Protein AF-0000000066036776 (afdb_homodimer)

Sequence (466 aa):
MNGVYDVGGTDGLGPINRPADEPVFRAEWEKVAFAMFPATFRAGFMGLDEFRFGIEQMNPAEYLESPYYWHWIRTYIHHGVRTGKIDLEELERRTQYYRENPDAPLPEHEQKPELIEFVNQAVYGGLPASREVDRPPKFKEGDVVRFSTASPKGHARRARYVRGKTGTVVKHHGAYIYPDTAGNGLGECPEHLYTVRFTAQELWGPEGDPNSSVYYDCWEPYIELVDTKAAAAMNGVYDVGGTDGLGPINRPADEPVFRAEWEKVAFAMFPATFRAGFMGLDEFRFGIEQMNPAEYLESPYYWHWIRTYIHHGVRTGKIDLEELERRTQYYRENPDAPLPEHEQKPELIEFVNQAVYGGLPASREVDRPPKFKEGDVVRFSTASPKGHARRARYVRGKTGTVVKHHGAYIYPDTAGNGLGECPEHLYTVRFTAQELWGPEGDPNSSVYYDCWEPYIELVDTKAAAA

InterPro domains:
  IPR003168 Nitrile hydratase, beta subunit [PIRSF001427] (1-225)
  IPR003168 Nitrile hydratase, beta subunit [TIGR03888] (1-225)
  IPR008990 Electron transport accessory-like domain superfamily [SSF50090] (1-227)
  IPR024690 Nitrile hydratase beta subunit domain [PF02211] (128-224)
  IPR042262 Nitrile hydratase beta subunit, N-terminal [G3DSA:1.10.472.20] (1-126)
  IPR049054 Nitrile hydratase beta subunit-like, N-terminal domain [PF21006] (1-111)

Radius of gyration: 26.82 Å; Cα contacts (8 Å, |Δi|>4): 727; chains: 2; bounding box: 71×76×48 Å

Organism: Pseudonocardia thermophila (NCBI:txid1848)

pLDDT: mean 92.7, std 9.64, range [26.56, 98.88]

Foldseek 3Di:
DPALVLCVVPDDLDDDDDDPDDDPDPDPVLVVLVLVVLVCVVVPLADPLLQVLQLRPDDNVCNSPPDDSVSSVRSSQVSCVVVVVDDVVVVVVVVVVCVVVVPDDDDDDDDDVVSVVSSVCCVVVNDDFADDDDDDAPDDFFFKKFFAQDDDPTTAPRRNLRHRFIWTWHDKDHKGFHSVCRNVVNDRPIFTKTWTKDAQCRRPNPPGDRPDIDTDIDGRVGIDTDPVVVVVD/DPALVLCVVPDDLDDDDDDPDDDPDPDPVLVVLVLVVLVVVVVPLADPLLQVLQLRPDDNVCNSPDDDSVSSVRSSQVSCVVVVNDDPVVVVVVVVVCVVVVPDDDDDDDDDVVSVVSSVCCVVVNDDFADDDDDDAPDDFFFKKAFAQDDDPTTAPRRNLRHRFIWTWHDKDHKGFHSVCRNVVNDRPIFTKTWTKDAQCRRPNPPGDRPDIDTDIDGRVGIDTDPVVVVVD

Structure (mmCIF, N/CA/C/O backbone):
data_AF-0000000066036776-model_v1
#
loop_
_entity.id
_entity.type
_entity.pdbx_description
1 polymer 'Cobalt-containing nitrile hydratase subunit beta'
#
loop_
_atom_site.group_PDB
_atom_site.id
_atom_site.type_symbol
_atom_site.label_atom_id
_atom_site.label_alt_id
_atom_site.label_comp_id
_atom_site.label_asym_id
_atom_site.label_entity_id
_atom_site.label_seq_id
_atom_site.pdbx_PDB_ins_code
_atom_site.Cartn_x
_atom_site.Cartn_y
_atom_site.Cartn_z
_atom_site.occupancy
_atom_site.B_iso_or_equiv
_atom_site.auth_seq_id
_atom_site.auth_comp_id
_atom_site.auth_asym_id
_atom_site.auth_atom_id
_atom_site.pdbx_PDB_model_num
ATOM 1 N N . MET A 1 1 ? 4.66 7.555 7.258 1 64.88 1 MET A N 1
ATOM 2 C CA . MET A 1 1 ? 4.016 7.453 5.953 1 64.88 1 MET A CA 1
ATOM 3 C C . MET A 1 1 ? 4.246 6.074 5.336 1 64.88 1 MET A C 1
ATOM 5 O O . MET A 1 1 ? 4.738 5.969 4.215 1 64.88 1 MET A O 1
ATOM 9 N N . ASN A 1 2 ? 4.184 5.105 6.082 1 82.56 2 ASN A N 1
ATOM 10 C CA . ASN A 1 2 ? 4.457 3.777 5.547 1 82.56 2 ASN A CA 1
ATOM 11 C C . ASN A 1 2 ? 3.195 2.922 5.496 1 82.56 2 ASN A C 1
ATOM 13 O O . ASN A 1 2 ? 3.275 1.694 5.418 1 82.56 2 ASN A O 1
ATOM 17 N N . GLY A 1 3 ? 2.111 3.637 5.52 1 87.12 3 GLY A N 1
ATOM 18 C CA . GLY A 1 3 ? 0.867 2.885 5.543 1 87.12 3 GLY A CA 1
ATOM 19 C C . GLY A 1 3 ? 0.215 2.768 4.176 1 87.12 3 GLY A C 1
ATOM 20 O O . GLY A 1 3 ? 0.821 3.113 3.16 1 87.12 3 GLY A O 1
ATOM 21 N N . VAL A 1 4 ? -0.991 2.271 4.16 1 87.56 4 VAL A N 1
ATOM 22 C CA . VAL A 1 4 ? -1.738 1.973 2.943 1 87.56 4 VAL A CA 1
ATOM 23 C C . VAL A 1 4 ? -2.119 3.271 2.238 1 87.56 4 VAL A C 1
ATOM 25 O O . VAL A 1 4 ? -2.465 3.266 1.055 1 87.56 4 VAL A O 1
ATOM 28 N N . TYR A 1 5 ? -2.045 4.371 2.918 1 87.25 5 TYR A N 1
ATOM 29 C CA . TYR A 1 5 ? -2.379 5.668 2.346 1 87.25 5 TYR A CA 1
ATOM 30 C C . TYR A 1 5 ? -1.324 6.109 1.336 1 87.25 5 TYR A C 1
ATOM 32 O O . TYR A 1 5 ? -1.563 7.012 0.533 1 87.25 5 TYR A O 1
ATOM 40 N N . ASP A 1 6 ? -0.149 5.582 1.483 1 89.44 6 ASP A N 1
ATOM 41 C CA . ASP A 1 6 ? 0.917 5.867 0.528 1 89.44 6 ASP A CA 1
ATOM 42 C C . ASP A 1 6 ? 0.727 5.074 -0.762 1 89.44 6 ASP A C 1
ATOM 44 O O . ASP A 1 6 ? 1.318 4.004 -0.932 1 89.44 6 ASP A O 1
ATOM 48 N N . VAL A 1 7 ? 0.017 5.648 -1.722 1 86.81 7 VAL A N 1
ATOM 49 C CA . VAL A 1 7 ? -0.454 4.855 -2.854 1 86.81 7 VAL A CA 1
ATOM 50 C C . VAL A 1 7 ? 0.29 5.273 -4.121 1 86.81 7 VAL A C 1
ATOM 52 O O . VAL A 1 7 ? -0.045 4.824 -5.219 1 86.81 7 VAL A O 1
ATOM 55 N N . GLY A 1 8 ? 1.239 6.086 -3.922 1 85.56 8 GLY A N 1
ATOM 56 C CA . GLY A 1 8 ? 2 6.449 -5.105 1 85.56 8 GLY A CA 1
ATOM 57 C C . GLY A 1 8 ? 2.592 5.25 -5.824 1 85.56 8 GLY A C 1
ATOM 58 O O . GLY A 1 8 ? 3.295 4.441 -5.219 1 85.56 8 GLY A O 1
ATOM 59 N N . GLY A 1 9 ? 2.227 5.109 -7.055 1 83.44 9 GLY A N 1
ATOM 60 C CA . GLY A 1 9 ? 2.756 4.008 -7.844 1 83.44 9 GLY A CA 1
ATOM 61 C C . GLY A 1 9 ? 1.989 2.713 -7.652 1 83.44 9 GLY A C 1
ATOM 62 O O . GLY A 1 9 ? 2.379 1.67 -8.18 1 83.44 9 GLY A O 1
ATOM 63 N N . THR A 1 10 ? 0.948 2.762 -6.863 1 87.06 10 THR A N 1
ATOM 64 C CA . THR A 1 10 ? 0.153 1.564 -6.609 1 87.06 10 THR A CA 1
ATOM 65 C C . THR A 1 10 ? -0.875 1.351 -7.715 1 87.06 10 THR A C 1
ATOM 67 O O . THR A 1 10 ? -1.546 2.295 -8.141 1 87.06 10 THR A O 1
ATOM 70 N N . ASP A 1 11 ? -0.978 0.109 -8.164 1 86.56 11 ASP A N 1
ATOM 71 C CA . ASP A 1 11 ? -1.955 -0.271 -9.18 1 86.56 11 ASP A CA 1
ATOM 72 C C . ASP A 1 11 ? -3.227 -0.823 -8.539 1 86.56 11 ASP A C 1
ATOM 74 O O . ASP A 1 11 ? -3.271 -1.045 -7.328 1 86.56 11 ASP A O 1
ATOM 78 N N . GLY A 1 12 ? -4.223 -0.977 -9.391 1 84.88 12 GLY A N 1
ATOM 79 C CA . GLY A 1 12 ? -5.387 -1.737 -8.969 1 84.88 12 GLY A CA 1
ATOM 80 C C . GLY A 1 12 ? -6.445 -0.884 -8.297 1 84.88 12 GLY A C 1
ATOM 81 O O . GLY A 1 12 ? -7.406 -1.409 -7.734 1 84.88 12 GLY A O 1
ATOM 82 N N . LEU A 1 13 ? -6.242 0.402 -8.344 1 85.5 13 LEU A N 1
ATOM 83 C CA . LEU A 1 13 ? -7.207 1.28 -7.684 1 85.5 13 LEU A CA 1
ATOM 84 C C . LEU A 1 13 ? -8.227 1.811 -8.68 1 85.5 13 LEU A C 1
ATOM 86 O O . LEU A 1 13 ? -9.172 2.506 -8.297 1 85.5 13 LEU A O 1
ATOM 90 N N . GLY A 1 14 ? -8.062 1.377 -9.953 1 80.5 14 GLY A N 1
ATOM 91 C CA . GLY A 1 14 ? -9 1.798 -10.984 1 80.5 14 GLY A CA 1
ATOM 92 C C . GLY A 1 14 ? -8.727 3.199 -11.5 1 80.5 14 GLY A C 1
ATOM 93 O O . GLY A 1 14 ? -7.832 3.887 -11 1 80.5 14 GLY A O 1
ATOM 94 N N . PRO A 1 15 ? -9.391 3.604 -12.508 1 83.31 15 PRO A N 1
ATOM 95 C CA . PRO A 1 15 ? -9.195 4.934 -13.086 1 83.31 15 PRO A CA 1
ATOM 96 C C . PRO A 1 15 ? -9.82 6.043 -12.242 1 83.31 15 PRO A C 1
ATOM 98 O O . PRO A 1 15 ? -10.719 5.781 -11.438 1 83.31 15 PRO A O 1
ATOM 101 N N . ILE A 1 16 ? -9.273 7.234 -12.391 1 79.44 16 ILE A N 1
ATOM 102 C CA . ILE A 1 16 ? -9.883 8.43 -11.812 1 79.44 16 ILE A CA 1
ATOM 103 C C . ILE A 1 16 ? -11.023 8.906 -12.711 1 79.44 16 ILE A C 1
ATOM 105 O O . ILE A 1 16 ? -10.789 9.312 -13.859 1 79.44 16 ILE A O 1
ATOM 109 N N . ASN A 1 17 ? -12.242 8.672 -12.32 1 82.5 17 ASN A N 1
ATOM 110 C CA . ASN A 1 17 ? -13.422 9.094 -13.07 1 82.5 17 ASN A CA 1
ATOM 111 C C . ASN A 1 17 ? -13.969 10.422 -12.555 1 82.5 17 ASN A C 1
ATOM 113 O O . ASN A 1 17 ? -14.906 10.445 -11.758 1 82.5 17 ASN A O 1
ATOM 117 N N . ARG A 1 18 ? -13.469 11.469 -13.039 1 82.31 18 ARG A N 1
ATOM 118 C CA . ARG A 1 18 ? -13.898 12.789 -12.594 1 82.31 18 ARG A CA 1
ATOM 119 C C . ARG A 1 18 ? -15.258 13.156 -13.188 1 82.31 18 ARG A C 1
ATOM 121 O O . ARG A 1 18 ? -15.43 13.125 -14.414 1 82.31 18 ARG A O 1
ATOM 128 N N . PRO A 1 19 ? -16.203 13.492 -12.312 1 83.25 19 PRO A N 1
ATOM 129 C CA . PRO A 1 19 ? -17.469 13.984 -12.875 1 83.25 19 PRO A CA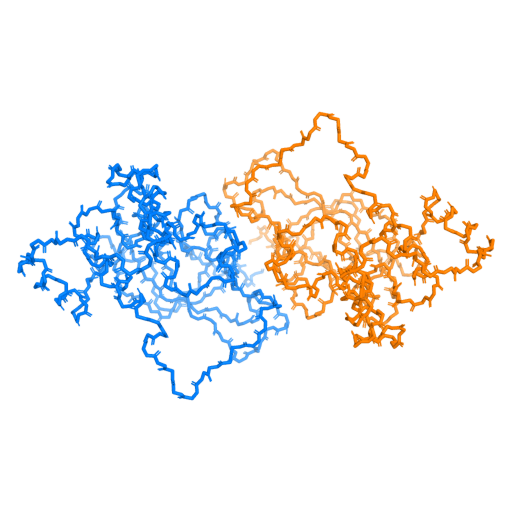 1
ATOM 130 C C . PRO A 1 19 ? -17.312 15.328 -13.578 1 83.25 19 PRO A C 1
ATOM 132 O O . PRO A 1 19 ? -16.422 16.109 -13.227 1 83.25 19 PRO A O 1
ATOM 135 N N . ALA A 1 20 ? -18.094 15.578 -14.648 1 87.19 20 ALA A N 1
ATOM 136 C CA . ALA A 1 20 ? -18.062 16.828 -15.406 1 87.19 20 ALA A CA 1
ATOM 137 C C . ALA A 1 20 ? -18.312 18.031 -14.5 1 87.19 20 ALA A C 1
ATOM 139 O O . ALA A 1 20 ? -17.641 19.047 -14.609 1 87.19 20 ALA A O 1
ATOM 140 N N . ASP A 1 21 ? -19.297 17.953 -13.648 1 90.06 21 ASP A N 1
ATOM 141 C CA . ASP A 1 21 ? -19.625 19 -12.68 1 90.06 21 ASP A CA 1
ATOM 142 C C . ASP A 1 21 ? -19.484 18.484 -11.25 1 90.06 21 ASP A C 1
ATOM 144 O O . ASP A 1 21 ? -20.469 18.078 -10.633 1 90.06 21 ASP A O 1
ATOM 148 N N . GLU A 1 22 ? -18.312 18.578 -10.797 1 86.75 22 GLU A N 1
ATOM 149 C CA . GLU A 1 22 ? -18.047 18.047 -9.453 1 86.75 22 GLU A CA 1
ATOM 150 C C . GLU A 1 22 ? -18.578 19 -8.383 1 86.75 22 GLU A C 1
ATOM 152 O O . GLU A 1 22 ? -18.188 20.156 -8.328 1 86.75 22 GLU A O 1
ATOM 157 N N . PRO A 1 23 ? -19.562 18.484 -7.633 1 89.19 23 PRO A N 1
ATOM 158 C CA . PRO A 1 23 ? -20.016 19.344 -6.535 1 89.19 23 PRO A CA 1
ATOM 159 C C . PRO A 1 23 ? -18.922 19.609 -5.5 1 89.19 23 PRO A C 1
ATOM 161 O O . PRO A 1 23 ? -18.031 18.781 -5.309 1 89.19 23 PRO A O 1
ATOM 164 N N . VAL A 1 24 ? -19.094 20.812 -4.898 1 88.56 24 VAL A N 1
ATOM 165 C CA . VAL A 1 24 ? -18.141 21.141 -3.834 1 88.56 24 VAL A CA 1
ATOM 166 C C . VAL A 1 24 ? -18.297 20.141 -2.688 1 88.56 24 VAL A C 1
ATOM 168 O O . VAL A 1 24 ? -17.312 19.625 -2.162 1 88.56 24 VAL A O 1
ATOM 171 N N . PHE A 1 25 ? -19.516 19.938 -2.232 1 94.75 25 PHE A N 1
ATOM 172 C CA . PHE A 1 25 ? -19.875 18.938 -1.23 1 94.75 25 PHE A CA 1
ATOM 173 C C . PHE A 1 25 ? -20.891 17.953 -1.785 1 94.75 25 PHE A C 1
ATOM 175 O O . PHE A 1 25 ? -21.812 18.344 -2.504 1 94.75 25 PHE A O 1
ATOM 182 N N . ARG A 1 26 ? -20.719 16.703 -1.491 1 92.5 26 ARG A N 1
ATOM 183 C CA . ARG A 1 26 ? -21.609 15.656 -1.999 1 92.5 26 ARG A CA 1
ATOM 184 C C . ARG A 1 26 ? -22.781 15.422 -1.05 1 92.5 26 ARG A C 1
ATOM 186 O O . ARG A 1 26 ? -23.828 14.93 -1.463 1 92.5 26 ARG A O 1
ATOM 193 N N . ALA A 1 27 ? -22.594 15.633 0.204 1 95 27 ALA A N 1
ATOM 194 C CA . ALA A 1 27 ? -23.578 15.484 1.258 1 95 27 ALA A CA 1
ATOM 195 C C . ALA A 1 27 ? -23.516 16.625 2.26 1 95 27 ALA A C 1
ATOM 197 O O . ALA A 1 27 ? -22.453 17.25 2.418 1 95 27 ALA A O 1
ATOM 198 N N . GLU A 1 28 ? -24.562 16.922 2.939 1 93.56 28 GLU A N 1
ATOM 199 C CA . GLU A 1 28 ? -24.641 18.047 3.861 1 93.56 28 GLU A CA 1
ATOM 200 C C . GLU A 1 28 ? -23.641 17.906 5.004 1 93.56 28 GLU A C 1
ATOM 202 O O . GLU A 1 28 ? -23.062 18.891 5.461 1 93.56 28 GLU A O 1
ATOM 207 N N . TRP A 1 29 ? -23.422 16.703 5.438 1 94.62 29 TRP A N 1
ATOM 208 C CA . TRP A 1 29 ? -22.531 16.5 6.57 1 94.62 29 TRP A CA 1
ATOM 209 C C . TRP A 1 29 ? -21.094 16.859 6.207 1 94.62 29 TRP A C 1
ATOM 211 O O . TRP A 1 29 ? -20.281 17.156 7.082 1 94.62 29 TRP A O 1
ATOM 221 N N . GLU A 1 30 ? -20.766 16.875 4.98 1 97.12 30 GLU A N 1
ATOM 222 C CA . GLU A 1 30 ? -19.406 17.203 4.539 1 97.12 30 GLU A CA 1
ATOM 223 C C . GLU A 1 30 ? -19.109 18.688 4.797 1 97.12 30 GLU A C 1
ATOM 225 O O . GLU A 1 30 ? -17.953 19.047 5.082 1 97.12 30 GLU A O 1
ATOM 230 N N . LYS A 1 31 ? -20.125 19.516 4.695 1 94.19 31 LYS A N 1
ATOM 231 C CA . LYS A 1 31 ? -19.953 20.938 5.008 1 94.19 31 LYS A CA 1
ATOM 232 C C . LYS A 1 31 ? -19.547 21.125 6.465 1 94.19 31 LYS A C 1
ATOM 234 O O . LYS A 1 31 ? -18.656 21.938 6.758 1 94.19 31 LYS A O 1
ATOM 239 N N . VAL A 1 32 ? -20.219 20.406 7.27 1 92.62 32 VAL A N 1
ATOM 240 C CA . VAL A 1 32 ? -19.938 20.484 8.703 1 92.62 32 VAL A CA 1
ATOM 241 C C . VAL A 1 32 ? -18.516 19.984 8.984 1 92.62 32 VAL A C 1
ATOM 243 O O . VAL A 1 32 ? -17.766 20.625 9.719 1 92.62 32 VAL A O 1
ATOM 246 N N . ALA A 1 33 ? -18.234 18.875 8.359 1 96.44 33 ALA A N 1
ATOM 247 C CA . ALA A 1 33 ? -16.891 18.312 8.531 1 96.44 33 ALA A CA 1
ATOM 248 C C . ALA A 1 33 ? -15.82 19.312 8.125 1 96.44 33 ALA A C 1
ATOM 250 O O . ALA A 1 33 ? -14.828 19.484 8.844 1 96.44 33 ALA A O 1
ATOM 251 N N . PHE A 1 34 ? -16.031 20 7.055 1 95.06 34 PHE A N 1
ATOM 252 C CA . PHE A 1 34 ? -15.094 21 6.566 1 95.06 34 PHE A CA 1
ATOM 253 C C . PHE A 1 34 ? -14.953 22.141 7.566 1 95.06 34 PHE A C 1
ATOM 255 O O . PHE A 1 34 ? -13.836 22.547 7.898 1 95.06 34 PHE A O 1
ATOM 262 N N . ALA A 1 35 ? -16.016 22.609 8.086 1 91.44 35 ALA A N 1
ATOM 263 C CA . ALA A 1 35 ? -16.031 23.766 8.984 1 91.44 35 ALA A CA 1
ATOM 264 C C . ALA A 1 35 ? -15.383 23.422 10.32 1 91.44 35 ALA A C 1
ATOM 266 O O . ALA A 1 35 ? -14.859 24.297 11.008 1 91.44 35 ALA A O 1
ATOM 267 N N . MET A 1 36 ? -15.414 22.172 10.68 1 93.5 36 MET A N 1
ATOM 268 C CA . MET A 1 36 ? -14.836 21.719 11.945 1 93.5 36 MET A CA 1
ATOM 269 C C . MET A 1 36 ? -13.312 21.828 11.922 1 93.5 36 MET A C 1
ATOM 271 O O . MET A 1 36 ? -12.68 21.938 12.969 1 93.5 36 MET A O 1
ATOM 275 N N . PHE A 1 37 ? -12.727 21.844 10.773 1 94.69 37 PHE A N 1
ATOM 276 C CA . PHE A 1 37 ? -11.273 21.828 10.68 1 94.69 37 PHE A CA 1
ATOM 277 C C . PHE A 1 37 ? -10.672 23.062 11.336 1 94.69 37 PHE A C 1
ATOM 279 O O . PHE A 1 37 ? -9.953 22.953 12.336 1 94.69 37 PHE A O 1
ATOM 286 N N . PRO A 1 38 ? -10.969 24.25 10.828 1 9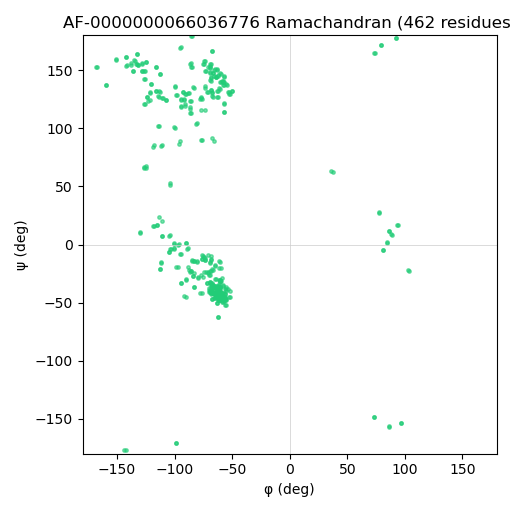2.06 38 PRO A N 1
ATOM 287 C CA . PRO A 1 38 ? -10.398 25.422 11.492 1 92.06 38 PRO A CA 1
ATOM 288 C C . PRO A 1 38 ? -10.836 25.547 12.953 1 92.06 38 PRO A C 1
ATOM 290 O O . PRO A 1 38 ? -10.078 26.047 13.789 1 92.06 38 PRO A O 1
ATOM 293 N N . ALA A 1 39 ? -12.039 25.125 13.297 1 90.69 39 ALA A N 1
ATOM 294 C CA . ALA A 1 39 ? -12.539 25.219 14.664 1 90.69 39 ALA A CA 1
ATOM 295 C C . ALA A 1 39 ? -11.734 24.344 15.617 1 90.69 39 ALA A C 1
ATOM 297 O O . ALA A 1 39 ? -11.336 24.781 16.703 1 90.69 39 ALA A O 1
ATOM 298 N N . THR A 1 40 ? -11.492 23.125 15.188 1 93.12 40 THR A N 1
ATOM 299 C CA . THR A 1 40 ? -10.734 22.203 16.031 1 93.12 40 THR A CA 1
ATOM 300 C C . THR A 1 40 ? -9.266 22.609 16.078 1 93.12 40 THR A C 1
ATOM 302 O O . THR A 1 40 ? -8.594 22.422 17.094 1 93.12 40 THR A O 1
ATOM 305 N N . PHE A 1 41 ? -8.82 23.141 14.992 1 91.25 41 PHE A N 1
ATOM 306 C CA . PHE A 1 41 ? -7.469 23.688 14.961 1 91.25 41 PHE A CA 1
ATOM 307 C C . PHE A 1 41 ? -7.297 24.781 16.016 1 91.25 41 PHE A C 1
ATOM 309 O O . PHE A 1 41 ? -6.375 24.719 16.828 1 91.25 41 PHE A O 1
ATOM 316 N N . ARG A 1 42 ? -8.148 25.672 16.078 1 90.06 42 ARG A N 1
ATOM 317 C CA . ARG A 1 42 ? -8.125 26.766 17.031 1 90.06 42 ARG A CA 1
ATOM 318 C C . ARG A 1 42 ? -8.281 26.266 18.469 1 90.06 42 ARG A C 1
ATOM 320 O O . ARG A 1 42 ? -7.703 26.828 19.391 1 90.06 42 ARG A O 1
ATOM 327 N N . ALA A 1 43 ? -9.078 25.234 18.594 1 90.94 43 ALA A N 1
ATOM 328 C CA . ALA A 1 43 ? -9.359 24.688 19.922 1 90.94 43 ALA A CA 1
ATOM 329 C C . ALA A 1 43 ? -8.172 23.875 20.438 1 90.94 43 ALA A C 1
ATOM 331 O O . ALA A 1 43 ? -8.188 23.406 21.578 1 90.94 43 ALA A O 1
ATOM 332 N N . GLY A 1 44 ? -7.18 23.641 19.531 1 90.06 44 GLY A N 1
ATOM 333 C CA . GLY A 1 44 ? -5.957 23 20 1 90.06 44 GLY A CA 1
ATOM 334 C C . GLY A 1 44 ? -5.977 21.484 19.844 1 90.06 44 GLY A C 1
ATOM 335 O O . GLY A 1 44 ? -5.223 20.781 20.516 1 90.06 44 GLY A O 1
ATOM 336 N N . PHE A 1 45 ? -6.906 20.906 19 1 93.25 45 PHE A N 1
ATOM 337 C CA . PHE A 1 45 ? -6.91 19.453 18.75 1 93.25 45 PHE A CA 1
ATOM 338 C C . PHE A 1 45 ? -5.602 19.016 18.109 1 93.25 45 PHE A C 1
ATOM 340 O O . PHE A 1 45 ? -5.008 18.016 18.516 1 93.25 45 PHE A O 1
ATOM 347 N N . MET A 1 46 ? -5.223 19.75 17.109 1 94.25 46 MET A N 1
ATOM 348 C CA . MET A 1 46 ? -4.129 19.281 16.25 1 94.25 46 MET A CA 1
ATOM 349 C C . MET A 1 46 ? -3.641 20.391 15.328 1 94.25 46 MET A C 1
ATOM 351 O O . MET A 1 46 ? -4.383 21.328 15.039 1 94.25 46 MET A O 1
ATOM 355 N N . GLY A 1 47 ? -2.404 20.312 14.945 1 93.88 47 GLY A N 1
ATOM 356 C CA . GLY A 1 47 ? -1.935 21.078 13.797 1 93.88 47 GLY A CA 1
ATOM 357 C C . GLY A 1 47 ? -2.17 20.375 12.477 1 93.88 47 GLY A C 1
ATOM 358 O O . GLY A 1 47 ? -2.77 19.297 12.445 1 93.88 47 GLY A O 1
ATOM 359 N N . LEU A 1 48 ? -1.782 21.016 11.406 1 93.94 48 LEU A N 1
ATOM 360 C CA . LEU A 1 48 ? -2.047 20.469 10.078 1 93.94 48 LEU A CA 1
ATOM 361 C C . LEU A 1 48 ? -1.375 19.109 9.898 1 93.94 48 LEU A C 1
ATOM 363 O O . LEU A 1 48 ? -2 18.172 9.414 1 93.94 48 LEU A O 1
ATOM 367 N N . ASP A 1 49 ? -0.114 19.016 10.266 1 96.75 49 ASP A N 1
ATOM 368 C CA . ASP A 1 49 ? 0.601 17.766 10.102 1 96.75 49 ASP A CA 1
ATOM 369 C C . ASP A 1 49 ? 0.049 16.688 11.031 1 96.75 49 ASP A C 1
ATOM 371 O O . ASP A 1 49 ? 0.007 15.508 10.68 1 96.75 49 ASP A O 1
ATOM 375 N N . GLU A 1 50 ? -0.334 17.109 12.195 1 97.25 50 GLU A N 1
ATOM 376 C CA . GLU A 1 50 ? -1.008 16.172 13.094 1 97.25 50 GLU A CA 1
ATOM 377 C C . GLU A 1 50 ? -2.336 15.703 12.508 1 97.25 50 GLU A C 1
ATOM 379 O O . GLU A 1 50 ? -2.719 14.539 12.664 1 97.25 50 GLU A O 1
ATOM 384 N N . PHE A 1 51 ? -3.068 16.672 11.891 1 97.56 51 PHE A N 1
ATOM 385 C CA . PHE A 1 51 ? -4.301 16.328 11.188 1 97.56 51 PHE A CA 1
ATOM 386 C C . PHE A 1 51 ? -4.066 15.195 10.195 1 97.56 51 PHE A C 1
ATOM 388 O O . PHE A 1 51 ? -4.801 14.203 10.188 1 97.56 51 PHE A O 1
ATOM 395 N N . ARG A 1 52 ? -3.027 15.258 9.438 1 96.88 52 ARG A N 1
ATOM 396 C CA . ARG A 1 52 ? -2.676 14.234 8.469 1 96.88 52 ARG A CA 1
ATOM 397 C C . ARG A 1 52 ? -2.303 12.93 9.156 1 96.88 52 ARG A C 1
ATOM 399 O O . ARG A 1 52 ? -2.688 11.844 8.711 1 96.88 52 ARG A O 1
ATOM 406 N N . PHE A 1 53 ? -1.555 13.078 10.242 1 96.88 53 PHE A N 1
ATOM 407 C CA . PHE A 1 53 ? -1.147 11.891 10.984 1 96.88 53 PHE A CA 1
ATOM 408 C C . PHE A 1 53 ? -2.363 11.125 11.492 1 96.88 53 PHE A C 1
ATOM 410 O O . PHE A 1 53 ? -2.379 9.891 11.477 1 96.88 53 PHE A O 1
ATOM 417 N N . GLY A 1 54 ? -3.34 11.844 11.945 1 97.12 54 GLY A N 1
ATOM 418 C CA . GLY A 1 54 ? -4.559 11.188 12.391 1 97.12 54 GLY A CA 1
ATOM 419 C C . GLY A 1 54 ? -5.223 10.359 11.305 1 97.12 54 GLY A C 1
ATOM 420 O O . GLY A 1 54 ? -5.742 9.273 11.57 1 97.12 54 GLY A O 1
ATOM 421 N N . ILE A 1 55 ? -5.266 10.883 10.109 1 97.06 55 ILE A N 1
ATOM 422 C CA . ILE A 1 55 ? -5.844 10.164 8.977 1 97.06 55 ILE A CA 1
ATOM 423 C C . ILE A 1 55 ? -5.043 8.891 8.711 1 97.06 55 ILE A C 1
ATOM 425 O O . ILE A 1 55 ? -5.613 7.844 8.398 1 97.06 55 ILE A O 1
ATOM 429 N N . GLU A 1 56 ? -3.764 8.953 8.906 1 95.38 56 GLU A N 1
ATOM 430 C CA . GLU A 1 56 ? -2.877 7.816 8.664 1 95.38 56 GLU A CA 1
ATOM 431 C C . GLU A 1 56 ? -3.123 6.699 9.68 1 95.38 56 GLU A C 1
ATOM 433 O O . GLU A 1 56 ? -2.631 5.582 9.508 1 95.38 56 GLU A O 1
ATOM 438 N N . GLN A 1 57 ? -3.869 7.039 10.727 1 94.81 57 GLN A N 1
ATOM 439 C CA . GLN A 1 57 ? -4.141 6.051 11.758 1 94.81 57 GLN A CA 1
ATOM 440 C C . GLN A 1 57 ? -5.398 5.246 11.438 1 94.81 57 GLN A C 1
ATOM 442 O O . GLN A 1 57 ? -5.742 4.309 12.164 1 94.81 57 GLN A O 1
ATOM 447 N N . MET A 1 58 ? -6.043 5.594 10.398 1 95.5 58 MET A N 1
ATOM 448 C CA . MET A 1 58 ? -7.289 4.922 10.047 1 95.5 58 MET A CA 1
ATOM 449 C C . MET A 1 58 ? -7.035 3.457 9.703 1 95.5 58 MET A C 1
ATOM 451 O O . MET A 1 58 ? -5.953 3.104 9.227 1 95.5 58 MET A O 1
ATOM 455 N N . ASN A 1 59 ? -8.133 2.641 9.992 1 93.75 59 ASN A N 1
ATOM 456 C CA . ASN A 1 59 ? -8.125 1.304 9.406 1 93.75 59 ASN A CA 1
ATOM 457 C C . ASN A 1 59 ? -7.918 1.355 7.891 1 93.75 59 ASN A C 1
ATOM 459 O O . ASN A 1 59 ? -8.602 2.109 7.195 1 93.75 59 ASN A O 1
ATOM 463 N N . PRO A 1 60 ? -7.004 0.555 7.418 1 92.94 60 PRO A N 1
ATOM 464 C CA . PRO A 1 60 ? -6.66 0.637 5.996 1 92.94 60 PRO A CA 1
ATOM 465 C C . PRO A 1 60 ? -7.867 0.443 5.082 1 92.94 60 PRO A C 1
ATOM 467 O O . PRO A 1 60 ? -8.023 1.175 4.102 1 92.94 60 PRO A O 1
ATOM 470 N N . ALA A 1 61 ? -8.672 -0.541 5.332 1 93.94 61 ALA A N 1
ATOM 471 C CA . ALA A 1 61 ? -9.844 -0.781 4.488 1 93.94 61 ALA A CA 1
ATOM 472 C C . ALA A 1 61 ? -10.82 0.387 4.562 1 93.94 61 ALA A C 1
ATOM 474 O O . ALA A 1 61 ? -11.398 0.789 3.547 1 93.94 61 ALA A O 1
ATOM 475 N N . GLU A 1 62 ? -11.039 0.891 5.758 1 95.56 62 GLU A N 1
ATOM 476 C CA . GLU A 1 62 ? -11.883 2.068 5.922 1 95.56 62 GLU A CA 1
ATOM 477 C C . GLU A 1 62 ? -11.344 3.254 5.133 1 95.56 62 GLU A C 1
ATOM 479 O O . GLU A 1 62 ? -12.102 3.957 4.457 1 95.56 62 GLU A O 1
ATOM 484 N N . TYR A 1 63 ? -10.086 3.451 5.215 1 95.5 63 TYR A N 1
ATOM 485 C CA . TYR A 1 63 ? -9.445 4.535 4.48 1 95.5 63 TYR A CA 1
ATOM 486 C C . TYR A 1 63 ? -9.734 4.434 2.986 1 95.5 63 TYR A C 1
ATOM 488 O O . TYR A 1 63 ? -10.078 5.43 2.346 1 95.5 63 TYR A O 1
ATOM 496 N N . LEU A 1 64 ? -9.656 3.201 2.459 1 92.38 64 LEU A N 1
ATOM 497 C CA . LEU A 1 64 ? -9.758 2.982 1.021 1 92.38 64 LEU A CA 1
ATOM 498 C C . LEU A 1 64 ? -11.203 3.135 0.552 1 92.38 64 LEU A C 1
ATOM 500 O O . LEU A 1 64 ? -11.453 3.504 -0.599 1 92.38 64 LEU A O 1
ATOM 504 N N . GLU A 1 65 ? -12.156 2.957 1.401 1 94.06 65 GLU A N 1
ATOM 505 C CA . GLU A 1 65 ? -13.531 2.846 0.929 1 94.06 65 GLU A CA 1
ATOM 506 C C . GLU A 1 65 ? -14.359 4.055 1.353 1 94.06 65 GLU A C 1
ATOM 508 O O . GLU A 1 65 ? -15.438 4.297 0.805 1 94.06 65 GLU A O 1
ATOM 513 N N . SER A 1 66 ? -13.828 4.797 2.303 1 95.62 66 SER A N 1
ATOM 514 C CA . SER A 1 66 ? -14.641 5.883 2.846 1 95.62 66 SER A CA 1
ATOM 515 C C . SER A 1 66 ? -14.5 7.148 2.012 1 95.62 66 SER A C 1
ATOM 517 O O . SER A 1 66 ? -13.5 7.332 1.3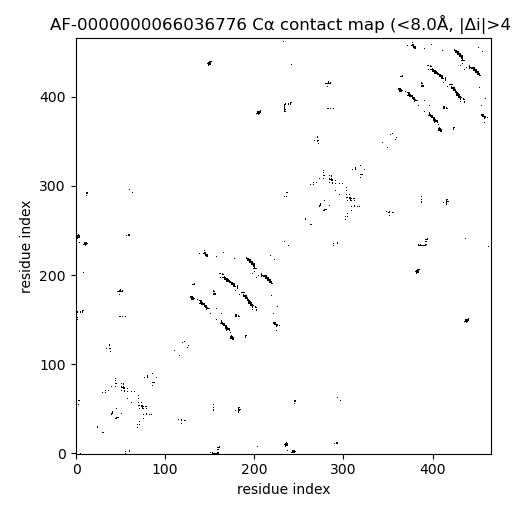14 1 95.62 66 SER A O 1
ATOM 519 N N . PRO A 1 67 ? -15.531 8.008 2.096 1 93.94 67 PRO A N 1
ATOM 520 C CA . PRO A 1 67 ? -15.438 9.289 1.386 1 93.94 67 PRO A CA 1
ATOM 521 C C . PRO A 1 67 ? -14.367 10.211 1.975 1 93.94 67 PRO A C 1
ATOM 523 O O . PRO A 1 67 ? -13.977 10.039 3.131 1 93.94 67 PRO A O 1
ATOM 526 N N . TYR A 1 68 ? -14.078 11.188 1.228 1 94.25 68 TYR A N 1
ATOM 527 C CA . TYR A 1 68 ? -12.984 12.102 1.535 1 94.25 68 TYR A CA 1
ATOM 528 C C . TYR A 1 68 ? -13.172 12.734 2.91 1 94.25 68 TYR A C 1
ATOM 530 O O . TYR A 1 68 ? -12.266 12.68 3.752 1 94.25 68 TYR A O 1
ATOM 538 N N . TYR A 1 69 ? -14.328 13.242 3.238 1 97.69 69 TYR A N 1
ATOM 539 C CA . TYR A 1 69 ? -14.508 14.016 4.465 1 97.69 69 TYR A CA 1
ATOM 540 C C . TYR A 1 69 ? -14.672 13.094 5.668 1 97.69 69 TYR A C 1
ATOM 542 O O . TYR A 1 69 ? -14.586 13.539 6.812 1 97.69 69 TYR A O 1
ATOM 550 N N . TRP A 1 70 ? -14.922 11.812 5.43 1 97.94 70 TRP A N 1
ATOM 551 C CA . TRP A 1 70 ? -14.914 10.875 6.547 1 97.94 70 TRP A CA 1
ATOM 552 C C . TRP A 1 70 ? -13.516 10.766 7.152 1 97.94 70 TRP A C 1
ATOM 554 O O . TRP A 1 70 ? -13.375 10.594 8.367 1 97.94 70 TRP A O 1
ATOM 564 N N . HIS A 1 71 ? -12.5 10.961 6.375 1 98.19 71 HIS A N 1
ATOM 565 C CA . HIS A 1 71 ? -11.125 10.984 6.875 1 98.19 71 HIS A CA 1
ATOM 566 C C . HIS A 1 71 ? -10.93 12.117 7.875 1 98.19 71 HIS A C 1
ATOM 568 O O . HIS A 1 71 ? -10.227 11.953 8.875 1 98.19 71 HIS A O 1
ATOM 574 N N . TRP A 1 72 ? -11.586 13.203 7.52 1 98.5 72 TRP A N 1
ATOM 575 C CA . TRP A 1 72 ? -11.477 14.359 8.414 1 98.5 72 TRP A CA 1
ATOM 576 C C . TRP A 1 72 ? -12.148 14.07 9.75 1 98.5 72 TRP A C 1
ATOM 578 O O . TRP A 1 72 ? -11.602 14.398 10.812 1 98.5 72 TRP A O 1
ATOM 588 N N . ILE A 1 73 ? -13.336 13.414 9.703 1 97.88 73 ILE A N 1
ATOM 589 C CA . ILE A 1 73 ? -14.039 13.055 10.93 1 97.88 73 ILE A CA 1
ATOM 590 C C . ILE A 1 73 ? -13.164 12.133 11.773 1 97.88 73 ILE A C 1
ATOM 592 O O . ILE A 1 73 ? -13.039 12.32 12.984 1 97.88 73 ILE A O 1
ATOM 596 N N . ARG A 1 74 ? -12.516 11.234 11.141 1 98.06 74 ARG A N 1
ATOM 597 C CA . ARG A 1 74 ? -11.695 10.258 11.852 1 98.06 74 ARG A CA 1
ATOM 598 C C . ARG A 1 74 ? -10.523 10.938 12.547 1 98.06 74 ARG A C 1
ATOM 600 O O . ARG A 1 74 ? -10.172 10.578 13.672 1 98.06 74 ARG A O 1
ATOM 607 N N . THR A 1 75 ? -9.875 11.883 11.875 1 98.38 75 THR A N 1
ATOM 608 C CA . THR A 1 75 ? -8.75 12.562 12.5 1 98.38 75 THR A CA 1
ATOM 609 C C . THR A 1 75 ? -9.219 13.461 13.641 1 98.38 75 THR A C 1
ATOM 611 O O . THR A 1 75 ? -8.531 13.609 14.648 1 98.38 75 THR A O 1
ATOM 614 N N . TYR A 1 76 ? -10.453 14.07 13.555 1 98.06 76 TYR A N 1
ATOM 615 C CA . TYR A 1 76 ? -11 14.812 14.68 1 98.06 76 TYR A CA 1
ATOM 616 C C . TYR A 1 76 ? -11.156 13.922 15.906 1 98.06 76 TYR A C 1
ATOM 618 O O . TYR A 1 76 ? -10.781 14.305 17.016 1 98.06 76 TYR A O 1
ATOM 626 N N . ILE A 1 77 ? -11.703 12.773 15.641 1 97.88 77 ILE A N 1
ATOM 627 C CA . ILE A 1 77 ? -11.93 11.828 16.734 1 97.88 77 ILE A CA 1
ATOM 628 C C . ILE A 1 77 ? -10.594 11.391 17.312 1 97.88 77 ILE A C 1
ATOM 630 O O . ILE A 1 77 ? -10.414 11.383 18.547 1 97.88 77 ILE A O 1
ATOM 634 N N . HIS A 1 78 ? -9.641 11.062 16.5 1 97.81 78 HIS A N 1
ATOM 635 C CA . HIS A 1 78 ? -8.32 10.617 16.938 1 97.81 78 HIS A CA 1
ATOM 636 C C . HIS A 1 78 ? -7.672 11.641 17.859 1 97.81 78 HIS A C 1
ATOM 638 O O . HIS A 1 78 ? -7.258 11.312 18.984 1 97.81 78 HIS A O 1
ATOM 644 N N . HIS A 1 79 ? -7.617 12.852 17.438 1 98 79 HIS A N 1
ATOM 645 C CA . HIS A 1 79 ? -6.914 13.867 18.219 1 98 79 HIS A CA 1
ATOM 646 C C . HIS A 1 79 ? -7.773 14.367 19.375 1 98 79 HIS A C 1
ATOM 648 O O . HIS A 1 79 ? -7.246 14.805 20.391 1 98 79 HIS A O 1
ATOM 654 N N . GLY A 1 80 ? -9.117 14.328 19.188 1 97.56 80 GLY A N 1
ATOM 655 C CA . GLY A 1 80 ? -9.984 14.617 20.312 1 97.56 80 GLY A CA 1
ATOM 656 C C . GLY A 1 80 ? -9.773 13.672 21.484 1 97.56 80 GLY A C 1
ATOM 657 O O . GLY A 1 80 ? -9.727 14.109 22.641 1 97.56 80 GLY A O 1
ATOM 658 N N . VAL A 1 81 ? -9.648 12.445 21.172 1 97.56 81 VAL A N 1
ATOM 659 C CA . VAL A 1 81 ? -9.398 11.445 22.203 1 97.56 81 VAL A CA 1
ATOM 660 C C . VAL A 1 81 ? -8.008 11.648 22.797 1 97.56 81 VAL A C 1
ATOM 662 O O . VAL A 1 81 ? -7.836 11.68 24.016 1 97.56 81 VAL A O 1
ATOM 665 N N . ARG A 1 82 ? -7.055 11.82 21.953 1 96.31 82 ARG A N 1
ATOM 666 C CA . ARG A 1 82 ? -5.668 12.016 22.359 1 96.31 82 ARG A CA 1
ATOM 667 C C . ARG A 1 82 ? -5.539 13.188 23.328 1 96.31 82 ARG A C 1
ATOM 669 O O . ARG A 1 82 ? -4.777 13.117 24.297 1 96.31 82 ARG A O 1
ATOM 676 N N . THR A 1 83 ? -6.297 14.258 23.125 1 95.94 83 THR A N 1
ATOM 677 C CA . THR A 1 83 ? -6.184 15.492 23.906 1 95.94 83 THR A CA 1
ATOM 678 C C . THR A 1 83 ? -7.184 15.492 25.062 1 95.94 83 THR A C 1
ATOM 680 O O . THR A 1 83 ? -7.242 16.453 25.828 1 95.94 83 THR A O 1
ATOM 683 N N . GLY A 1 84 ? -8.047 14.523 25.062 1 96.06 84 GLY A N 1
ATOM 684 C CA . GLY A 1 84 ? -9.023 14.414 26.141 1 96.06 84 GLY A CA 1
ATOM 685 C C . GLY A 1 84 ? -10.273 15.234 25.891 1 96.06 84 GLY A C 1
ATOM 686 O O . GLY A 1 84 ? -11.125 15.367 26.781 1 96.06 84 GLY A O 1
ATOM 687 N N . LYS A 1 85 ? -10.445 15.719 24.75 1 95.62 85 LYS A N 1
ATOM 688 C CA . LYS A 1 85 ? -11.578 16.594 24.438 1 95.62 85 LYS A CA 1
ATOM 689 C C . LYS A 1 85 ? -12.789 15.766 24 1 95.62 85 LYS A C 1
ATOM 691 O O . LYS A 1 85 ? -13.914 16.266 24 1 95.62 85 LYS A O 1
ATOM 696 N N . ILE A 1 86 ? -12.539 14.547 23.594 1 96.38 86 ILE A N 1
ATOM 697 C CA . ILE A 1 86 ? -13.609 13.633 23.203 1 96.38 86 ILE A CA 1
ATOM 698 C C . ILE A 1 86 ? -13.531 12.367 24.047 1 96.38 86 ILE A C 1
ATOM 700 O O . ILE A 1 86 ? -12.461 11.781 24.203 1 96.38 86 ILE A O 1
ATOM 704 N N . ASP A 1 87 ? -14.555 12.109 24.656 1 97.75 87 ASP A N 1
ATOM 705 C CA . ASP A 1 87 ? -14.742 10.82 25.312 1 97.75 87 ASP A CA 1
ATOM 706 C C . ASP A 1 87 ? -15.406 9.82 24.375 1 97.75 87 ASP A C 1
ATOM 708 O O . ASP A 1 87 ? -16.531 10.039 23.906 1 97.75 87 ASP A O 1
ATOM 712 N N . LEU A 1 88 ? -14.758 8.734 24.125 1 96.75 88 LEU A N 1
ATOM 713 C CA . LEU A 1 88 ? -15.211 7.785 23.109 1 96.75 88 LEU A CA 1
ATOM 714 C C . LEU A 1 88 ? -16.531 7.156 23.516 1 96.75 88 LEU A C 1
ATOM 716 O O . LEU A 1 88 ? -17.375 6.859 22.656 1 96.75 88 LEU A O 1
ATOM 720 N N . GLU A 1 89 ? -16.703 6.855 24.766 1 97.69 89 GLU A N 1
ATOM 721 C CA . GLU A 1 89 ? -17.953 6.289 25.234 1 97.69 89 GLU A CA 1
ATOM 722 C C . GLU A 1 89 ? -19.109 7.27 25.031 1 97.69 89 GLU A C 1
ATOM 724 O O . GLU A 1 89 ? -20.203 6.875 24.609 1 97.69 89 GLU A O 1
ATOM 729 N N . GLU A 1 90 ? -18.797 8.492 25.422 1 97.25 90 GLU A N 1
ATOM 730 C CA . GLU A 1 90 ? -19.797 9.523 25.188 1 97.25 90 GLU A CA 1
ATOM 731 C C . GLU A 1 90 ? -20.125 9.656 23.703 1 97.25 90 GLU A C 1
ATOM 733 O O . GLU A 1 90 ? -21.281 9.766 23.312 1 97.25 90 GLU A O 1
ATOM 738 N N . LEU A 1 91 ? -19.125 9.68 22.875 1 97.31 91 LEU A N 1
ATOM 739 C CA . LEU A 1 91 ? -19.328 9.781 21.438 1 97.31 91 LEU A CA 1
ATOM 740 C C . LEU A 1 91 ? -20.188 8.633 20.922 1 97.31 91 LEU A C 1
ATOM 742 O O . LEU A 1 91 ? -21.109 8.852 20.141 1 97.31 91 LEU A O 1
ATOM 746 N N . GLU A 1 92 ? -19.875 7.438 21.359 1 97.19 92 GLU A N 1
ATOM 747 C CA . GLU A 1 92 ? -20.625 6.262 20.938 1 97.19 92 GLU A CA 1
ATOM 748 C C . GLU A 1 92 ? -22.094 6.359 21.375 1 97.19 92 GLU A C 1
ATOM 750 O O . GLU A 1 92 ? -23 6.059 20.594 1 97.19 92 GLU A O 1
ATOM 755 N N . ARG A 1 93 ? -22.266 6.738 22.641 1 97.19 93 ARG A N 1
ATOM 756 C CA . ARG A 1 93 ? -23.609 6.883 23.172 1 97.19 93 ARG A CA 1
ATOM 757 C C . ARG A 1 93 ? -24.406 7.906 22.359 1 97.19 93 ARG A C 1
ATOM 759 O O . ARG A 1 93 ? -25.562 7.652 22 1 97.19 93 ARG A O 1
ATOM 766 N N . ARG A 1 94 ? -23.844 9.016 22.062 1 95.81 94 ARG A N 1
ATOM 767 C CA . ARG A 1 94 ? -24.516 10.062 21.297 1 95.81 94 ARG A CA 1
ATOM 768 C C . ARG A 1 94 ? -24.75 9.633 19.859 1 95.81 94 ARG A C 1
ATOM 770 O O . ARG A 1 94 ? -25.812 9.93 19.281 1 95.81 94 ARG A O 1
ATOM 777 N N . THR A 1 95 ? -23.797 8.945 19.25 1 95.81 95 THR A N 1
ATOM 778 C CA . THR A 1 95 ? -23.953 8.445 17.891 1 95.81 95 THR A CA 1
ATOM 779 C C . THR A 1 95 ? -25.141 7.484 17.797 1 95.81 95 THR A C 1
ATOM 781 O O . THR A 1 95 ? -25.969 7.598 16.891 1 95.81 95 THR A O 1
ATOM 784 N N . GLN A 1 96 ? -25.156 6.609 18.781 1 97.19 96 GLN A N 1
ATOM 785 C CA . GLN A 1 96 ? -26.266 5.656 18.812 1 97.19 96 GLN A CA 1
ATOM 786 C C . GLN A 1 96 ? -27.594 6.363 19.016 1 97.19 96 GLN A C 1
ATOM 788 O O . GLN A 1 96 ? -28.594 6 18.391 1 97.19 96 GLN A O 1
ATOM 793 N N . TYR A 1 97 ? -27.656 7.324 19.891 1 97.25 97 TYR A N 1
ATOM 794 C CA . TYR A 1 97 ? -28.859 8.102 20.141 1 97.25 97 TYR A CA 1
ATOM 795 C C . TYR A 1 97 ? -29.375 8.719 18.844 1 97.25 97 TYR A C 1
ATOM 797 O O . TYR A 1 97 ? -30.562 8.57 18.5 1 97.25 97 TYR A O 1
ATOM 805 N N . TYR A 1 98 ? -28.484 9.336 18.062 1 95.75 98 TYR A N 1
ATOM 806 C CA . TYR A 1 98 ? -28.922 10.031 16.859 1 95.75 98 TYR A CA 1
ATOM 807 C C . TYR A 1 98 ? -29.219 9.039 15.742 1 95.75 98 TYR A C 1
ATOM 809 O O . TYR A 1 98 ? -30.031 9.328 14.852 1 95.75 98 TYR A O 1
ATOM 817 N N . ARG A 1 99 ? -28.578 7.863 15.758 1 95.62 99 ARG A N 1
ATOM 818 C CA . ARG A 1 99 ? -28.938 6.805 14.82 1 95.62 99 ARG A CA 1
ATOM 819 C C . ARG A 1 99 ? -30.359 6.316 15.055 1 95.62 99 ARG A C 1
ATOM 821 O O . ARG A 1 99 ? -31.094 6.035 14.102 1 95.62 99 ARG A O 1
ATOM 828 N N . GLU A 1 100 ? -30.719 6.285 16.266 1 97.25 100 GLU A N 1
ATOM 829 C CA . GLU A 1 100 ? -32.031 5.797 16.656 1 97.25 100 GLU A CA 1
ATOM 830 C C . GLU A 1 100 ? -33.094 6.906 16.547 1 97.25 100 GLU A C 1
ATOM 832 O O . GLU A 1 100 ? -34.281 6.629 16.422 1 97.25 100 GLU A O 1
ATOM 837 N N . ASN A 1 101 ? -32.625 8.102 16.688 1 97.19 101 ASN A N 1
ATOM 838 C CA . ASN A 1 101 ? -33.469 9.273 16.625 1 97.19 101 ASN A CA 1
ATOM 839 C C . ASN A 1 101 ? -33 10.281 15.594 1 97.19 101 ASN A C 1
ATOM 841 O O . ASN A 1 101 ? -32.594 11.398 15.938 1 97.19 101 ASN A O 1
ATOM 845 N N . PRO A 1 102 ? -33.062 9.898 14.359 1 93.56 102 PRO A N 1
ATOM 846 C CA . PRO A 1 102 ? -32.438 10.711 13.312 1 93.56 102 PRO A CA 1
ATOM 847 C C . PRO A 1 102 ? -33 12.117 13.234 1 93.56 102 PRO A C 1
ATOM 849 O O . PRO A 1 102 ? -32.344 13.031 12.719 1 93.56 102 PRO A O 1
ATOM 852 N N . ASP A 1 103 ? -34.25 12.328 13.789 1 94.75 103 ASP A N 1
ATOM 853 C CA . ASP A 1 103 ? -34.875 13.633 13.688 1 94.75 103 ASP A CA 1
ATOM 854 C C . ASP A 1 103 ? -34.719 14.422 14.984 1 94.75 103 ASP A C 1
ATOM 856 O O . ASP A 1 103 ? -35.281 15.523 15.117 1 94.75 103 ASP A O 1
ATOM 860 N N . ALA A 1 104 ? -34.062 13.844 15.945 1 95.62 104 ALA A N 1
ATOM 861 C CA . ALA A 1 104 ? -33.844 14.562 17.188 1 95.62 104 ALA A CA 1
ATOM 862 C C . ALA A 1 104 ? -33.094 15.875 16.938 1 95.62 104 ALA A C 1
ATOM 864 O O . ALA A 1 104 ? -32.188 15.938 16.109 1 95.62 104 ALA A O 1
ATOM 865 N N . PRO A 1 105 ? -33.469 16.875 17.625 1 93.25 105 PRO A N 1
ATOM 866 C CA . PRO A 1 105 ? -32.75 18.141 17.453 1 93.25 105 PRO A CA 1
ATOM 867 C C . PRO A 1 105 ? -31.297 18.047 17.891 1 93.25 105 PRO A C 1
ATOM 869 O O . PRO A 1 105 ? -30.984 17.359 18.844 1 93.25 105 PRO A O 1
ATOM 872 N N . LEU A 1 106 ? -30.422 18.703 17.219 1 88.06 106 LEU A N 1
ATOM 873 C CA . LEU A 1 106 ? -29 18.781 17.594 1 88.06 106 LEU A CA 1
ATOM 874 C C . LEU A 1 106 ? -28.812 19.688 18.812 1 88.06 106 LEU A C 1
ATOM 876 O O . LEU A 1 106 ? -29.609 20.594 19.047 1 88.06 106 LEU A O 1
ATOM 880 N N . PRO A 1 107 ? -27.812 19.375 19.578 1 86.19 107 PRO A N 1
ATOM 881 C CA . PRO A 1 107 ? -27.531 20.266 20.703 1 86.19 107 PRO A CA 1
ATOM 882 C C . PRO A 1 107 ? -27.312 21.719 20.266 1 86.19 107 PRO A C 1
ATOM 884 O O . PRO A 1 107 ? -26.703 21.969 19.219 1 86.19 107 PRO A O 1
ATOM 887 N N . GLU A 1 108 ? -27.859 22.594 21.016 1 85.38 108 GLU A N 1
ATOM 888 C CA . GLU A 1 108 ? -27.703 24.031 20.734 1 85.38 108 GLU A CA 1
ATOM 889 C C . GLU A 1 108 ? -26.453 24.594 21.406 1 85.38 108 GLU A C 1
ATOM 891 O O . GLU A 1 108 ? -26.109 24.188 22.516 1 85.38 108 GLU A O 1
ATOM 896 N N . HIS A 1 109 ? -25.719 25.266 20.625 1 79.81 109 HIS A N 1
ATOM 897 C CA . HIS A 1 109 ? -24.562 25.969 21.172 1 79.81 109 HIS A CA 1
ATOM 898 C C . HIS A 1 109 ? -24.609 27.453 20.797 1 79.81 109 HIS A C 1
ATOM 900 O O . HIS A 1 109 ? -25.141 27.812 19.75 1 79.81 109 HIS A O 1
ATOM 906 N N . GLU A 1 110 ? -24.172 28.234 21.781 1 83.62 110 GLU A N 1
ATOM 907 C CA . GLU A 1 110 ? -24.031 29.656 21.484 1 83.62 110 GLU A CA 1
ATOM 908 C C . GLU A 1 110 ? -22.984 29.891 20.406 1 83.62 110 GLU A C 1
ATOM 910 O O . GLU A 1 110 ? -21.938 29.25 20.406 1 83.62 110 GLU A O 1
ATOM 915 N N . GLN A 1 111 ? -23.422 30.688 19.5 1 81.69 111 GLN A N 1
ATOM 916 C CA . GLN A 1 111 ? -22.453 31.062 18.469 1 81.69 111 GLN A CA 1
ATOM 917 C C . GLN A 1 111 ? -21.391 32 19.047 1 81.69 111 GLN A C 1
ATOM 919 O O . GLN A 1 111 ? -21.688 32.906 19.828 1 81.69 111 GLN A O 1
ATOM 924 N N . LYS A 1 112 ? -20.203 31.656 18.766 1 88.25 112 LYS A N 1
ATOM 925 C CA . LYS A 1 112 ? -19.078 32.5 19.141 1 88.25 112 LYS A CA 1
ATOM 926 C C . LYS A 1 112 ? -18.594 33.312 17.953 1 88.25 112 LYS A C 1
ATOM 928 O O . LYS A 1 112 ? -17.844 32.812 17.094 1 88.25 112 LYS A O 1
ATOM 933 N N . PRO A 1 113 ? -18.984 34.531 17.938 1 90.38 113 PRO A N 1
ATOM 934 C CA . PRO A 1 113 ? -18.625 35.375 16.781 1 90.38 113 PRO A CA 1
ATOM 935 C C . PRO A 1 113 ? -17.141 35.375 16.5 1 90.38 113 PRO A C 1
ATOM 937 O O . PRO A 1 113 ? -16.734 35.375 15.328 1 90.38 113 PRO A O 1
ATOM 940 N N . GLU A 1 114 ? -16.406 35.375 17.531 1 90.06 114 GLU A N 1
ATOM 941 C CA . GLU A 1 114 ? -14.961 35.375 17.359 1 90.06 114 GLU A CA 1
ATOM 942 C C . GLU A 1 114 ? -14.492 34.125 16.625 1 90.06 114 GLU A C 1
ATOM 944 O O . GLU A 1 114 ? -13.562 34.188 15.812 1 90.06 114 GLU A O 1
ATOM 949 N N . LEU A 1 115 ? -15.117 33.062 16.891 1 88.25 115 LEU A N 1
ATOM 950 C CA . LEU A 1 115 ? -14.773 31.812 16.219 1 88.25 115 LEU A CA 1
ATOM 951 C C . LEU A 1 115 ? -15.18 31.859 14.75 1 88.25 115 LEU A C 1
ATOM 953 O O . LEU A 1 115 ? -14.43 31.406 13.883 1 88.25 115 LEU A O 1
ATOM 957 N N . ILE A 1 116 ? -16.266 32.375 14.484 1 88.75 116 ILE A N 1
ATOM 958 C CA . ILE A 1 116 ? -16.766 32.5 13.109 1 88.75 116 ILE A CA 1
ATOM 959 C C . ILE A 1 116 ? -15.812 33.375 12.297 1 88.75 116 ILE A C 1
ATOM 961 O O . ILE A 1 116 ? -15.484 33.031 11.156 1 88.75 116 ILE A O 1
ATOM 965 N N . GLU A 1 117 ? -15.43 34.438 12.922 1 91 117 GLU A N 1
ATOM 966 C CA . GLU A 1 117 ? -14.492 35.312 12.25 1 91 117 GLU A CA 1
ATOM 967 C C . GLU A 1 117 ? -13.172 34.625 11.945 1 91 117 GLU A C 1
ATOM 969 O O . GLU A 1 117 ? -12.625 34.75 10.844 1 91 117 GLU A O 1
ATOM 974 N N . PHE A 1 118 ? -12.766 33.969 12.891 1 89.06 118 PHE A N 1
ATOM 975 C CA . PHE A 1 118 ? -11.523 33.25 12.711 1 89.06 118 PHE A CA 1
ATOM 976 C C . PHE A 1 118 ? -11.656 32.219 11.578 1 89.06 118 PHE A C 1
ATOM 978 O O . PHE A 1 118 ? -10.781 32.125 10.711 1 89.06 118 PHE A O 1
ATOM 985 N N . VAL A 1 119 ? -12.734 31.453 11.516 1 89 119 VAL A N 1
ATOM 986 C CA . VAL A 1 119 ? -12.969 30.422 10.516 1 89 119 VAL A CA 1
ATOM 987 C C . VAL A 1 119 ? -13.031 31.062 9.125 1 89 119 VAL A C 1
ATOM 989 O O . VAL A 1 119 ? -12.422 30.547 8.18 1 89 119 VAL A O 1
ATOM 992 N N . ASN A 1 120 ? -13.664 32.125 9.047 1 90 120 ASN A N 1
ATOM 993 C CA . ASN A 1 120 ? -13.766 32.844 7.77 1 90 120 ASN A CA 1
ATOM 994 C C . ASN A 1 120 ? -12.391 33.281 7.266 1 90 120 ASN A C 1
ATOM 996 O O . ASN A 1 120 ? -12.078 33.125 6.086 1 90 120 ASN A O 1
ATOM 1000 N N . GLN A 1 121 ? -11.625 33.781 8.172 1 87.69 121 GLN A N 1
ATOM 1001 C CA . GLN A 1 121 ? -10.289 34.219 7.805 1 87.69 121 GLN A CA 1
ATOM 1002 C C . GLN A 1 121 ? -9.414 33.031 7.383 1 87.69 121 GLN A C 1
ATOM 1004 O O . GLN A 1 121 ? -8.68 33.125 6.398 1 87.69 121 GLN A O 1
ATOM 1009 N N . ALA A 1 122 ? -9.547 31.984 8.133 1 87.38 122 ALA A N 1
ATOM 1010 C CA . ALA A 1 122 ? -8.727 30.812 7.867 1 87.38 122 ALA A CA 1
ATOM 1011 C C . ALA A 1 122 ? -9.117 30.156 6.543 1 87.38 122 ALA A C 1
ATOM 1013 O O . ALA A 1 122 ? -8.25 29.734 5.777 1 87.38 122 ALA A O 1
ATOM 1014 N N . VAL A 1 123 ? -10.375 30.016 6.234 1 87.81 123 VAL A N 1
ATOM 1015 C CA . VAL A 1 123 ? -10.875 29.344 5.043 1 87.81 123 VAL A CA 1
ATOM 1016 C C . VAL A 1 123 ? -10.531 30.156 3.801 1 87.81 123 VAL A C 1
ATOM 1018 O O . VAL A 1 123 ? -10.094 29.609 2.789 1 87.81 123 VAL A O 1
ATOM 1021 N N . TYR A 1 124 ? -10.578 31.453 3.863 1 87.81 124 TYR A N 1
ATOM 1022 C CA . TYR A 1 124 ? -10.375 32.281 2.684 1 87.81 124 TYR A CA 1
ATOM 1023 C C . TYR A 1 124 ? -8.922 32.719 2.566 1 87.81 124 TYR A C 1
ATOM 1025 O O . TYR A 1 124 ? -8.398 32.875 1.458 1 87.81 124 TYR A O 1
ATOM 1033 N N . GLY A 1 125 ? -8.305 32.906 3.662 1 85.31 125 GLY A N 1
ATOM 1034 C CA . GLY A 1 125 ? -6.949 33.469 3.652 1 85.31 125 GLY A CA 1
ATOM 1035 C C . GLY A 1 125 ? -5.883 32.375 3.777 1 85.31 125 GLY A C 1
ATOM 1036 O O . GLY A 1 125 ? -4.719 32.625 3.445 1 85.31 125 GLY A O 1
ATOM 1037 N N . GLY A 1 126 ? -6.273 31.234 4.254 1 82.75 126 GLY A N 1
ATOM 1038 C CA . GLY A 1 126 ? -5.301 30.203 4.551 1 82.75 126 GLY A CA 1
ATOM 1039 C C . GLY A 1 126 ? -4.48 30.5 5.793 1 82.75 126 GLY A C 1
ATOM 1040 O O . GLY A 1 126 ? -4.617 31.562 6.398 1 82.75 126 GLY A O 1
ATOM 1041 N N . LEU A 1 127 ? -3.789 29.516 6.34 1 83.25 127 LEU A N 1
ATOM 1042 C CA . LEU A 1 127 ? -2.811 29.641 7.414 1 83.25 127 LEU A CA 1
ATOM 1043 C C . LEU A 1 127 ? -1.412 29.281 6.918 1 83.25 127 LEU A C 1
ATOM 1045 O O . LEU A 1 127 ? -1.097 28.109 6.715 1 83.25 127 LEU A O 1
ATOM 1049 N N . PRO A 1 128 ? -0.598 30.344 6.656 1 87.62 128 PRO A N 1
ATOM 1050 C CA . PRO A 1 128 ? 0.718 30.094 6.059 1 87.62 128 PRO A CA 1
ATOM 1051 C C . PRO A 1 128 ? 1.583 29.156 6.898 1 87.62 128 PRO A C 1
ATOM 1053 O O . PRO A 1 128 ? 1.607 29.266 8.125 1 87.62 128 PRO A O 1
ATOM 1056 N N . ALA A 1 129 ? 2.25 28.25 6.285 1 93 129 ALA A N 1
ATOM 1057 C CA . ALA A 1 129 ? 3.15 27.312 6.949 1 93 129 ALA A CA 1
ATOM 1058 C C . ALA A 1 129 ? 4.605 27.75 6.805 1 93 129 ALA A C 1
ATOM 1060 O O . ALA A 1 129 ? 5.508 27.109 7.348 1 93 129 ALA A O 1
ATOM 1061 N N . SER A 1 130 ? 4.902 28.812 6.109 1 96.44 130 SER A N 1
ATOM 1062 C CA . SER A 1 130 ? 6.258 29.328 5.922 1 96.44 130 SER A CA 1
ATOM 1063 C C . SER A 1 130 ? 6.824 29.875 7.227 1 96.44 130 SER A C 1
ATOM 1065 O O . SER A 1 130 ? 6.078 30.406 8.062 1 96.44 130 SER A O 1
ATOM 1067 N N . ARG A 1 131 ? 8.062 29.688 7.398 1 97.75 131 ARG A N 1
ATOM 1068 C CA . ARG A 1 131 ? 8.812 30.203 8.547 1 97.75 131 ARG A CA 1
ATOM 1069 C C . ARG A 1 131 ? 10.133 30.828 8.102 1 97.75 131 ARG A C 1
ATOM 1071 O O . ARG A 1 131 ? 10.633 30.516 7.02 1 97.75 131 ARG A O 1
ATOM 1078 N N . GLU A 1 132 ? 10.633 31.688 8.977 1 96.06 132 GLU A N 1
ATOM 1079 C CA . GLU A 1 132 ? 11.984 32.219 8.773 1 96.06 132 GLU A CA 1
ATOM 1080 C C . GLU A 1 132 ? 13.016 31.359 9.508 1 96.06 132 GLU A C 1
ATOM 1082 O O . GLU A 1 132 ? 12.789 30.938 10.641 1 96.06 132 GLU A O 1
ATOM 1087 N N . VAL A 1 133 ? 14.016 31.062 8.719 1 96.94 133 VAL A N 1
ATOM 1088 C CA . VAL A 1 133 ? 15.133 30.359 9.336 1 96.94 133 VAL A CA 1
ATOM 1089 C C . VAL A 1 133 ? 16.438 31.078 9.016 1 96.94 133 VAL A C 1
ATOM 1091 O O . VAL A 1 133 ? 16.578 31.672 7.945 1 96.94 133 VAL A O 1
ATOM 1094 N N . ASP A 1 134 ? 17.422 31.016 9.93 1 95.81 134 ASP A N 1
ATOM 1095 C CA . ASP A 1 134 ? 18.703 31.719 9.766 1 95.81 134 ASP A CA 1
ATOM 1096 C C . ASP A 1 134 ? 19.688 30.859 8.977 1 95.81 134 ASP A C 1
ATOM 1098 O O . ASP A 1 134 ? 20.562 31.391 8.289 1 95.81 134 ASP A O 1
ATOM 1102 N N . ARG A 1 135 ? 19.547 29.688 8.953 1 96.56 135 ARG A N 1
ATOM 1103 C CA . ARG A 1 135 ? 20.484 28.797 8.258 1 96.56 135 ARG A CA 1
ATOM 1104 C C . ARG A 1 135 ? 20.312 28.906 6.742 1 96.56 135 ARG A C 1
ATOM 1106 O O . ARG A 1 135 ? 19.188 28.938 6.242 1 96.56 135 ARG A O 1
ATOM 1113 N N . PRO A 1 136 ? 21.375 29 6.066 1 97.81 136 PRO A N 1
ATOM 1114 C CA . PRO A 1 136 ? 21.266 29.031 4.605 1 97.81 136 PRO A CA 1
ATOM 1115 C C . PRO A 1 136 ? 20.828 27.703 4.016 1 97.81 136 PRO A C 1
ATOM 1117 O O . PRO A 1 136 ? 21.094 26.641 4.594 1 97.81 136 PRO A O 1
ATOM 1120 N N . PRO A 1 137 ? 20.156 27.719 2.857 1 98.5 137 PRO A N 1
ATOM 1121 C CA . PRO A 1 137 ? 19.812 26.469 2.182 1 98.5 137 PRO A CA 1
ATOM 1122 C C . PRO A 1 137 ? 21.047 25.688 1.721 1 98.5 137 PRO A C 1
ATOM 1124 O O . PRO A 1 137 ? 22.031 26.281 1.288 1 98.5 137 PRO A O 1
ATOM 1127 N N . LYS A 1 138 ? 20.984 24.391 1.793 1 98.31 138 LYS A N 1
ATOM 1128 C CA . LYS A 1 138 ? 22.094 23.531 1.425 1 98.31 138 LYS A CA 1
ATOM 1129 C C . LYS A 1 138 ? 22.125 23.281 -0.078 1 98.31 138 LYS A C 1
ATOM 1131 O O . LYS A 1 138 ? 23.156 22.922 -0.636 1 98.31 138 LYS A O 1
ATOM 1136 N N . PHE A 1 139 ? 20.969 23.406 -0.723 1 98.56 139 PHE A N 1
ATOM 1137 C CA . PHE A 1 139 ? 20.875 23.016 -2.127 1 98.56 139 PHE A CA 1
ATOM 1138 C C . PHE A 1 139 ? 20.344 24.172 -2.967 1 98.56 139 PHE A C 1
ATOM 1140 O O . PHE A 1 139 ? 19.734 25.109 -2.438 1 98.56 139 PHE A O 1
ATOM 1147 N N . LYS A 1 140 ? 20.625 24.141 -4.211 1 98.06 140 LYS A N 1
ATOM 1148 C CA . LYS A 1 140 ? 20.141 25.125 -5.168 1 98.06 140 LYS A CA 1
ATOM 1149 C C . LYS A 1 140 ? 19.578 24.453 -6.414 1 98.06 140 LYS A C 1
ATOM 1151 O O . LYS A 1 140 ? 19.781 23.266 -6.637 1 98.06 140 LYS A O 1
ATOM 1156 N N . GLU A 1 141 ? 18.812 25.266 -7.184 1 98.31 141 GLU A N 1
ATOM 1157 C CA . GLU A 1 141 ? 18.234 24.781 -8.438 1 98.31 141 GLU A CA 1
ATOM 1158 C C . GLU A 1 141 ? 19.312 24.156 -9.328 1 98.31 141 GLU A C 1
ATOM 1160 O O . GLU A 1 141 ? 20.406 24.719 -9.469 1 98.31 141 GLU A O 1
ATOM 1165 N N . GLY A 1 142 ? 19.062 22.938 -9.828 1 98.25 142 GLY A N 1
ATOM 1166 C CA . GLY A 1 142 ? 20 22.25 -10.688 1 98.25 142 GLY A CA 1
ATOM 1167 C C . GLY A 1 142 ? 20.781 21.156 -9.969 1 98.25 142 GLY A C 1
ATOM 1168 O O . GLY A 1 142 ? 21.359 20.281 -10.602 1 98.25 142 GLY A O 1
ATOM 1169 N N . ASP A 1 143 ? 20.875 21.234 -8.656 1 98.38 143 ASP A N 1
ATOM 1170 C CA . ASP A 1 143 ? 21.594 20.219 -7.891 1 98.38 143 ASP A CA 1
ATOM 1171 C C . ASP A 1 143 ? 20.953 18.844 -8.078 1 98.38 143 ASP A C 1
ATOM 1173 O O . ASP A 1 143 ? 19.734 18.719 -8.078 1 98.38 143 ASP A O 1
ATOM 1177 N N . VAL A 1 144 ? 21.781 17.828 -8.312 1 98.62 144 VAL A N 1
ATOM 1178 C CA . VAL A 1 144 ? 21.328 16.438 -8.312 1 98.62 144 VAL A CA 1
ATOM 1179 C C . VAL A 1 144 ? 21.375 15.891 -6.887 1 98.62 144 VAL A C 1
ATOM 1181 O O . VAL A 1 144 ? 22.406 15.945 -6.223 1 98.62 144 VAL A O 1
ATOM 1184 N N . VAL A 1 145 ? 20.25 15.422 -6.441 1 98.75 145 VAL A N 1
ATOM 1185 C CA . VAL A 1 145 ? 20.125 14.969 -5.059 1 98.75 145 VAL A CA 1
ATOM 1186 C C . VAL A 1 145 ? 19.547 13.562 -5.023 1 98.75 145 VAL A C 1
ATOM 1188 O O . VAL A 1 145 ? 18.906 13.117 -5.98 1 98.75 145 VAL A O 1
ATOM 1191 N N . ARG A 1 146 ? 19.812 12.852 -3.982 1 98.19 146 ARG A N 1
ATOM 1192 C CA . ARG A 1 146 ? 19.219 11.555 -3.674 1 98.19 146 ARG A CA 1
ATOM 1193 C C . ARG A 1 146 ? 18.281 11.656 -2.473 1 98.19 146 ARG A C 1
ATOM 1195 O O . ARG A 1 146 ? 18.625 12.25 -1.451 1 98.19 146 ARG A O 1
ATOM 1202 N N . PHE A 1 147 ? 17.078 11.211 -2.656 1 98.06 147 PHE A N 1
ATOM 1203 C CA . PHE A 1 147 ? 16.125 11.172 -1.554 1 98.06 147 PHE A CA 1
ATOM 1204 C C . PHE A 1 147 ? 16.547 10.117 -0.525 1 98.06 147 PHE A C 1
ATOM 1206 O O . PHE A 1 147 ? 16.969 9.023 -0.887 1 98.06 147 PHE A O 1
ATOM 1213 N N . SER A 1 148 ? 16.391 10.383 0.699 1 96.56 148 SER A N 1
ATOM 1214 C CA . SER A 1 148 ? 16.766 9.508 1.806 1 96.56 148 SER A CA 1
ATOM 1215 C C . SER A 1 148 ? 16.016 8.18 1.737 1 96.56 148 SER A C 1
ATOM 1217 O O . SER A 1 148 ? 14.852 8.141 1.334 1 96.56 148 SER A O 1
ATOM 1219 N N . THR A 1 149 ? 16.641 7.09 2.188 1 94.25 149 THR A N 1
ATOM 1220 C CA . THR A 1 149 ? 16 5.777 2.264 1 94.25 149 THR A CA 1
ATOM 1221 C C . THR A 1 149 ? 15.328 5.578 3.619 1 94.25 149 THR A C 1
ATOM 1223 O O . THR A 1 149 ? 14.758 4.52 3.885 1 94.25 149 THR A O 1
ATOM 1226 N N . ALA A 1 150 ? 15.414 6.613 4.457 1 93.81 150 ALA A N 1
ATOM 1227 C CA . ALA A 1 150 ? 14.875 6.504 5.812 1 93.81 150 ALA A CA 1
ATOM 1228 C C . ALA A 1 150 ? 13.391 6.145 5.785 1 93.81 150 ALA A C 1
ATOM 1230 O O . ALA A 1 150 ? 12.641 6.645 4.945 1 93.81 150 ALA A O 1
ATOM 1231 N N . SER A 1 151 ? 12.984 5.273 6.695 1 92.75 151 SER A N 1
ATOM 1232 C CA . SER A 1 151 ? 11.602 4.852 6.883 1 92.75 151 SER A CA 1
ATOM 1233 C C . SER A 1 151 ? 11.156 5.027 8.328 1 92.75 151 SER A C 1
ATOM 1235 O O . SER A 1 151 ? 10.859 4.051 9.016 1 92.75 151 SER A O 1
ATOM 1237 N N . PRO A 1 152 ? 11.078 6.191 8.773 1 92.12 152 PRO A N 1
ATOM 1238 C CA . PRO A 1 152 ? 10.773 6.43 10.18 1 92.12 152 PRO A CA 1
ATOM 1239 C C . PRO A 1 152 ? 9.336 6.039 10.547 1 92.12 152 PRO A C 1
ATOM 1241 O O . PRO A 1 152 ? 8.477 5.961 9.672 1 92.12 152 PRO A O 1
ATOM 1244 N N . LYS A 1 153 ? 9.133 5.734 11.828 1 90.62 153 LYS A N 1
ATOM 1245 C CA . LYS A 1 153 ? 7.781 5.586 12.367 1 90.62 153 LYS A CA 1
ATOM 1246 C C . LYS A 1 153 ? 7.102 6.941 12.531 1 90.62 153 LYS A C 1
ATOM 1248 O O . LYS A 1 153 ? 7.773 7.973 12.602 1 90.62 153 LYS A O 1
ATOM 1253 N N . GLY A 1 154 ? 5.789 6.895 12.57 1 92.69 154 GLY A N 1
ATOM 1254 C CA . GLY A 1 154 ? 5.051 8.133 12.75 1 92.69 154 GLY A CA 1
ATOM 1255 C C . GLY A 1 154 ? 4.785 8.859 11.438 1 92.69 154 GLY A C 1
ATOM 1256 O O . GLY A 1 154 ? 4.734 8.234 10.375 1 92.69 154 GLY A O 1
ATOM 1257 N N . HIS A 1 155 ? 4.574 10.188 11.586 1 95.62 155 HIS A N 1
ATOM 1258 C CA . HIS A 1 155 ? 4.215 10.977 10.414 1 95.62 155 HIS A CA 1
ATOM 1259 C C . HIS A 1 155 ? 5.453 11.531 9.727 1 95.62 155 HIS A C 1
ATOM 1261 O O . HIS A 1 155 ? 6.336 12.094 10.383 1 95.62 155 HIS A O 1
ATOM 1267 N N . ALA A 1 156 ? 5.578 11.367 8.523 1 95.31 156 ALA A N 1
ATOM 1268 C CA . ALA A 1 156 ? 6.562 12 7.648 1 95.31 156 ALA A CA 1
ATOM 1269 C C . ALA A 1 156 ? 6.016 12.148 6.23 1 95.31 156 ALA A C 1
ATOM 1271 O O . ALA A 1 156 ? 5.035 11.492 5.863 1 95.31 156 ALA A O 1
ATOM 1272 N N . ARG A 1 157 ? 6.605 13.047 5.5 1 95.62 157 ARG A N 1
ATOM 1273 C CA . ARG A 1 157 ? 6.238 13.195 4.098 1 95.62 157 ARG A CA 1
ATOM 1274 C C . ARG A 1 157 ? 7.293 12.578 3.184 1 95.62 157 ARG A C 1
ATOM 1276 O O . ARG A 1 157 ? 7.816 13.242 2.289 1 95.62 157 ARG A O 1
ATOM 1283 N N . ARG A 1 158 ? 7.555 11.375 3.545 1 95.12 158 ARG A N 1
ATOM 1284 C CA . ARG A 1 158 ? 8.523 10.578 2.797 1 95.12 158 ARG A CA 1
ATOM 1285 C C . ARG A 1 158 ? 7.844 9.445 2.041 1 95.12 158 ARG A C 1
ATOM 1287 O O . ARG A 1 158 ? 7.832 8.305 2.502 1 95.12 158 ARG A O 1
ATOM 1294 N N . ALA A 1 159 ? 7.395 9.828 0.866 1 94.06 159 ALA A N 1
ATOM 1295 C CA . ALA A 1 159 ? 6.727 8.789 0.086 1 94.06 159 ALA A CA 1
ATOM 1296 C C . ALA A 1 159 ? 7.688 7.645 -0.24 1 94.06 159 ALA A C 1
ATOM 1298 O O . ALA A 1 159 ? 8.867 7.879 -0.531 1 94.06 159 ALA A O 1
ATOM 1299 N N . ARG A 1 160 ? 7.195 6.457 -0.283 1 92.31 160 ARG A N 1
ATOM 1300 C CA . ARG A 1 160 ? 8.031 5.277 -0.482 1 92.31 160 ARG A CA 1
ATOM 1301 C C . ARG A 1 160 ? 8.617 5.254 -1.89 1 92.31 160 ARG A C 1
ATOM 1303 O O . ARG A 1 160 ? 9.758 4.832 -2.086 1 92.31 160 ARG A O 1
ATOM 1310 N N . TYR A 1 161 ? 7.883 5.738 -2.85 1 92.25 161 TYR A N 1
ATOM 1311 C CA . TYR A 1 161 ? 8.281 5.555 -4.238 1 92.25 161 TYR A CA 1
ATOM 1312 C C . TYR A 1 161 ? 9.461 6.461 -4.594 1 92.25 161 TYR A C 1
ATOM 1314 O O . TYR A 1 161 ? 10.117 6.262 -5.613 1 92.25 161 TYR A O 1
ATOM 1322 N N . VAL A 1 162 ? 9.766 7.418 -3.754 1 95.69 162 VAL A N 1
ATOM 1323 C CA . VAL A 1 162 ? 10.875 8.297 -4.094 1 95.69 162 VAL A CA 1
ATOM 1324 C C . VAL A 1 162 ? 12.094 7.945 -3.24 1 95.69 162 VAL A C 1
ATOM 1326 O O . VAL A 1 162 ? 13.188 8.484 -3.451 1 95.69 162 VAL A O 1
ATOM 1329 N N . ARG A 1 163 ? 12.016 7.078 -2.285 1 94.88 163 ARG A N 1
ATOM 1330 C CA . ARG A 1 163 ? 13.125 6.742 -1.393 1 94.88 163 ARG A CA 1
ATOM 1331 C C . ARG A 1 163 ? 14.289 6.133 -2.166 1 94.88 163 ARG A C 1
ATOM 1333 O O . ARG A 1 163 ? 14.102 5.191 -2.941 1 94.88 163 ARG A O 1
ATOM 1340 N N . GLY A 1 164 ? 15.414 6.746 -1.926 1 95.12 164 GLY A N 1
ATOM 1341 C CA . GLY A 1 164 ? 16.625 6.266 -2.555 1 95.12 164 GLY A CA 1
ATOM 1342 C C . GLY A 1 164 ? 16.797 6.734 -3.986 1 95.12 164 GLY A C 1
ATOM 1343 O O . GLY A 1 164 ? 17.812 6.477 -4.621 1 95.12 164 GLY A O 1
ATOM 1344 N N . LYS A 1 165 ? 15.797 7.438 -4.539 1 96.81 165 LYS A N 1
ATOM 1345 C CA . LYS A 1 165 ? 15.828 7.852 -5.941 1 96.81 165 LYS A CA 1
ATOM 1346 C C . LYS A 1 165 ? 16.594 9.164 -6.113 1 96.81 165 LYS A C 1
ATOM 1348 O O . LYS A 1 165 ? 16.672 9.961 -5.18 1 96.81 165 LYS A O 1
ATOM 1353 N N . THR A 1 166 ? 17.109 9.281 -7.238 1 97.94 166 THR A N 1
ATOM 1354 C CA . THR A 1 166 ? 17.844 10.492 -7.582 1 97.94 166 THR A CA 1
ATOM 1355 C C . THR A 1 166 ? 16.969 11.438 -8.406 1 97.94 166 THR A C 1
ATOM 1357 O O . THR A 1 166 ? 16.234 11 -9.297 1 97.94 166 THR A O 1
ATOM 1360 N N . GLY A 1 167 ? 17 12.719 -8.062 1 98.5 167 GLY A N 1
ATOM 1361 C CA . GLY A 1 167 ? 16.281 13.758 -8.773 1 98.5 167 GLY A CA 1
ATOM 1362 C C . GLY A 1 167 ? 17.047 15.062 -8.867 1 98.5 167 GLY A C 1
ATOM 1363 O O . GLY A 1 167 ? 18.219 15.133 -8.477 1 98.5 167 GLY A O 1
ATOM 1364 N N . THR A 1 168 ? 16.422 16.047 -9.43 1 98.81 168 THR A N 1
ATOM 1365 C CA . THR A 1 168 ? 17.031 17.359 -9.602 1 98.81 168 THR A CA 1
ATOM 1366 C C . THR A 1 168 ? 16.203 18.438 -8.914 1 98.81 168 THR A C 1
ATOM 1368 O O . THR A 1 168 ? 14.992 18.516 -9.102 1 98.81 168 THR A O 1
ATOM 1371 N N . VAL A 1 169 ? 16.906 19.25 -8.156 1 98.88 169 VAL A N 1
ATOM 1372 C CA . VAL A 1 169 ? 16.234 20.375 -7.52 1 98.88 169 VAL A CA 1
ATOM 1373 C C . VAL A 1 169 ? 15.781 21.375 -8.586 1 98.88 169 VAL A C 1
ATOM 1375 O O . VAL A 1 169 ? 16.594 21.828 -9.398 1 98.88 169 VAL A O 1
ATOM 1378 N N . VAL A 1 170 ? 14.516 21.719 -8.539 1 98.81 170 VAL A N 1
ATOM 1379 C CA . VAL A 1 170 ? 14.039 22.656 -9.562 1 98.81 170 VAL A CA 1
ATOM 1380 C C . VAL A 1 170 ? 13.664 23.984 -8.914 1 98.81 170 VAL A C 1
ATOM 1382 O O . VAL A 1 170 ? 13.586 25.016 -9.594 1 98.81 170 VAL A O 1
ATOM 1385 N N . LYS A 1 171 ? 13.406 23.969 -7.602 1 98.75 171 LYS A N 1
ATOM 1386 C CA . LYS A 1 171 ? 13.016 25.219 -6.941 1 98.75 171 LYS A CA 1
ATOM 1387 C C . LYS A 1 171 ? 13.258 25.141 -5.434 1 98.75 171 LYS A C 1
ATOM 1389 O O . LYS A 1 171 ? 13.016 24.094 -4.812 1 98.75 171 LYS A O 1
ATOM 1394 N N . HIS A 1 172 ? 13.789 26.188 -4.867 1 98.75 172 HIS A N 1
ATOM 1395 C CA . HIS A 1 172 ? 13.828 26.422 -3.428 1 98.75 172 HIS A CA 1
ATOM 1396 C C . HIS A 1 172 ? 12.695 27.344 -2.986 1 98.75 172 HIS A C 1
ATOM 1398 O O . HIS A 1 172 ? 12.531 28.438 -3.533 1 98.75 172 HIS A O 1
ATOM 1404 N N . HIS A 1 173 ? 11.93 26.953 -1.991 1 98.19 173 HIS A N 1
ATOM 1405 C CA . HIS A 1 173 ? 10.727 27.688 -1.628 1 98.19 173 HIS A CA 1
ATOM 1406 C C . HIS A 1 173 ? 10.945 28.531 -0.368 1 98.19 173 HIS A C 1
ATOM 1408 O O . HIS A 1 173 ? 10.102 29.344 -0.005 1 98.19 173 HIS A O 1
ATOM 1414 N N . GLY A 1 174 ? 12.094 28.422 0.238 1 98.19 174 GLY A N 1
ATOM 1415 C CA . GLY A 1 174 ? 12.289 28.922 1.587 1 98.19 174 GLY A CA 1
ATOM 1416 C C . GLY A 1 174 ? 12.141 27.844 2.652 1 98.19 174 GLY A C 1
ATOM 1417 O O . GLY A 1 174 ? 12.438 26.672 2.412 1 98.19 174 GLY A O 1
ATOM 1418 N N . ALA A 1 175 ? 11.773 28.266 3.828 1 98.5 175 ALA A N 1
ATOM 1419 C CA . ALA A 1 175 ? 11.625 27.312 4.926 1 98.5 175 ALA A CA 1
ATOM 1420 C C . ALA A 1 175 ? 10.164 27.188 5.34 1 98.5 175 ALA A C 1
ATOM 1422 O O . ALA A 1 175 ? 9.398 28.141 5.27 1 98.5 175 ALA A O 1
ATOM 1423 N N . TYR A 1 176 ? 9.82 26 5.758 1 98.44 176 TYR A N 1
ATOM 1424 C CA . TYR A 1 176 ? 8.461 25.672 6.152 1 98.44 176 TYR A CA 1
ATOM 1425 C C . TYR A 1 176 ? 8.461 24.734 7.363 1 98.44 176 TYR A C 1
ATOM 1427 O O . TYR A 1 176 ? 9.469 24.109 7.668 1 98.44 176 TYR A O 1
ATOM 1435 N N . ILE A 1 177 ? 7.309 24.688 8.023 1 98.12 177 ILE A N 1
ATOM 1436 C CA . ILE A 1 177 ? 7.105 23.75 9.109 1 98.12 177 ILE A CA 1
ATOM 1437 C C . ILE A 1 177 ? 7.512 22.344 8.664 1 98.12 177 ILE A C 1
ATOM 1439 O O . ILE A 1 177 ? 7.176 21.922 7.555 1 98.12 177 ILE A O 1
ATOM 1443 N N . TYR A 1 178 ? 8.312 21.688 9.531 1 98.44 178 TYR A N 1
ATOM 1444 C CA . TYR A 1 178 ? 8.812 20.359 9.234 1 98.44 178 TYR A CA 1
ATOM 1445 C C . TYR A 1 178 ? 7.812 19.297 9.672 1 98.44 178 TYR A C 1
ATOM 1447 O O . TYR A 1 178 ? 7.574 19.109 10.867 1 98.44 178 TYR A O 1
ATOM 1455 N N . PRO A 1 179 ? 7.191 18.531 8.695 1 97.75 179 PRO A N 1
ATOM 1456 C CA . PRO A 1 179 ? 6.121 17.578 9.031 1 97.75 179 PRO A CA 1
ATOM 1457 C C . PRO A 1 179 ? 6.578 16.484 9.984 1 97.75 179 PRO A C 1
ATOM 1459 O O . PRO A 1 179 ? 5.789 16.016 10.812 1 97.75 179 PRO A O 1
ATOM 1462 N N . ASP A 1 180 ? 7.816 16.078 9.969 1 97.38 180 ASP A N 1
ATOM 1463 C CA . ASP A 1 180 ? 8.32 14.961 10.758 1 97.38 180 ASP A CA 1
ATOM 1464 C C . ASP A 1 180 ? 8.297 15.289 12.25 1 97.38 180 ASP A C 1
ATOM 1466 O O . ASP A 1 180 ? 8.141 14.391 13.086 1 97.38 180 ASP A O 1
ATOM 1470 N N . THR A 1 181 ? 8.539 16.562 12.578 1 98.12 181 THR A N 1
ATOM 1471 C CA . THR A 1 181 ? 8.461 16.953 13.984 1 98.12 181 THR A CA 1
ATOM 1472 C C . THR A 1 181 ? 7.051 17.438 14.328 1 98.12 181 THR A C 1
ATOM 1474 O O . THR A 1 181 ? 6.457 16.984 15.305 1 98.12 181 THR A O 1
ATOM 1477 N N . ALA A 1 182 ? 6.445 18.266 13.484 1 97.69 182 ALA A N 1
ATOM 1478 C CA . ALA A 1 182 ? 5.148 18.875 13.758 1 97.69 182 ALA A CA 1
ATOM 1479 C C . ALA A 1 182 ? 4.047 17.828 13.836 1 97.69 182 ALA A C 1
ATOM 1481 O O . ALA A 1 182 ? 3.109 17.969 14.625 1 97.69 182 ALA A O 1
ATOM 1482 N N . GLY A 1 183 ? 4.129 16.797 13 1 97.25 183 GLY A N 1
ATOM 1483 C CA . GLY A 1 183 ? 3.107 15.758 12.969 1 97.25 183 GLY A CA 1
ATOM 1484 C C . GLY A 1 183 ? 3.201 14.789 14.133 1 97.25 183 GLY A C 1
ATOM 1485 O O . GLY A 1 183 ? 2.268 14.031 14.398 1 97.25 183 GLY A O 1
ATOM 1486 N N . ASN A 1 184 ? 4.305 14.875 14.812 1 96.94 184 ASN A N 1
ATOM 1487 C CA . ASN A 1 184 ? 4.551 13.914 15.883 1 96.94 184 ASN A CA 1
ATOM 1488 C C . ASN A 1 184 ? 4.676 14.602 17.234 1 96.94 184 ASN A C 1
ATOM 1490 O O . ASN A 1 184 ? 5.25 14.039 18.172 1 96.94 184 ASN A O 1
ATOM 1494 N N . GLY A 1 185 ? 4.246 15.828 17.312 1 94.75 185 GLY A N 1
ATOM 1495 C CA . GLY A 1 185 ? 4.172 16.531 18.578 1 94.75 185 GLY A CA 1
ATOM 1496 C C . GLY A 1 185 ? 5.52 17.031 19.062 1 94.75 185 GLY A C 1
ATOM 1497 O O . GLY A 1 185 ? 5.742 17.188 20.266 1 94.75 185 GLY A O 1
ATOM 1498 N N . LEU A 1 186 ? 6.477 17.328 18.156 1 97 186 LEU A N 1
ATOM 1499 C CA . LEU A 1 186 ? 7.832 17.703 18.547 1 97 186 LEU A CA 1
ATOM 1500 C C . LEU A 1 186 ? 8.141 19.141 18.141 1 97 186 LEU A C 1
ATOM 1502 O O . LEU A 1 186 ? 9.305 19.516 18.031 1 97 186 LEU A O 1
ATOM 1506 N N . GLY A 1 187 ? 7.062 19.922 17.828 1 96.75 187 GLY A N 1
ATOM 1507 C CA . GLY A 1 187 ? 7.238 21.312 17.469 1 96.75 187 GLY A CA 1
ATOM 1508 C C . GLY A 1 187 ? 7.383 21.531 15.969 1 96.75 187 GLY A C 1
ATOM 1509 O O . GLY A 1 187 ? 7.41 20.562 15.203 1 96.75 187 GLY A O 1
ATOM 1510 N N . GLU A 1 188 ? 7.508 22.766 15.508 1 97.19 188 GLU A N 1
ATOM 1511 C CA . GLU A 1 188 ? 7.492 23.094 14.086 1 97.19 188 GLU A CA 1
ATOM 1512 C C . GLU A 1 188 ? 8.828 22.766 13.43 1 97.19 188 GLU A C 1
ATOM 1514 O O . GLU A 1 188 ? 8.859 22.219 12.32 1 97.19 188 GLU A O 1
ATOM 1519 N N . CYS A 1 189 ? 9.992 23.062 14.086 1 97.81 189 CYS A N 1
ATOM 1520 C CA . CYS A 1 189 ? 11.359 22.812 13.633 1 97.81 189 CYS A CA 1
ATOM 1521 C C . CYS A 1 189 ? 11.477 23.047 12.125 1 97.81 189 CYS A C 1
ATOM 1523 O O . CYS A 1 189 ? 11.828 22.125 11.383 1 97.81 189 CYS A O 1
ATOM 1525 N N . PRO A 1 190 ? 11.234 24.266 11.695 1 98.44 190 PRO A N 1
ATOM 1526 C CA . PRO A 1 190 ? 11.18 24.547 10.258 1 98.44 190 PRO A CA 1
ATOM 1527 C C . PRO A 1 190 ? 12.469 24.156 9.531 1 98.44 190 PRO A C 1
ATOM 1529 O O . PRO A 1 190 ? 13.555 24.281 10.102 1 98.44 190 PRO A O 1
ATOM 1532 N N . GLU A 1 191 ? 12.336 23.656 8.258 1 98.69 191 GLU A N 1
ATOM 1533 C CA . GLU A 1 191 ? 13.422 23.266 7.375 1 98.69 191 GLU A CA 1
ATOM 1534 C C . GLU A 1 191 ? 13.234 23.859 5.977 1 98.69 191 GLU A C 1
ATOM 1536 O O . GLU A 1 191 ? 12.109 24.125 5.559 1 98.69 191 GLU A O 1
ATOM 1541 N N . HIS A 1 192 ? 14.312 24.016 5.316 1 98.88 192 HIS A N 1
ATOM 1542 C CA . HIS A 1 192 ? 14.242 24.453 3.924 1 98.88 192 HIS A CA 1
ATOM 1543 C C . HIS A 1 192 ? 13.453 23.453 3.078 1 98.88 192 HIS A C 1
ATOM 1545 O O . HIS A 1 192 ? 13.586 22.25 3.262 1 98.88 192 HIS A O 1
ATOM 1551 N N . LEU A 1 193 ? 12.633 23.969 2.18 1 98.75 193 LEU A N 1
ATOM 1552 C CA . LEU A 1 193 ? 11.773 23.172 1.312 1 98.75 193 LEU A CA 1
ATOM 1553 C C . LEU A 1 193 ? 12.164 23.344 -0.152 1 98.75 193 LEU A C 1
ATOM 1555 O O . LEU A 1 193 ? 12.367 24.484 -0.613 1 98.75 193 LEU A O 1
ATOM 1559 N N . TYR A 1 194 ? 12.289 22.25 -0.853 1 98.88 194 TYR A N 1
ATOM 1560 C CA . TYR A 1 194 ? 12.641 22.234 -2.268 1 98.88 194 TYR A CA 1
ATOM 1561 C C . TYR A 1 194 ? 11.617 21.438 -3.074 1 98.88 194 TYR A C 1
ATOM 1563 O O . TYR A 1 194 ? 10.977 20.516 -2.547 1 98.88 194 TYR A O 1
ATOM 1571 N N . THR A 1 195 ? 11.422 21.812 -4.297 1 98.88 195 THR A N 1
ATOM 1572 C CA . THR A 1 195 ? 10.797 20.906 -5.254 1 98.88 195 THR A CA 1
ATOM 1573 C C . THR A 1 195 ? 11.859 20.141 -6.043 1 98.88 195 THR A C 1
ATOM 1575 O O . THR A 1 195 ? 12.789 20.75 -6.594 1 98.88 195 THR A O 1
ATOM 1578 N N . VAL A 1 196 ? 11.75 18.859 -5.992 1 98.88 196 VAL A N 1
ATOM 1579 C CA . VAL A 1 196 ? 12.672 17.984 -6.711 1 98.88 196 VAL A CA 1
ATOM 1580 C C . VAL A 1 196 ? 11.938 17.25 -7.824 1 98.88 196 VAL A C 1
ATOM 1582 O O . VAL A 1 196 ? 10.828 16.75 -7.617 1 98.88 196 VAL A O 1
ATOM 1585 N N . ARG A 1 197 ? 12.516 17.281 -8.977 1 98.88 197 ARG A N 1
ATOM 1586 C CA . ARG A 1 197 ? 11.977 16.562 -10.125 1 98.88 197 ARG A CA 1
ATOM 1587 C C . ARG A 1 197 ? 12.578 15.164 -10.234 1 98.88 197 ARG A C 1
ATOM 1589 O O . ARG A 1 197 ? 13.805 15.008 -10.289 1 98.88 197 ARG A O 1
ATOM 1596 N N . PHE A 1 198 ? 11.734 14.18 -10.273 1 98.56 198 PHE A N 1
ATOM 1597 C CA . PHE A 1 198 ? 12.117 12.797 -10.539 1 98.56 198 PHE A CA 1
ATOM 1598 C C . PHE A 1 198 ? 11.523 12.328 -11.867 1 98.56 198 PHE A C 1
ATOM 1600 O O . PHE A 1 198 ? 10.32 12.438 -12.086 1 98.56 198 PHE A O 1
ATOM 1607 N N . THR A 1 199 ? 12.398 11.797 -12.734 1 98.25 199 THR A N 1
ATOM 1608 C CA . THR A 1 199 ? 11.859 11.242 -13.977 1 98.25 199 THR A CA 1
ATOM 1609 C C . THR A 1 199 ? 11.062 9.969 -13.695 1 98.25 199 THR A C 1
ATOM 1611 O O . THR A 1 199 ? 11.352 9.25 -12.742 1 98.25 199 THR A O 1
ATOM 1614 N N . ALA A 1 200 ? 10.031 9.742 -14.523 1 97 200 ALA A N 1
ATOM 1615 C CA . ALA A 1 200 ? 9.234 8.523 -14.367 1 97 200 ALA A CA 1
ATOM 1616 C C . ALA A 1 200 ? 10.117 7.281 -14.484 1 97 200 ALA A C 1
ATOM 1618 O O . ALA A 1 200 ? 9.898 6.289 -13.789 1 97 200 ALA A O 1
ATOM 1619 N N . GLN A 1 201 ? 11.086 7.297 -15.305 1 96.75 201 GLN A N 1
ATOM 1620 C CA . GLN A 1 201 ? 11.984 6.156 -15.477 1 96.75 201 GLN A CA 1
ATOM 1621 C C . GLN A 1 201 ? 12.82 5.918 -14.219 1 96.75 201 GLN A C 1
ATOM 1623 O O . GLN A 1 201 ? 13.109 4.773 -13.875 1 96.75 201 GLN A O 1
ATOM 1628 N N . GLU A 1 202 ? 13.234 7.035 -13.562 1 96.5 202 GLU A N 1
ATOM 1629 C CA . GLU A 1 202 ? 13.922 6.895 -12.281 1 96.5 202 GLU A CA 1
ATOM 1630 C C . GLU A 1 202 ? 13.039 6.215 -11.25 1 96.5 202 GLU A C 1
ATOM 1632 O O . GLU A 1 202 ? 13.5 5.367 -10.484 1 96.5 202 GLU A O 1
ATOM 1637 N N . LEU A 1 203 ? 11.781 6.516 -11.273 1 95.88 203 LEU A N 1
ATOM 1638 C CA . LEU A 1 203 ? 10.867 6.062 -10.227 1 95.88 203 LEU A CA 1
ATOM 1639 C C . LEU A 1 203 ? 10.383 4.645 -10.508 1 95.88 203 LEU A C 1
ATOM 1641 O O . LEU A 1 203 ? 10.227 3.842 -9.586 1 95.88 203 LEU A O 1
ATOM 1645 N N . TRP A 1 204 ? 10.156 4.297 -11.82 1 93.44 204 TRP A N 1
ATOM 1646 C CA . TRP A 1 204 ? 9.414 3.072 -12.109 1 93.44 204 TRP A CA 1
ATOM 1647 C C . TRP A 1 204 ? 10.148 2.217 -13.133 1 93.44 204 TRP A C 1
ATOM 1649 O O . TRP A 1 204 ? 9.594 1.247 -13.656 1 93.44 204 TRP A O 1
ATOM 1659 N N . GLY A 1 205 ? 11.414 2.611 -13.414 1 93.88 205 GLY A N 1
ATOM 1660 C CA . GLY A 1 205 ? 12.195 1.817 -14.352 1 93.88 205 GLY A CA 1
ATOM 1661 C C . GLY A 1 205 ? 11.742 1.982 -15.789 1 93.88 205 GLY A C 1
ATOM 1662 O O . GLY A 1 205 ? 11.273 3.053 -16.188 1 93.88 205 GLY A O 1
ATOM 1663 N N . PRO A 1 206 ? 11.914 0.865 -16.562 1 93.38 206 PRO A N 1
ATOM 1664 C CA . PRO A 1 206 ? 11.633 0.95 -18 1 93.38 206 PRO A CA 1
ATOM 1665 C C . PRO A 1 206 ? 10.156 1.227 -18.297 1 93.38 206 PRO A C 1
ATOM 1667 O O . PRO A 1 206 ? 9.82 1.705 -19.391 1 93.38 206 PRO A O 1
ATOM 1670 N N . GLU A 1 207 ? 9.281 1.01 -17.391 1 91.19 207 GLU A N 1
ATOM 1671 C CA . GLU A 1 207 ? 7.844 1.2 -17.609 1 91.19 207 GLU A CA 1
ATOM 1672 C C . GLU A 1 207 ? 7.449 2.662 -17.422 1 91.19 207 GLU A C 1
ATOM 1674 O O . GLU A 1 207 ? 6.344 3.062 -17.781 1 91.19 207 GLU A O 1
ATOM 1679 N N . GLY A 1 208 ? 8.352 3.385 -16.844 1 93.19 208 GLY A N 1
ATOM 1680 C CA . GLY A 1 208 ? 8.062 4.801 -16.688 1 93.19 208 GLY A CA 1
ATOM 1681 C C . GLY A 1 208 ? 8.023 5.559 -18 1 93.19 208 GLY A C 1
ATOM 1682 O O . GLY A 1 208 ? 8.906 5.398 -18.844 1 93.19 208 GLY A O 1
ATOM 1683 N N . ASP A 1 209 ? 6.977 6.418 -18.234 1 94 209 ASP A N 1
ATOM 1684 C CA . ASP A 1 209 ? 6.879 7.285 -19.406 1 94 209 ASP A CA 1
ATOM 1685 C C . ASP A 1 209 ? 8.094 8.195 -19.516 1 94 209 ASP A C 1
ATOM 1687 O O . ASP A 1 209 ? 8.328 9.039 -18.641 1 94 209 ASP A O 1
ATOM 1691 N N . PRO A 1 210 ? 8.867 8 -20.531 1 94.81 210 PRO A N 1
ATOM 1692 C CA . PRO A 1 210 ? 10.125 8.742 -20.625 1 94.81 210 PRO A CA 1
ATOM 1693 C C . PRO A 1 210 ? 9.914 10.258 -20.688 1 94.81 210 PRO A C 1
ATOM 1695 O O . PRO A 1 210 ? 10.859 11.023 -20.484 1 94.81 210 PRO A O 1
ATOM 1698 N N . ASN A 1 211 ? 8.711 10.719 -20.938 1 97.06 211 ASN A N 1
ATOM 1699 C CA . ASN A 1 211 ? 8.43 12.148 -21.062 1 97.06 211 ASN A CA 1
ATOM 1700 C C . ASN A 1 211 ? 7.73 12.695 -19.828 1 97.06 211 ASN A C 1
ATOM 1702 O O . ASN A 1 211 ? 7.254 13.828 -19.828 1 97.06 211 ASN A O 1
ATOM 1706 N N . SER A 1 212 ? 7.656 11.867 -18.844 1 97.12 212 SER A N 1
ATOM 1707 C CA . SER A 1 212 ? 6.914 12.305 -17.656 1 97.12 212 SER A CA 1
ATOM 1708 C C . SER A 1 212 ? 7.828 12.406 -16.453 1 97.12 212 SER A C 1
ATOM 1710 O O . SER A 1 212 ? 8.883 11.766 -16.391 1 97.12 212 SER A O 1
ATOM 1712 N N . SER A 1 213 ? 7.445 13.266 -15.562 1 98.12 213 SER A N 1
ATOM 1713 C CA . SER A 1 213 ? 8.156 13.461 -14.305 1 98.12 213 SER A CA 1
ATOM 1714 C C . SER A 1 213 ? 7.195 13.703 -13.148 1 98.12 213 SER A C 1
ATOM 1716 O O . SER A 1 213 ? 6.043 14.094 -13.367 1 98.12 213 SER A O 1
ATOM 1718 N N . VAL A 1 214 ? 7.672 13.367 -12.031 1 97.75 214 VAL A N 1
ATOM 1719 C CA . VAL A 1 214 ? 6.984 13.719 -10.789 1 97.75 214 VAL A CA 1
ATOM 1720 C C . VAL A 1 214 ? 7.75 14.836 -10.07 1 97.75 214 VAL A C 1
ATOM 1722 O O . VAL A 1 214 ? 8.969 14.742 -9.898 1 97.75 214 VAL A O 1
ATOM 1725 N N . TYR A 1 215 ? 7.066 15.906 -9.797 1 98.62 215 TYR A N 1
ATOM 1726 C CA . TYR A 1 215 ? 7.609 16.984 -8.969 1 98.62 215 TYR A CA 1
ATOM 1727 C C . TYR A 1 215 ? 7.188 16.812 -7.512 1 98.62 215 TYR A C 1
ATOM 1729 O O . TYR A 1 215 ? 5.996 16.781 -7.203 1 98.62 215 TYR A O 1
ATOM 1737 N N . TYR A 1 216 ? 8.172 16.641 -6.645 1 98.19 216 TYR A N 1
ATOM 1738 C CA . TYR A 1 216 ? 7.961 16.266 -5.254 1 98.19 216 TYR A CA 1
ATOM 1739 C C . TYR A 1 216 ? 8.594 17.281 -4.309 1 98.19 216 TYR A C 1
ATOM 1741 O O . TYR A 1 216 ? 9.758 17.641 -4.469 1 98.19 216 TYR A O 1
ATOM 1749 N N . ASP A 1 217 ? 7.816 17.766 -3.395 1 98.12 217 ASP A N 1
ATOM 1750 C CA . ASP A 1 217 ? 8.352 18.688 -2.396 1 98.12 217 ASP A CA 1
ATOM 1751 C C . ASP A 1 217 ? 9.141 17.938 -1.327 1 98.12 217 ASP A C 1
ATOM 1753 O O . ASP A 1 217 ? 8.625 17.016 -0.694 1 98.12 217 ASP A O 1
ATOM 1757 N N . CYS A 1 218 ? 10.367 18.375 -1.126 1 98.44 218 CYS A N 1
ATOM 1758 C CA . CYS A 1 218 ? 11.305 17.703 -0.234 1 98.44 218 CYS A CA 1
ATOM 1759 C C . CYS A 1 218 ? 11.867 18.672 0.795 1 98.44 218 CYS A C 1
ATOM 1761 O O . CYS A 1 218 ? 12.477 19.672 0.435 1 98.44 218 CYS A O 1
ATOM 1763 N N . TRP A 1 219 ? 11.664 18.375 2.002 1 98.69 219 TRP A N 1
ATOM 1764 C CA . TRP A 1 219 ? 12.383 19.109 3.033 1 98.69 219 TRP A CA 1
ATOM 1765 C C . TRP A 1 219 ? 13.867 18.766 3.018 1 98.69 219 TRP A C 1
ATOM 1767 O O . TRP A 1 219 ? 14.25 17.656 2.645 1 98.69 219 TRP A O 1
ATOM 1777 N N . GLU A 1 220 ? 14.688 19.656 3.457 1 98.75 220 GLU A N 1
ATOM 1778 C CA . GLU A 1 220 ? 16.141 19.578 3.342 1 98.75 220 GLU A CA 1
ATOM 1779 C C . GLU A 1 220 ? 16.672 18.297 3.961 1 98.75 220 GLU A C 1
ATOM 1781 O O . GLU A 1 220 ? 17.562 17.641 3.396 1 98.75 220 GLU A O 1
ATOM 1786 N N . PRO A 1 221 ? 16.156 17.75 5.121 1 98.19 221 PRO A N 1
ATOM 1787 C CA . PRO A 1 221 ? 16.703 16.531 5.703 1 98.19 221 PRO A CA 1
ATOM 1788 C C . PRO A 1 221 ? 16.375 15.289 4.863 1 98.19 221 PRO A C 1
ATOM 1790 O O . PRO A 1 221 ? 16.922 14.211 5.113 1 98.19 221 PRO A O 1
ATOM 1793 N N . TYR A 1 222 ? 15.508 15.406 3.834 1 98.31 222 TYR A N 1
ATOM 1794 C CA . TYR A 1 222 ? 15.078 14.25 3.053 1 98.31 222 TYR A CA 1
ATOM 1795 C C . TYR A 1 222 ? 16.078 13.953 1.938 1 98.31 222 TYR A C 1
ATOM 1797 O O . TYR A 1 222 ? 16.016 12.891 1.312 1 98.31 222 TYR A O 1
ATOM 1805 N N . ILE A 1 223 ? 16.953 14.883 1.657 1 98.56 223 ILE A N 1
ATOM 1806 C CA . ILE A 1 223 ? 17.75 14.742 0.443 1 98.56 223 ILE A CA 1
ATOM 1807 C C . ILE A 1 223 ? 19.219 15.008 0.753 1 98.56 223 ILE A C 1
ATOM 1809 O O . ILE A 1 223 ? 19.547 15.672 1.742 1 98.56 223 ILE A O 1
ATOM 1813 N N . GLU A 1 224 ? 20.047 14.492 -0.006 1 97.94 224 GLU A N 1
ATOM 1814 C CA . GLU A 1 224 ? 21.5 14.695 0.048 1 97.94 224 GLU A CA 1
ATOM 1815 C C . GLU A 1 224 ? 22.078 14.914 -1.347 1 97.94 224 GLU A C 1
ATOM 1817 O O . GLU A 1 224 ? 21.547 14.391 -2.332 1 97.94 224 GLU A O 1
ATOM 1822 N N . LEU A 1 225 ? 23.078 15.656 -1.371 1 97.62 225 LEU A N 1
ATOM 1823 C CA . LEU A 1 225 ? 23.719 15.922 -2.648 1 97.62 225 LEU A CA 1
ATOM 1824 C C . LEU A 1 225 ? 24.375 14.656 -3.201 1 97.62 225 LEU A C 1
ATOM 1826 O O . LEU A 1 225 ? 25 13.906 -2.457 1 97.62 225 LEU A O 1
ATOM 1830 N N . VAL A 1 226 ? 24.078 14.398 -4.496 1 94.62 226 VAL A N 1
ATOM 1831 C CA . VAL A 1 226 ? 24.781 13.305 -5.172 1 94.62 226 VAL A CA 1
ATOM 1832 C C . VAL A 1 226 ? 26.094 13.812 -5.766 1 94.62 226 VAL A C 1
ATOM 1834 O O . VAL A 1 226 ? 26.109 14.82 -6.469 1 94.62 226 VAL A O 1
ATOM 1837 N N . ASP A 1 227 ? 27.172 13.273 -5.32 1 81.25 227 ASP A N 1
ATOM 1838 C CA . ASP A 1 227 ? 28.453 13.625 -5.906 1 81.25 227 ASP A CA 1
ATOM 1839 C C . ASP A 1 227 ? 28.562 13.117 -7.34 1 81.25 227 ASP A C 1
ATOM 1841 O O . ASP A 1 227 ? 28.625 11.906 -7.578 1 81.25 227 ASP A O 1
ATOM 1845 N N . THR A 1 228 ? 28.188 13.906 -8.336 1 64.12 228 THR A N 1
ATOM 1846 C CA . THR A 1 228 ? 28.234 13.516 -9.742 1 64.12 228 THR A CA 1
ATOM 1847 C C . THR A 1 228 ? 29.656 13.203 -10.172 1 64.12 228 THR A C 1
ATOM 1849 O O . THR A 1 228 ? 29.891 12.656 -11.258 1 64.12 228 THR A O 1
ATOM 1852 N N . LYS A 1 229 ? 30.75 13.664 -9.781 1 52.62 229 LYS A N 1
ATOM 1853 C C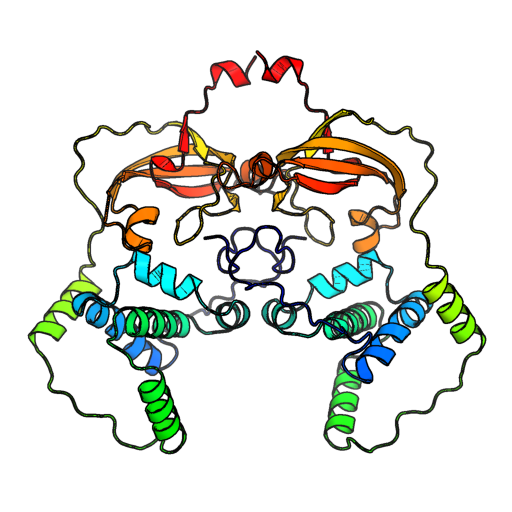A . LYS A 1 229 ? 32.062 13.203 -10.234 1 52.62 229 LYS A CA 1
ATOM 1854 C C . LYS A 1 229 ? 32.219 11.703 -10.008 1 52.62 229 LYS A C 1
ATOM 1856 O O . LYS A 1 229 ? 32.812 11.008 -10.836 1 52.62 229 LYS A O 1
ATOM 1861 N N . ALA A 1 230 ? 31.938 11.211 -8.992 1 41.28 230 ALA A N 1
ATOM 1862 C CA . ALA A 1 230 ? 32.188 9.789 -8.758 1 41.28 230 ALA A CA 1
ATOM 1863 C C . ALA A 1 230 ? 31.281 8.922 -9.625 1 41.28 230 ALA A C 1
ATOM 1865 O O . ALA A 1 230 ? 31.594 7.762 -9.891 1 41.28 230 ALA A O 1
ATOM 1866 N N . ALA A 1 231 ? 30.062 9.133 -9.852 1 41.88 231 ALA A N 1
ATOM 1867 C CA . ALA A 1 231 ? 29.203 8.289 -10.688 1 41.88 231 ALA A CA 1
ATOM 1868 C C . ALA A 1 231 ? 29.734 8.211 -12.117 1 41.88 231 ALA A C 1
ATOM 1870 O O . ALA A 1 231 ? 29.266 7.406 -12.922 1 41.88 231 ALA A O 1
ATOM 1871 N N . ALA A 1 232 ? 30.344 9.062 -12.727 1 34.97 232 ALA A N 1
ATOM 1872 C CA . ALA A 1 232 ? 30.969 8.992 -14.047 1 34.97 232 ALA A CA 1
ATOM 1873 C C . ALA A 1 232 ? 32.281 8.195 -13.992 1 34.97 232 ALA A C 1
ATOM 1875 O O . ALA A 1 232 ? 32.875 7.934 -15.023 1 34.97 232 ALA A O 1
ATOM 1876 N N . ALA A 1 233 ? 32.844 7.824 -12.852 1 26.56 233 ALA A N 1
ATOM 1877 C CA . ALA A 1 233 ? 34.094 7.043 -13 1 26.56 233 ALA A CA 1
ATOM 1878 C C . ALA A 1 233 ? 33.781 5.551 -13.07 1 26.56 233 ALA A C 1
ATOM 1880 O O . ALA A 1 233 ? 32.938 5.043 -12.305 1 26.56 233 ALA A O 1
ATOM 1881 N N . MET B 1 1 ? 2.576 -6.711 -9.766 1 64.06 1 MET B N 1
ATOM 1882 C CA . MET B 1 1 ? 2.545 -6.762 -8.312 1 64.06 1 MET B CA 1
ATOM 1883 C C . MET B 1 1 ? 2.615 -5.355 -7.715 1 64.06 1 MET B C 1
ATOM 1885 O O . MET B 1 1 ? 3.562 -5.031 -6.996 1 64.06 1 MET B O 1
ATOM 1889 N N . ASN B 1 2 ? 1.892 -4.512 -8.195 1 82.56 2 ASN B N 1
ATOM 1890 C CA . ASN B 1 2 ? 2.002 -3.145 -7.699 1 82.56 2 ASN B CA 1
ATOM 1891 C C . ASN B 1 2 ? 0.74 -2.713 -6.957 1 82.56 2 ASN B C 1
ATOM 1893 O O . ASN B 1 2 ? 0.441 -1.521 -6.875 1 82.56 2 ASN B O 1
ATOM 1897 N N . GLY B 1 3 ? 0.061 -3.746 -6.4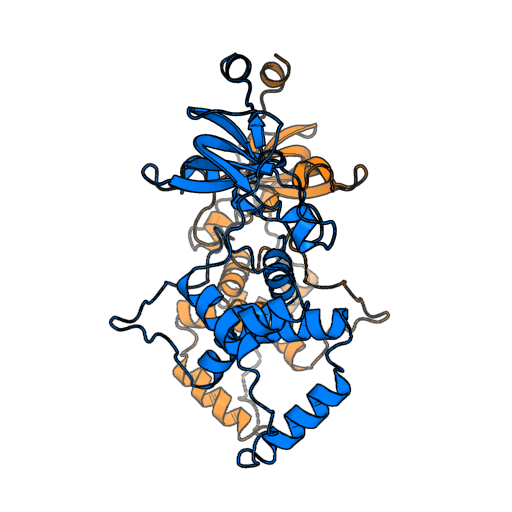8 1 87.12 3 GLY B N 1
ATOM 1898 C CA . GLY B 1 3 ? -1.191 -3.42 -5.816 1 87.12 3 GLY B CA 1
ATOM 1899 C C . GLY B 1 3 ? -1.074 -3.387 -4.305 1 87.12 3 GLY B C 1
ATOM 1900 O O . GLY B 1 3 ? 0.031 -3.436 -3.762 1 87.12 3 GLY B O 1
ATOM 1901 N N . VAL B 1 4 ? -2.188 -3.279 -3.654 1 87.19 4 VAL B N 1
ATOM 1902 C CA . VAL B 1 4 ? -2.277 -3.113 -2.207 1 87.19 4 VAL B CA 1
ATOM 1903 C C . VAL B 1 4 ? -1.85 -4.406 -1.513 1 87.19 4 VAL B C 1
ATOM 1905 O O . VAL B 1 4 ? -1.552 -4.402 -0.316 1 87.19 4 VAL B O 1
ATOM 1908 N N . TYR B 1 5 ? -1.787 -5.48 -2.223 1 87.06 5 TYR B N 1
ATOM 1909 C CA . TYR B 1 5 ? -1.381 -6.766 -1.667 1 87.06 5 TYR B CA 1
ATOM 1910 C C . TYR B 1 5 ? 0.11 -6.777 -1.351 1 87.06 5 TYR B C 1
ATOM 1912 O O . TYR B 1 5 ? 0.588 -7.641 -0.612 1 87.06 5 TYR B O 1
ATOM 1920 N N . ASP B 1 6 ? 0.837 -5.949 -2.02 1 89.44 6 ASP B N 1
ATOM 1921 C CA . ASP B 1 6 ? 2.266 -5.812 -1.748 1 89.44 6 ASP B CA 1
ATOM 1922 C C . ASP B 1 6 ? 2.508 -5.008 -0.475 1 89.44 6 ASP B C 1
ATOM 1924 O O . ASP B 1 6 ? 2.742 -3.797 -0.535 1 89.44 6 ASP B O 1
ATOM 1928 N N . VAL B 1 7 ? 2.58 -5.68 0.663 1 86.69 7 VAL B N 1
ATOM 1929 C CA . VAL B 1 7 ? 2.52 -4.977 1.938 1 86.69 7 VAL B CA 1
ATOM 1930 C C . VAL B 1 7 ? 3.879 -5.043 2.633 1 86.69 7 VAL B C 1
ATOM 1932 O O . VAL B 1 7 ? 4.016 -4.621 3.783 1 86.69 7 VAL B O 1
ATOM 1935 N N . GLY B 1 8 ? 4.812 -5.547 1.915 1 85.44 8 GLY B N 1
ATOM 1936 C CA . GLY B 1 8 ? 6.129 -5.562 2.529 1 85.44 8 GLY B CA 1
ATOM 1937 C C . GLY B 1 8 ? 6.609 -4.188 2.949 1 85.44 8 GLY B C 1
ATOM 1938 O O . GLY B 1 8 ? 6.641 -3.26 2.137 1 85.44 8 GLY B O 1
ATOM 1939 N N . GLY B 1 9 ? 6.879 -4.055 4.207 1 83.19 9 GLY B N 1
ATOM 1940 C CA . GLY B 1 9 ? 7.371 -2.781 4.707 1 83.19 9 GLY B CA 1
ATOM 1941 C C . GLY B 1 9 ? 6.258 -1.801 5.031 1 83.19 9 GLY B C 1
ATOM 1942 O O . GLY B 1 9 ? 6.523 -0.653 5.395 1 83.19 9 GLY B O 1
ATOM 1943 N N . THR B 1 10 ? 5.027 -2.223 4.852 1 86.62 10 THR B N 1
ATOM 1944 C CA . THR B 1 10 ? 3.893 -1.352 5.133 1 86.62 10 THR B CA 1
ATOM 1945 C C . THR B 1 10 ? 3.545 -1.377 6.617 1 86.62 10 THR B C 1
ATOM 1947 O O . THR B 1 10 ? 3.492 -2.445 7.23 1 86.62 10 THR B O 1
ATOM 1950 N N . ASP B 1 11 ? 3.316 -0.201 7.172 1 86.31 11 ASP B N 1
ATOM 1951 C CA . ASP B 1 11 ? 2.914 -0.063 8.57 1 86.31 11 ASP B CA 1
ATOM 1952 C C . ASP B 1 11 ? 1.396 0.019 8.695 1 86.31 11 ASP B C 1
ATOM 1954 O O . ASP B 1 11 ? 0.687 0.116 7.691 1 86.31 11 ASP B O 1
ATOM 1958 N N . GLY B 1 12 ? 0.964 -0.06 9.945 1 84.19 12 GLY B N 1
ATOM 1959 C CA . GLY B 1 12 ? -0.425 0.267 10.227 1 84.19 12 GLY B CA 1
ATOM 1960 C C . GLY B 1 12 ? -1.356 -0.924 10.094 1 84.19 12 GLY B C 1
ATOM 1961 O O . GLY B 1 12 ? -2.578 -0.77 10.133 1 84.19 12 GLY B O 1
ATOM 1962 N N . LEU B 1 13 ? -0.776 -2.08 9.93 1 85.25 13 LEU B N 1
ATOM 1963 C CA . LEU B 1 13 ? -1.613 -3.262 9.766 1 85.25 13 LEU B CA 1
ATOM 1964 C C . LEU B 1 13 ? -1.78 -4 11.086 1 85.25 13 LEU B C 1
ATOM 1966 O O . LEU B 1 13 ? -2.521 -4.98 11.172 1 85.25 13 LEU B O 1
ATOM 1970 N N . GLY B 1 14 ? -1.136 -3.436 12.133 1 80.31 14 GLY B N 1
ATOM 1971 C CA . GLY B 1 14 ? -1.254 -4.039 13.453 1 80.31 14 GLY B CA 1
ATOM 1972 C C . GLY B 1 14 ? -0.353 -5.246 13.641 1 80.31 14 GLY B C 1
ATOM 1973 O O . GLY B 1 14 ? 0.325 -5.672 12.703 1 80.31 14 GLY B O 1
ATOM 1974 N N . PRO B 1 15 ? -0.254 -5.75 14.805 1 83.31 15 PRO B N 1
ATOM 1975 C CA . PRO B 1 15 ? 0.596 -6.906 15.094 1 83.31 15 PRO B CA 1
ATOM 1976 C C . PRO B 1 15 ? 0.004 -8.219 14.57 1 83.31 15 PRO B C 1
ATOM 1978 O O . PRO B 1 15 ? -1.207 -8.305 14.352 1 83.31 15 PRO B O 1
ATOM 1981 N N . ILE B 1 16 ? 0.883 -9.172 14.328 1 79.5 16 ILE B N 1
ATOM 1982 C CA . ILE B 1 16 ? 0.459 -10.531 14.031 1 79.5 16 ILE B CA 1
ATOM 1983 C C . ILE B 1 16 ? 0.136 -11.266 15.328 1 79.5 16 ILE B C 1
ATOM 1985 O O . ILE B 1 16 ? 1.021 -11.492 16.156 1 79.5 16 ILE B O 1
ATOM 1989 N N . ASN B 1 17 ? -1.131 -11.43 15.617 1 82.94 17 ASN B N 1
ATOM 1990 C CA . ASN B 1 17 ? -1.585 -12.133 16.812 1 82.94 17 ASN B CA 1
ATOM 1991 C C . ASN B 1 17 ? -1.892 -13.594 16.516 1 82.94 17 ASN B C 1
ATOM 1993 O O . ASN B 1 17 ? -3.045 -13.961 16.281 1 82.94 17 ASN B O 1
ATOM 1997 N N . ARG B 1 18 ? -0.926 -14.406 16.641 1 82.56 18 ARG B N 1
ATOM 1998 C CA . ARG B 1 18 ? -1.101 -15.828 16.359 1 82.56 18 ARG B CA 1
ATOM 1999 C C . ARG B 1 18 ? -1.797 -16.531 17.516 1 82.56 18 ARG B C 1
ATOM 2001 O O . ARG B 1 18 ? -1.341 -16.453 18.656 1 82.56 18 ARG B O 1
ATOM 2008 N N . PRO B 1 19 ? -2.908 -17.219 17.203 1 83.5 19 PRO B N 1
ATOM 2009 C CA . PRO B 1 19 ? -3.506 -18.016 18.266 1 83.5 19 PRO B CA 1
ATOM 2010 C C . PRO B 1 19 ? -2.621 -19.188 18.688 1 83.5 19 PRO B C 1
ATOM 2012 O O . PRO B 1 19 ? -1.84 -19.703 17.875 1 83.5 19 PRO B O 1
ATOM 2015 N N . ALA B 1 20 ? -2.652 -19.578 19.969 1 87.75 20 ALA B N 1
ATOM 2016 C CA . ALA B 1 20 ? -1.865 -20.688 20.516 1 87.75 20 ALA B CA 1
ATOM 2017 C C . ALA B 1 20 ? -2.158 -21.969 19.766 1 87.75 20 ALA B C 1
ATOM 2019 O O . ALA B 1 20 ? -1.241 -22.734 19.438 1 87.75 20 ALA B O 1
ATOM 2020 N N . ASP B 1 21 ? -3.402 -22.266 19.516 1 90.38 21 ASP B N 1
ATOM 2021 C CA . ASP B 1 21 ? -3.832 -23.438 18.766 1 90.38 21 ASP B CA 1
ATOM 2022 C C . ASP B 1 21 ? -4.59 -23.031 17.5 1 90.38 21 ASP B C 1
ATOM 2024 O O . ASP B 1 21 ? -5.82 -23.031 17.484 1 90.38 21 ASP B O 1
ATOM 2028 N N . GLU B 1 22 ? -3.828 -22.766 16.516 1 86.88 22 GLU B N 1
ATOM 2029 C CA . GLU B 1 22 ? -4.438 -22.312 15.273 1 86.88 22 GLU B CA 1
ATOM 2030 C C . GLU B 1 22 ? -5.121 -23.453 14.539 1 86.88 22 GLU B C 1
ATOM 2032 O O . GLU B 1 22 ? -4.477 -24.453 14.203 1 86.88 22 GLU B O 1
ATOM 2037 N N . PRO B 1 23 ? -6.445 -23.328 14.414 1 89.44 23 PRO B N 1
ATOM 2038 C CA . PRO B 1 23 ? -7.102 -24.375 13.625 1 89.44 23 PRO B CA 1
ATOM 2039 C C . PRO B 1 23 ? -6.648 -24.391 12.164 1 89.44 23 PRO B C 1
ATOM 2041 O O . PRO B 1 23 ? -6.266 -23.359 11.625 1 89.44 23 PRO B O 1
ATOM 2044 N N . VAL B 1 24 ? -6.715 -25.641 11.625 1 88.69 24 VAL B N 1
ATOM 2045 C CA . VAL B 1 24 ? -6.383 -25.75 10.211 1 88.69 24 VAL B CA 1
ATOM 2046 C C . VAL B 1 24 ? -7.383 -24.953 9.375 1 88.69 24 VAL B C 1
ATOM 2048 O O . VAL B 1 24 ? -6.992 -24.219 8.469 1 88.69 24 VAL B O 1
ATOM 2051 N N . PHE B 1 25 ? -8.648 -25.172 9.617 1 94.75 25 PHE B N 1
ATOM 2052 C CA . PHE B 1 25 ? -9.742 -24.422 9.016 1 94.75 25 PHE B CA 1
ATOM 2053 C C . PHE B 1 25 ? -10.594 -23.734 10.086 1 94.75 25 PHE B C 1
ATOM 2055 O O . PHE B 1 25 ? -10.859 -24.328 11.133 1 94.75 25 PHE B O 1
ATOM 2062 N N . ARG B 1 26 ? -10.977 -22.531 9.836 1 92.62 26 ARG B N 1
ATOM 2063 C CA . ARG B 1 26 ? -11.758 -21.766 10.805 1 92.62 26 ARG B CA 1
ATOM 2064 C C . ARG B 1 26 ? -13.25 -21.984 10.594 1 92.62 26 ARG B C 1
ATOM 2066 O O . ARG B 1 26 ? -14.047 -21.797 11.516 1 92.62 26 ARG B O 1
ATOM 2073 N N . ALA B 1 27 ? -13.664 -22.234 9.398 1 95.06 27 ALA B N 1
ATOM 2074 C CA . ALA B 1 27 ? -15.047 -22.5 9.008 1 95.06 27 ALA B CA 1
ATOM 2075 C C . ALA B 1 27 ? -15.133 -23.641 8.008 1 95.06 27 ALA B C 1
ATOM 2077 O O . ALA B 1 27 ? -14.164 -23.922 7.297 1 95.06 27 ALA B O 1
ATOM 2078 N N . GLU B 1 28 ? -16.234 -24.297 7.914 1 93.69 28 GLU B N 1
ATOM 2079 C CA . GLU B 1 28 ? -16.422 -25.469 7.066 1 93.69 28 GLU B CA 1
ATOM 2080 C C . GLU B 1 28 ? -16.219 -25.125 5.594 1 93.69 28 GLU B C 1
ATOM 2082 O O . GLU B 1 28 ? -15.672 -25.938 4.832 1 93.69 28 GLU B O 1
ATOM 2087 N N . TRP B 1 29 ? -16.625 -23.969 5.215 1 94.69 29 TRP B N 1
ATOM 2088 C CA . TRP B 1 29 ? -16.531 -23.594 3.811 1 94.69 29 TRP B CA 1
ATOM 2089 C C . TRP B 1 29 ? -15.07 -23.469 3.379 1 94.69 29 TRP B C 1
ATOM 2091 O O . TRP B 1 29 ? -14.758 -23.578 2.191 1 94.69 29 TRP B O 1
ATOM 2101 N N . GLU B 1 30 ? -14.18 -23.266 4.258 1 97.19 30 GLU B N 1
ATOM 2102 C CA . GLU B 1 30 ? -12.758 -23.141 3.934 1 97.19 30 GLU B CA 1
ATOM 2103 C C . GLU B 1 30 ? -12.188 -24.469 3.436 1 97.19 30 GLU B C 1
ATOM 2105 O O . GLU B 1 30 ? -11.289 -24.484 2.592 1 97.19 30 GLU B O 1
ATOM 2110 N N . LYS B 1 31 ? -12.711 -25.562 3.957 1 94.25 31 LYS B N 1
ATOM 2111 C CA . LYS B 1 31 ? -12.305 -26.891 3.486 1 94.25 31 LYS B CA 1
ATOM 2112 C C . LYS B 1 31 ? -12.625 -27.062 2.006 1 94.25 31 LYS B C 1
ATOM 2114 O O . LYS B 1 31 ? -11.812 -27.594 1.244 1 94.25 31 LYS B O 1
ATOM 2119 N N . VAL B 1 32 ? -13.805 -26.656 1.714 1 92.69 32 VAL B N 1
ATOM 2120 C CA . VAL B 1 32 ? -14.266 -26.766 0.334 1 92.69 32 VAL B CA 1
ATOM 2121 C C . VAL B 1 32 ? -13.414 -25.875 -0.572 1 92.69 32 VAL B C 1
ATOM 2123 O O . VAL B 1 32 ? -12.969 -26.312 -1.639 1 92.69 32 VAL B O 1
ATOM 2126 N N . ALA B 1 33 ? -13.203 -24.672 -0.085 1 96.5 33 ALA B N 1
ATOM 2127 C CA . ALA B 1 33 ? -12.375 -23.75 -0.846 1 96.5 33 ALA B CA 1
ATOM 2128 C C . ALA B 1 33 ? -11 -24.344 -1.124 1 96.5 33 ALA B C 1
ATOM 2130 O O . ALA B 1 33 ? -10.5 -24.266 -2.25 1 96.5 33 ALA B O 1
ATOM 2131 N N . PHE B 1 34 ? -10.422 -24.969 -0.15 1 95.19 34 PHE B N 1
ATOM 2132 C CA . PHE B 1 34 ? -9.109 -25.594 -0.283 1 95.19 34 PHE B CA 1
ATOM 2133 C C . PHE B 1 34 ? -9.141 -26.703 -1.316 1 95.19 34 PHE B C 1
ATOM 2135 O O . PHE B 1 34 ? -8.281 -26.781 -2.193 1 95.19 34 PHE B O 1
ATOM 2142 N N . ALA B 1 35 ? -10.141 -27.516 -1.272 1 91.56 35 ALA B N 1
ATOM 2143 C CA . ALA B 1 35 ? -10.234 -28.688 -2.145 1 91.56 35 ALA B CA 1
ATOM 2144 C C . ALA B 1 35 ? -10.484 -28.266 -3.592 1 91.56 35 ALA B C 1
ATOM 2146 O O . ALA B 1 35 ? -10.133 -29 -4.523 1 91.56 35 ALA B O 1
ATOM 2147 N N . MET B 1 36 ? -11.07 -27.125 -3.777 1 93.62 36 MET B N 1
ATOM 2148 C CA . MET B 1 36 ? -11.367 -26.625 -5.117 1 93.62 36 MET B CA 1
ATOM 2149 C C . MET B 1 36 ? -10.086 -26.281 -5.859 1 93.62 36 MET B C 1
ATOM 2151 O O . MET B 1 36 ? -10.055 -26.266 -7.094 1 93.62 36 MET B O 1
ATOM 2155 N N . PHE B 1 37 ? -9.023 -26.016 -5.164 1 94.94 37 PHE B N 1
ATOM 2156 C CA . PHE B 1 37 ? -7.801 -25.547 -5.809 1 94.94 37 PHE B CA 1
ATOM 2157 C C . PHE B 1 37 ? -7.262 -26.594 -6.777 1 94.94 37 PHE B C 1
ATOM 2159 O O . PHE B 1 37 ? -7.203 -26.359 -7.988 1 94.94 37 PHE B O 1
ATOM 2166 N N . PRO B 1 38 ? -6.895 -27.766 -6.285 1 92.19 38 PRO B N 1
ATOM 2167 C CA . PRO B 1 38 ? -6.402 -28.75 -7.246 1 92.19 38 PRO B CA 1
ATOM 2168 C C . PRO B 1 38 ? -7.445 -29.125 -8.297 1 92.19 38 PRO B C 1
ATOM 2170 O O . PRO B 1 38 ? -7.098 -29.438 -9.438 1 92.19 38 PRO B O 1
ATOM 2173 N N . ALA B 1 39 ? -8.727 -29.109 -7.957 1 90.88 39 ALA B N 1
ATOM 2174 C CA . ALA B 1 39 ? -9.789 -29.484 -8.891 1 90.88 39 ALA B CA 1
ATOM 2175 C C . ALA B 1 39 ? -9.867 -28.484 -10.047 1 90.88 39 ALA B C 1
ATOM 2177 O O . ALA B 1 39 ? -9.945 -28.875 -11.211 1 90.88 39 ALA B O 1
ATOM 2178 N N . THR B 1 40 ? -9.836 -27.219 -9.688 1 93.25 40 THR B N 1
ATOM 2179 C CA . THR B 1 40 ? -9.922 -26.188 -10.727 1 93.25 40 THR B CA 1
ATOM 2180 C C . THR B 1 40 ? -8.625 -26.125 -11.523 1 93.25 40 THR B C 1
ATOM 2182 O O . THR B 1 40 ? -8.641 -25.828 -12.727 1 93.25 40 THR B O 1
ATOM 2185 N N . PHE B 1 41 ? -7.559 -26.391 -10.859 1 91.5 41 PHE B N 1
ATOM 2186 C CA . PHE B 1 41 ? -6.273 -26.5 -11.547 1 91.5 41 PHE B CA 1
ATOM 2187 C C . PHE B 1 41 ? -6.332 -27.578 -12.633 1 91.5 41 PHE B C 1
ATOM 2189 O O . PHE B 1 41 ? -6.004 -27.312 -13.789 1 91.5 41 PHE B O 1
ATOM 2196 N N . ARG B 1 42 ? -6.789 -28.703 -12.336 1 90.31 42 ARG B N 1
ATOM 2197 C CA . ARG B 1 42 ? -6.906 -29.812 -13.266 1 90.31 42 ARG B CA 1
ATOM 2198 C C . ARG B 1 42 ? -7.895 -29.5 -14.383 1 90.31 42 ARG B C 1
ATOM 2200 O O . ARG B 1 42 ? -7.719 -29.938 -15.523 1 90.31 42 ARG B O 1
ATOM 2207 N N . ALA B 1 43 ? -8.922 -28.781 -14.008 1 91 43 ALA B N 1
ATOM 2208 C CA . ALA B 1 43 ? -9.969 -28.438 -14.969 1 91 43 ALA B CA 1
ATOM 2209 C C . ALA B 1 43 ? -9.5 -27.359 -15.938 1 91 43 ALA B C 1
ATOM 2211 O O . ALA B 1 43 ? -10.219 -27.016 -16.875 1 91 43 ALA B O 1
ATOM 2212 N N . GLY B 1 44 ? -8.32 -26.75 -15.633 1 90.31 44 GLY B N 1
ATOM 2213 C CA . GLY B 1 44 ? -7.75 -25.812 -16.594 1 90.31 44 GLY B CA 1
ATOM 2214 C C . GLY B 1 44 ? -8.141 -24.375 -16.312 1 90.31 44 GLY B C 1
ATOM 2215 O O . GLY B 1 44 ? -8.07 -23.531 -17.203 1 90.31 44 GLY B O 1
ATOM 2216 N N . PHE B 1 45 ? -8.648 -24.016 -15.07 1 93.44 45 PHE B N 1
ATOM 2217 C CA . PHE B 1 45 ? -8.969 -22.641 -14.742 1 93.44 45 PHE B CA 1
ATOM 2218 C C . PHE B 1 45 ? -7.719 -21.766 -14.789 1 93.44 45 PHE B C 1
ATOM 2220 O O . PHE B 1 45 ? -7.742 -20.672 -15.359 1 93.44 45 PHE B O 1
ATOM 2227 N N . MET B 1 46 ? -6.699 -22.266 -14.156 1 94.44 46 MET B N 1
ATOM 2228 C CA . MET B 1 46 ? -5.531 -21.406 -13.938 1 94.44 46 MET B CA 1
ATOM 2229 C C . MET B 1 46 ? -4.34 -22.234 -13.461 1 94.44 46 MET B C 1
ATOM 2231 O O . MET B 1 46 ? -4.512 -23.328 -12.914 1 94.44 46 MET B O 1
ATOM 2235 N N . GLY B 1 47 ? -3.164 -21.766 -13.742 1 94 47 GLY B N 1
ATOM 2236 C CA . GLY B 1 47 ? -1.981 -22.25 -13.047 1 94 47 GLY B CA 1
ATOM 2237 C C . GLY B 1 47 ? -1.732 -21.531 -11.727 1 94 47 GLY B C 1
ATOM 2238 O O . GLY B 1 47 ? -2.531 -20.688 -11.312 1 94 47 GLY B O 1
ATOM 2239 N N . LEU B 1 48 ? -0.693 -21.922 -11.039 1 94 48 LEU B N 1
ATOM 2240 C CA . LEU B 1 48 ? -0.41 -21.391 -9.719 1 94 48 LEU B CA 1
ATOM 2241 C C . LEU B 1 48 ? -0.19 -19.875 -9.781 1 94 48 LEU B C 1
ATOM 2243 O O . LEU B 1 48 ? -0.747 -19.125 -8.977 1 94 48 LEU B O 1
ATOM 2247 N N . ASP B 1 49 ? 0.62 -19.438 -10.711 1 96.69 49 ASP B N 1
ATOM 2248 C CA . ASP B 1 49 ? 0.899 -18 -10.812 1 96.69 49 ASP B CA 1
ATOM 2249 C C . ASP B 1 49 ? -0.341 -17.234 -11.266 1 96.69 49 ASP B C 1
ATOM 2251 O O . ASP B 1 49 ? -0.559 -16.094 -10.836 1 96.69 49 ASP B O 1
ATOM 2255 N N . GLU B 1 50 ? -1.108 -17.844 -12.125 1 97.31 50 GLU B N 1
ATOM 2256 C CA . GLU B 1 50 ? -2.387 -17.234 -12.484 1 97.31 50 GLU B CA 1
ATOM 2257 C C . GLU B 1 50 ? -3.318 -17.141 -11.281 1 97.31 50 GLU B C 1
ATOM 2259 O O . GLU B 1 50 ? -4.062 -16.172 -11.133 1 97.31 50 GLU B O 1
ATOM 2264 N N . PHE B 1 51 ? -3.307 -18.234 -10.453 1 97.62 51 PHE B N 1
ATOM 2265 C CA . PHE B 1 51 ? -4.062 -18.234 -9.211 1 97.62 51 PHE B CA 1
ATOM 2266 C C . PHE B 1 51 ? -3.729 -17.016 -8.375 1 97.62 51 PHE B C 1
ATOM 2268 O O . PHE B 1 51 ? -4.625 -16.297 -7.93 1 97.62 51 PHE B O 1
ATOM 2275 N N . ARG B 1 52 ? -2.484 -16.688 -8.25 1 96.88 52 ARG B N 1
ATOM 2276 C CA . ARG B 1 52 ? -2.029 -15.531 -7.5 1 96.88 52 ARG B CA 1
ATOM 2277 C C . ARG B 1 52 ? -2.467 -14.234 -8.172 1 96.88 52 ARG B C 1
ATOM 2279 O O . ARG B 1 52 ? -2.883 -13.289 -7.504 1 96.88 52 ARG B O 1
ATOM 2286 N N . PHE B 1 53 ? -2.363 -14.242 -9.484 1 96.75 53 PHE B N 1
ATOM 2287 C CA . PHE B 1 53 ? -2.758 -13.055 -10.227 1 96.75 53 PHE B CA 1
ATOM 2288 C C . PHE B 1 53 ? -4.23 -12.734 -10 1 96.75 53 PHE B C 1
ATOM 2290 O O . PHE B 1 53 ? -4.609 -11.57 -9.883 1 96.75 53 PHE B O 1
ATOM 2297 N N . GLY B 1 54 ? -5.031 -13.75 -9.969 1 97.12 54 GLY B N 1
ATOM 2298 C CA . GLY B 1 54 ? -6.441 -13.539 -9.688 1 97.12 54 GLY B CA 1
ATOM 2299 C C . GLY B 1 54 ? -6.691 -12.867 -8.352 1 97.12 54 GLY B C 1
ATOM 2300 O O . GLY B 1 54 ? -7.582 -12.023 -8.234 1 97.12 54 GLY B O 1
ATOM 2301 N N . ILE B 1 55 ? -5.965 -13.266 -7.348 1 97.06 55 ILE B N 1
ATOM 2302 C CA . ILE B 1 55 ? -6.094 -12.664 -6.027 1 97.06 55 ILE B CA 1
ATOM 2303 C C . ILE B 1 55 ? -5.699 -11.188 -6.09 1 97.06 55 ILE B C 1
ATOM 2305 O O . ILE B 1 55 ? -6.328 -10.344 -5.449 1 97.06 55 ILE B O 1
ATOM 2309 N N . GLU B 1 56 ? -4.746 -10.867 -6.891 1 95.38 56 GLU B N 1
ATOM 2310 C CA . GLU B 1 56 ? -4.254 -9.5 -7.031 1 95.38 56 GLU B CA 1
ATOM 2311 C C . GLU B 1 56 ? -5.297 -8.609 -7.691 1 95.38 56 GLU B C 1
ATOM 2313 O O . GLU B 1 56 ? -5.156 -7.383 -7.695 1 95.38 56 GLU B O 1
ATOM 2318 N N . GLN B 1 57 ? -6.316 -9.242 -8.266 1 94.88 57 GLN B N 1
ATOM 2319 C CA . GLN B 1 57 ? -7.352 -8.477 -8.945 1 94.88 57 GLN B CA 1
ATOM 2320 C C . GLN B 1 57 ? -8.461 -8.078 -7.977 1 94.88 57 GLN B C 1
ATOM 2322 O O . GLN B 1 57 ? -9.391 -7.352 -8.352 1 94.88 57 GLN B O 1
ATOM 2327 N N . MET B 1 58 ? -8.359 -8.508 -6.789 1 95.5 58 MET B N 1
ATOM 2328 C CA . MET B 1 58 ? -9.406 -8.227 -5.805 1 95.5 58 MET B CA 1
ATOM 2329 C C . MET B 1 58 ? -9.477 -6.73 -5.508 1 95.5 58 MET B C 1
ATOM 2331 O O . MET B 1 58 ? -8.469 -6.023 -5.613 1 95.5 58 MET B O 1
ATOM 2335 N N . ASN B 1 59 ? -10.758 -6.305 -5.156 1 93.81 59 ASN B N 1
ATOM 2336 C CA . ASN B 1 59 ? -10.875 -4.988 -4.539 1 93.81 59 ASN B CA 1
ATOM 2337 C C . ASN B 1 59 ? -9.938 -4.848 -3.342 1 93.81 59 ASN B C 1
ATOM 2339 O O . ASN B 1 59 ? -9.914 -5.711 -2.463 1 93.81 59 ASN B O 1
ATOM 2343 N N . PRO B 1 60 ? -9.203 -3.773 -3.32 1 93 60 PRO B N 1
ATOM 2344 C CA . PRO B 1 60 ? -8.195 -3.625 -2.271 1 93 60 PRO B CA 1
ATOM 2345 C C . PRO B 1 60 ? -8.781 -3.736 -0.866 1 93 60 PRO B C 1
ATOM 2347 O O . PRO B 1 60 ? -8.203 -4.398 -0.002 1 93 60 PRO B O 1
ATOM 2350 N N . ALA B 1 61 ? -9.859 -3.064 -0.576 1 93.94 61 ALA B N 1
ATOM 2351 C CA . ALA B 1 61 ? -10.469 -3.121 0.753 1 93.94 61 ALA B CA 1
ATOM 2352 C C . ALA B 1 61 ? -10.945 -4.535 1.079 1 93.94 61 ALA B C 1
ATOM 2354 O O . ALA B 1 61 ? -10.789 -5.004 2.209 1 93.94 61 ALA B O 1
ATOM 2355 N N . GLU B 1 62 ? -11.562 -5.203 0.099 1 95.38 62 GLU B N 1
ATOM 2356 C CA . GLU B 1 62 ? -11.969 -6.59 0.278 1 95.38 62 GLU B CA 1
ATOM 2357 C C . GLU B 1 62 ? -10.773 -7.484 0.597 1 95.38 62 GLU B C 1
ATOM 2359 O O . GLU B 1 62 ? -10.844 -8.32 1.495 1 95.38 62 GLU B O 1
ATOM 2364 N N . TYR B 1 63 ? -9.734 -7.293 -0.098 1 95.19 63 TYR B N 1
ATOM 2365 C CA . TYR B 1 63 ? -8.516 -8.062 0.127 1 95.19 63 TYR B CA 1
ATOM 2366 C C . TYR B 1 63 ? -8.047 -7.93 1.571 1 95.19 63 TYR B C 1
ATOM 2368 O O . TYR B 1 63 ? -7.703 -8.93 2.213 1 95.19 63 TYR B O 1
ATOM 2376 N N . LEU B 1 64 ? -8.07 -6.684 2.068 1 92.19 64 LEU B N 1
ATOM 2377 C CA . LEU B 1 64 ? -7.508 -6.391 3.383 1 92.19 64 LEU B CA 1
ATOM 2378 C C . LEU B 1 64 ? -8.398 -6.938 4.488 1 92.19 64 LEU B C 1
ATOM 2380 O O . LEU B 1 64 ? -7.918 -7.289 5.566 1 92.19 64 LEU B O 1
ATOM 2384 N N . GLU B 1 65 ? -9.664 -7.137 4.242 1 93.94 65 GLU B N 1
ATOM 2385 C CA . GLU B 1 65 ? -10.586 -7.414 5.344 1 93.94 65 GLU B CA 1
ATOM 2386 C C . GLU B 1 65 ? -11.102 -8.852 5.285 1 93.94 65 GLU B C 1
ATOM 2388 O O . GLU B 1 65 ? -11.641 -9.367 6.266 1 93.94 65 GLU B O 1
ATOM 2393 N N . SER B 1 66 ? -10.898 -9.469 4.145 1 95.62 66 SER B N 1
ATOM 2394 C CA . SER B 1 66 ? -11.492 -10.789 3.98 1 95.62 66 SER B CA 1
ATOM 2395 C C . SER B 1 66 ? -10.578 -11.883 4.523 1 95.62 66 SER B C 1
ATOM 2397 O O . SER B 1 66 ? -9.359 -11.688 4.609 1 95.62 66 SER B O 1
ATOM 2399 N N . PRO B 1 67 ? -11.195 -13.016 4.895 1 93.94 67 PRO B N 1
ATOM 2400 C CA . PRO B 1 67 ? -10.375 -14.141 5.355 1 93.94 67 PRO B CA 1
ATOM 2401 C C . PRO B 1 67 ? -9.523 -14.742 4.238 1 93.94 67 PRO B C 1
ATOM 2403 O O . PRO B 1 67 ? -9.82 -14.555 3.059 1 93.94 67 PRO B O 1
ATOM 2406 N N . TYR B 1 68 ? -8.633 -15.516 4.641 1 94.5 68 TYR B N 1
ATOM 2407 C CA . TYR B 1 68 ? -7.613 -16.078 3.758 1 94.5 68 TYR B CA 1
ATOM 2408 C C . TYR B 1 68 ? -8.25 -16.844 2.607 1 94.5 68 TYR B C 1
ATOM 2410 O O . TYR B 1 68 ? -7.957 -16.594 1.438 1 94.5 68 TYR B O 1
ATOM 2418 N N . TYR B 1 69 ? -9.195 -17.719 2.863 1 97.75 69 TYR B N 1
ATOM 2419 C CA . TYR B 1 69 ? -9.711 -18.609 1.829 1 97.75 69 TYR B CA 1
ATOM 2420 C C . TYR B 1 69 ? -10.727 -17.875 0.951 1 97.75 69 TYR B C 1
ATOM 2422 O O . TYR B 1 69 ? -11.094 -18.375 -0.118 1 97.75 69 TYR B O 1
ATOM 2430 N N . TRP B 1 70 ? -11.211 -16.734 1.396 1 97.94 70 TRP B N 1
ATOM 2431 C CA . TRP B 1 70 ? -12.047 -15.922 0.509 1 97.94 70 TRP B CA 1
ATOM 2432 C C . TRP B 1 70 ? -11.25 -15.445 -0.699 1 97.94 70 TRP B C 1
ATOM 2434 O O . TRP B 1 70 ? -11.789 -15.344 -1.805 1 97.94 70 TRP B O 1
ATOM 2444 N N . HIS B 1 71 ? -9.961 -15.25 -0.555 1 98.19 71 HIS B N 1
ATOM 2445 C CA . HIS B 1 71 ? -9.094 -14.898 -1.669 1 98.19 71 HIS B CA 1
ATOM 2446 C C . HIS B 1 71 ? -9.078 -15.992 -2.727 1 98.19 71 HIS B C 1
ATOM 2448 O O . HIS B 1 71 ? -9.055 -15.711 -3.926 1 98.19 71 HIS B O 1
ATOM 2454 N N . TRP B 1 72 ? -9.102 -17.203 -2.182 1 98.5 72 TRP B N 1
ATOM 2455 C CA . TRP B 1 72 ? -9.109 -18.328 -3.102 1 98.5 72 TRP B CA 1
ATOM 2456 C C . TRP B 1 72 ? -10.406 -18.375 -3.902 1 98.5 72 TRP B C 1
ATOM 2458 O O . TRP B 1 72 ? -10.391 -18.609 -5.113 1 98.5 72 TRP B O 1
ATOM 2468 N N . ILE B 1 73 ? -11.547 -18.125 -3.223 1 97.88 73 ILE B N 1
ATOM 2469 C CA . ILE B 1 73 ? -12.836 -18.094 -3.904 1 97.88 73 ILE B CA 1
ATOM 2470 C C . ILE B 1 73 ? -12.828 -17.031 -4.992 1 97.88 73 ILE B C 1
ATOM 2472 O O . ILE B 1 73 ? -13.266 -17.266 -6.117 1 97.88 73 ILE B O 1
ATOM 2476 N N . ARG B 1 74 ? -12.266 -15.922 -4.676 1 98.06 74 ARG B N 1
ATOM 2477 C CA . ARG B 1 74 ? -12.25 -14.805 -5.617 1 98.06 74 ARG B CA 1
ATOM 2478 C C . ARG B 1 74 ? -11.43 -15.148 -6.859 1 98.06 74 ARG B C 1
ATOM 2480 O O . ARG B 1 74 ? -11.812 -14.789 -7.977 1 98.06 74 ARG B O 1
ATOM 2487 N N . THR B 1 75 ? -10.273 -15.797 -6.684 1 98.38 75 THR B N 1
ATOM 2488 C CA . THR B 1 75 ? -9.461 -16.156 -7.84 1 98.38 75 THR B CA 1
ATOM 2489 C C . THR B 1 75 ? -10.133 -17.234 -8.664 1 98.38 75 THR B C 1
ATOM 2491 O O . THR B 1 75 ? -10.031 -17.25 -9.891 1 98.38 75 THR B O 1
ATOM 2494 N N . TYR B 1 76 ? -10.922 -18.188 -8.031 1 98.12 76 TYR B N 1
ATOM 2495 C CA . TYR B 1 76 ? -11.695 -19.156 -8.797 1 98.12 76 TYR B CA 1
ATOM 2496 C C . TYR B 1 76 ? -12.703 -18.453 -9.703 1 98.12 76 TYR B C 1
ATOM 2498 O O . TYR B 1 76 ? -12.828 -18.797 -10.875 1 98.12 76 TYR B O 1
ATOM 2506 N N . ILE B 1 77 ? -13.375 -17.516 -9.109 1 97.88 77 ILE B N 1
ATOM 2507 C CA . ILE B 1 77 ? -14.391 -16.781 -9.859 1 97.88 77 ILE B CA 1
ATOM 2508 C C . ILE B 1 77 ? -13.727 -16 -10.992 1 97.88 77 ILE B C 1
ATOM 2510 O O . ILE B 1 77 ? -14.188 -16.047 -12.133 1 97.88 77 ILE B O 1
ATOM 2514 N N . HIS B 1 78 ? -12.641 -15.336 -10.734 1 97.81 78 HIS B N 1
ATOM 2515 C CA . HIS B 1 78 ? -11.922 -14.547 -11.727 1 97.81 78 HIS B CA 1
ATOM 2516 C C . HIS B 1 78 ? -11.539 -15.398 -12.93 1 97.81 78 HIS B C 1
ATOM 2518 O O . HIS B 1 78 ? -11.859 -15.047 -14.07 1 97.81 78 HIS B O 1
ATOM 2524 N N . HIS B 1 79 ? -10.922 -16.484 -12.688 1 98 79 HIS B N 1
ATOM 2525 C CA . HIS B 1 79 ? -10.422 -17.297 -13.789 1 98 79 HIS B CA 1
ATOM 2526 C C . HIS B 1 79 ? -11.539 -18.141 -14.406 1 98 79 HIS B C 1
ATOM 2528 O O . HIS B 1 79 ? -11.484 -18.469 -15.586 1 98 79 HIS B O 1
ATOM 2534 N N . GLY B 1 80 ? -12.555 -18.484 -13.578 1 97.56 80 GLY B N 1
ATOM 2535 C CA . GLY B 1 80 ? -13.734 -19.125 -14.148 1 97.56 80 GLY B CA 1
ATOM 2536 C C . GLY B 1 80 ? -14.43 -18.266 -15.188 1 97.56 80 GLY B C 1
ATOM 2537 O O . GLY B 1 80 ? -14.836 -18.75 -16.25 1 97.56 80 GLY B O 1
ATOM 2538 N N . VAL B 1 81 ? -14.547 -17.031 -14.859 1 97.56 81 VAL B N 1
ATOM 2539 C CA . VAL B 1 81 ? -15.156 -16.094 -15.797 1 97.56 81 VAL B CA 1
ATOM 2540 C C . VAL B 1 81 ? -14.25 -15.914 -17.016 1 97.56 81 VAL B C 1
ATOM 2542 O O . VAL B 1 81 ? -14.711 -15.984 -18.156 1 97.56 81 VAL B O 1
ATOM 2545 N N . ARG B 1 82 ? -12.992 -15.711 -16.781 1 96.38 82 ARG B N 1
ATOM 2546 C CA . ARG B 1 82 ? -12.016 -15.508 -17.844 1 96.38 82 ARG B CA 1
ATOM 2547 C C . ARG B 1 82 ? -12.039 -16.656 -18.828 1 96.38 82 ARG B C 1
ATOM 2549 O O . ARG B 1 82 ? -11.914 -16.438 -20.047 1 96.38 82 ARG B O 1
ATOM 2556 N N . THR B 1 83 ? -12.242 -17.906 -18.375 1 96.06 83 THR B N 1
ATOM 2557 C CA . THR B 1 83 ? -12.164 -19.109 -19.203 1 96.06 83 THR B CA 1
ATOM 2558 C C . THR B 1 83 ? -13.547 -19.5 -19.703 1 96.06 83 THR B C 1
ATOM 2560 O O . THR B 1 83 ? -13.688 -20.5 -20.422 1 96.06 83 THR B O 1
ATOM 2563 N N . GLY B 1 84 ? -14.555 -18.844 -19.203 1 96.12 84 GLY B N 1
ATOM 2564 C CA . GLY B 1 84 ? -15.914 -19.125 -19.641 1 96.12 84 GLY B CA 1
ATOM 2565 C C . GLY B 1 84 ? -16.562 -20.266 -18.875 1 96.12 84 GLY B C 1
ATOM 2566 O O . GLY B 1 84 ? -17.641 -20.719 -19.234 1 96.12 84 GLY B O 1
ATOM 2567 N N . LYS B 1 85 ? -15.992 -20.672 -17.844 1 95.69 85 LYS B N 1
ATOM 2568 C CA . LYS B 1 85 ? -16.484 -21.812 -17.078 1 95.69 85 LYS B CA 1
ATOM 2569 C C . LYS B 1 85 ? -17.516 -21.375 -16.031 1 95.69 85 LYS B C 1
ATOM 2571 O O . LYS B 1 85 ? -18.266 -22.203 -15.516 1 95.69 85 LYS B O 1
ATOM 2576 N N . ILE B 1 86 ? -17.453 -20.109 -15.695 1 96.44 86 ILE B N 1
ATOM 2577 C CA . ILE B 1 86 ? -18.406 -19.531 -14.758 1 96.44 86 ILE B CA 1
ATOM 2578 C C . ILE B 1 86 ? -19.156 -18.375 -15.422 1 96.44 86 ILE B C 1
ATOM 2580 O O . ILE B 1 86 ? -18.547 -17.5 -16.031 1 96.44 86 ILE B O 1
ATOM 2584 N N . ASP B 1 87 ? -20.375 -18.484 -15.414 1 97.69 87 ASP B N 1
ATOM 2585 C CA . ASP B 1 87 ? -21.25 -17.375 -15.773 1 97.69 87 ASP B CA 1
ATOM 2586 C C . ASP B 1 87 ? -21.625 -16.547 -14.547 1 97.69 87 ASP B C 1
ATOM 2588 O O . ASP B 1 87 ? -22.234 -17.062 -13.609 1 97.69 87 ASP B O 1
ATOM 2592 N N . LEU B 1 88 ? -21.281 -15.312 -14.555 1 96.75 88 LEU B N 1
ATOM 2593 C CA . LEU B 1 88 ? -21.438 -14.461 -13.383 1 96.75 88 LEU B CA 1
ATOM 2594 C C . LEU B 1 88 ? -22.906 -14.297 -13.016 1 96.75 88 LEU B C 1
ATOM 2596 O O . LEU B 1 88 ? -23.25 -14.203 -11.836 1 96.75 88 LEU B O 1
ATOM 2600 N N . GLU B 1 89 ? -23.75 -14.164 -13.984 1 97.62 89 GLU B N 1
ATOM 2601 C CA . GLU B 1 89 ? -25.188 -14.047 -13.711 1 97.62 89 GLU B CA 1
ATOM 2602 C C . GL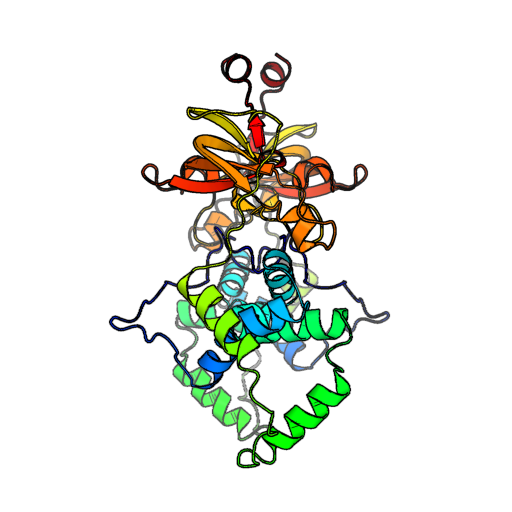U B 1 89 ? -25.734 -15.305 -13.047 1 97.62 89 GLU B C 1
ATOM 2604 O O . GLU B 1 89 ? -26.531 -15.234 -12.117 1 97.62 89 GLU B O 1
ATOM 2609 N N . GLU B 1 90 ? -25.297 -16.406 -13.648 1 97.25 90 GLU B N 1
ATOM 2610 C CA . GLU B 1 90 ? -25.688 -17.672 -13.031 1 97.25 90 GLU B CA 1
ATOM 2611 C C . GLU B 1 90 ? -25.172 -17.766 -11.602 1 97.25 90 GLU B C 1
ATOM 2613 O O . GLU B 1 90 ? -25.891 -18.188 -10.695 1 97.25 90 GLU B O 1
ATOM 2618 N N . LEU B 1 91 ? -23.953 -17.438 -11.383 1 97.31 91 LEU B N 1
ATOM 2619 C CA . LEU B 1 91 ? -23.359 -17.469 -10.055 1 97.31 91 LEU B CA 1
ATOM 2620 C C . LEU B 1 91 ? -24.141 -16.594 -9.078 1 97.31 91 LEU B C 1
ATOM 2622 O O . LEU B 1 91 ? -24.453 -17.031 -7.965 1 97.31 91 LEU B O 1
ATOM 2626 N N . GLU B 1 92 ? -24.469 -15.398 -9.516 1 97.19 92 GLU B N 1
ATOM 2627 C CA . GLU B 1 92 ? -25.234 -14.477 -8.672 1 97.19 92 GLU B CA 1
ATOM 2628 C C . GLU B 1 92 ? -26.609 -15.039 -8.336 1 97.19 92 GLU B C 1
ATOM 2630 O O . GLU B 1 92 ? -27.047 -14.969 -7.184 1 97.19 92 GLU B O 1
ATOM 2635 N N . ARG B 1 93 ? -27.266 -15.562 -9.375 1 97.25 93 ARG B N 1
ATOM 2636 C CA . ARG B 1 93 ? -28.594 -16.156 -9.172 1 97.25 93 ARG B CA 1
ATOM 2637 C C . ARG B 1 93 ? -28.531 -17.297 -8.172 1 97.25 93 ARG B C 1
ATOM 2639 O O . ARG B 1 93 ? -29.359 -17.375 -7.262 1 97.25 93 ARG B O 1
ATOM 2646 N N . ARG B 1 94 ? -27.578 -18.141 -8.289 1 95.88 94 ARG B N 1
ATOM 2647 C CA . ARG B 1 94 ? -27.438 -19.281 -7.391 1 95.88 94 ARG B CA 1
ATOM 2648 C C . ARG B 1 94 ? -27.047 -18.828 -5.988 1 95.88 94 ARG B C 1
ATOM 2650 O O . ARG B 1 94 ? -27.531 -19.375 -4.992 1 95.88 94 ARG B O 1
ATOM 2657 N N . THR B 1 95 ? -26.172 -17.844 -5.863 1 95.81 95 THR B N 1
ATOM 2658 C CA . THR B 1 95 ? -25.766 -17.297 -4.57 1 95.81 95 THR B CA 1
ATOM 2659 C C . THR B 1 95 ? -26.984 -16.75 -3.824 1 95.81 95 THR B C 1
ATOM 2661 O O . THR B 1 95 ? -27.172 -17.031 -2.639 1 95.81 95 THR B O 1
ATOM 2664 N N . GLN B 1 96 ? -27.75 -16 -4.594 1 97.25 96 GLN B N 1
ATOM 2665 C CA . GLN B 1 96 ? -28.953 -15.422 -3.996 1 97.25 96 GLN B CA 1
ATOM 2666 C C . GLN B 1 96 ? -29.922 -16.516 -3.559 1 97.25 96 GLN B C 1
ATOM 2668 O O . GLN B 1 96 ? -30.531 -16.422 -2.49 1 97.25 96 GLN B O 1
ATOM 2673 N N . TYR B 1 97 ? -30.109 -17.516 -4.363 1 97.25 97 TYR B N 1
ATOM 2674 C CA . TYR B 1 97 ? -30.984 -18.641 -4.031 1 97.25 97 TYR B CA 1
ATOM 2675 C C . TYR B 1 97 ? -30.578 -19.266 -2.709 1 97.25 97 TYR B C 1
ATOM 2677 O O . TYR B 1 97 ? -31.406 -19.453 -1.816 1 97.25 97 TYR B O 1
ATOM 2685 N N . TYR B 1 98 ? -29.281 -19.531 -2.537 1 95.75 98 TYR B N 1
ATOM 2686 C CA . TYR B 1 98 ? -28.812 -20.219 -1.336 1 95.75 98 TYR B CA 1
ATOM 2687 C C . TYR B 1 98 ? -28.812 -19.281 -0.136 1 95.75 98 TYR B C 1
ATOM 2689 O O . TYR B 1 98 ? -28.953 -19.719 1.007 1 95.75 98 TYR B O 1
ATOM 2697 N N . ARG B 1 99 ? -28.656 -17.969 -0.373 1 95.81 99 ARG B N 1
ATOM 2698 C CA . ARG B 1 99 ? -28.797 -16.984 0.702 1 95.81 99 ARG B CA 1
ATOM 2699 C C . ARG B 1 99 ? -30.219 -16.969 1.246 1 95.81 99 ARG B C 1
ATOM 2701 O O . ARG B 1 99 ? -30.422 -16.844 2.455 1 95.81 99 ARG B O 1
ATOM 2708 N N . GLU B 1 100 ? -31.125 -17.141 0.375 1 97.31 100 GLU B N 1
ATOM 2709 C CA . GLU B 1 100 ? -32.531 -17.109 0.736 1 97.31 100 GLU B CA 1
ATOM 2710 C C . GLU B 1 100 ? -33 -18.469 1.25 1 97.31 100 GLU B C 1
ATOM 2712 O O . GLU B 1 100 ? -34 -18.547 1.977 1 97.31 100 GLU B O 1
ATOM 2717 N N . ASN B 1 101 ? -32.344 -19.469 0.793 1 97.19 101 ASN B N 1
ATOM 2718 C CA . ASN B 1 101 ? -32.656 -20.844 1.18 1 97.19 101 ASN B CA 1
ATOM 2719 C C . ASN B 1 101 ? -31.438 -21.562 1.752 1 97.19 101 ASN B C 1
ATOM 2721 O O . ASN B 1 101 ? -30.969 -22.531 1.171 1 97.19 101 ASN B O 1
ATOM 2725 N N . PRO B 1 102 ? -31 -21.141 2.877 1 93.69 102 PRO B N 1
ATOM 2726 C CA . PRO B 1 102 ? -29.719 -21.625 3.4 1 93.69 102 PRO B CA 1
ATOM 2727 C C . PRO B 1 102 ? -29.719 -23.141 3.639 1 93.69 102 PRO B C 1
ATOM 2729 O O . PRO B 1 102 ? -28.656 -23.766 3.674 1 93.69 102 PRO B O 1
ATOM 2732 N N . ASP B 1 103 ? -30.938 -23.75 3.766 1 94.81 103 ASP B N 1
ATOM 2733 C CA . ASP B 1 103 ? -31.016 -25.172 4.059 1 94.81 103 ASP B CA 1
ATOM 2734 C C . ASP B 1 103 ? -31.297 -25.984 2.797 1 94.81 103 ASP B C 1
ATOM 2736 O O . ASP B 1 103 ? -31.469 -27.203 2.859 1 94.81 103 ASP B O 1
ATOM 2740 N N . ALA B 1 104 ? -31.391 -25.297 1.685 1 95.75 104 ALA B N 1
ATOM 2741 C CA . ALA B 1 104 ? -31.625 -26.016 0.433 1 95.75 104 ALA B CA 1
ATOM 2742 C C . ALA B 1 104 ? -30.5 -27.031 0.17 1 95.75 104 ALA B C 1
ATOM 2744 O O . ALA B 1 104 ? -29.328 -26.75 0.448 1 95.75 104 ALA B O 1
ATOM 2745 N N . PRO B 1 105 ? -30.859 -28.156 -0.319 1 93.44 105 PRO B N 1
ATOM 2746 C CA . PRO B 1 105 ? -29.812 -29.125 -0.628 1 93.44 105 PRO B CA 1
ATOM 2747 C C . PRO B 1 105 ? -28.859 -28.641 -1.719 1 93.44 105 PRO B C 1
ATOM 2749 O O . PRO B 1 105 ? -29.281 -27.953 -2.648 1 93.44 105 PRO B O 1
ATOM 2752 N N . LEU B 1 106 ? -27.609 -28.938 -1.647 1 88.31 106 LEU B N 1
ATOM 2753 C CA . LEU B 1 106 ? -26.609 -28.625 -2.664 1 88.31 106 LEU B CA 1
ATOM 2754 C C . LEU B 1 106 ? -26.781 -29.516 -3.889 1 88.31 106 LEU B C 1
ATOM 2756 O O . LEU B 1 106 ? -27.266 -30.641 -3.779 1 88.31 106 LEU B O 1
ATOM 2760 N N . PRO B 1 107 ? -26.438 -29 -5.023 1 86.5 107 PRO B N 1
ATOM 2761 C CA . PRO B 1 107 ? -26.484 -29.844 -6.215 1 86.5 107 PRO B CA 1
ATOM 2762 C C . PRO B 1 107 ? -25.672 -31.125 -6.066 1 86.5 107 PRO B C 1
ATOM 2764 O O . PRO B 1 107 ? -24.578 -31.094 -5.473 1 86.5 107 PRO B O 1
ATOM 2767 N N . GLU B 1 108 ? -26.219 -32.156 -6.512 1 85.94 108 GLU B N 1
ATOM 2768 C CA . GLU B 1 108 ? -25.531 -33.469 -6.473 1 85.94 108 GLU B CA 1
ATOM 2769 C C . GLU B 1 108 ? -24.672 -33.656 -7.719 1 85.94 108 GLU B C 1
ATOM 2771 O O . GLU B 1 108 ? -25.078 -33.281 -8.82 1 85.94 108 GLU B O 1
ATOM 2776 N N . HIS B 1 109 ? -23.469 -34.031 -7.469 1 80.75 109 HIS B N 1
ATOM 2777 C CA . HIS B 1 109 ? -22.594 -34.406 -8.57 1 80.75 109 HIS B CA 1
ATOM 2778 C C . HIS B 1 109 ? -21.984 -35.781 -8.359 1 80.75 109 HIS B C 1
ATOM 2780 O O . HIS B 1 109 ? -21.766 -36.219 -7.219 1 80.75 109 HIS B O 1
ATOM 2786 N N . GLU B 1 110 ? -21.891 -36.469 -9.484 1 84.44 110 GLU B N 1
ATOM 2787 C CA . GLU B 1 110 ? -21.188 -37.75 -9.422 1 84.44 110 GLU B CA 1
ATOM 2788 C C . GLU B 1 110 ? -19.734 -37.562 -9.031 1 84.44 110 GLU B C 1
ATOM 2790 O O . GLU B 1 110 ? -19.062 -36.656 -9.5 1 84.44 110 GLU B O 1
ATOM 2795 N N . GLN B 1 111 ? -19.375 -38.375 -8.102 1 82.81 111 GLN B N 1
ATOM 2796 C CA . GLN B 1 111 ? -17.953 -38.344 -7.723 1 82.81 111 GLN B CA 1
ATOM 2797 C C . GLN B 1 111 ? -17.094 -38.969 -8.82 1 82.81 111 GLN B C 1
ATOM 2799 O O . GLN B 1 111 ? -17.438 -39.969 -9.414 1 82.81 111 GLN B O 1
ATOM 2804 N N . LYS B 1 112 ? -16.094 -38.25 -9.148 1 88.56 112 LYS B N 1
ATOM 2805 C CA . LYS B 1 112 ? -15.109 -38.75 -10.102 1 88.56 112 LYS B CA 1
ATOM 2806 C C . LYS B 1 112 ? -13.867 -39.281 -9.383 1 88.56 112 LYS B C 1
ATOM 2808 O O . LYS B 1 112 ? -13.008 -38.5 -8.969 1 88.56 112 LYS B O 1
ATOM 2813 N N . PRO B 1 113 ? -13.828 -40.562 -9.266 1 90.69 113 PRO B N 1
ATOM 2814 C CA . PRO B 1 113 ? -12.711 -41.156 -8.523 1 90.69 113 PRO B CA 1
ATOM 2815 C C . PRO B 1 113 ? -11.352 -40.656 -9.016 1 90.69 113 PRO B C 1
ATOM 2817 O O . PRO B 1 113 ? -10.438 -40.438 -8.211 1 90.69 113 PRO B O 1
ATOM 2820 N N . GLU B 1 114 ? -11.273 -40.531 -10.281 1 90.25 114 GLU B N 1
ATOM 2821 C CA . GLU B 1 114 ? -10.008 -40.062 -10.844 1 90.25 114 GLU B CA 1
ATOM 2822 C C . GLU B 1 114 ? -9.641 -38.688 -10.344 1 90.25 114 GLU B C 1
ATOM 2824 O O . GLU B 1 114 ? -8.469 -38.375 -10.109 1 90.25 114 GLU B O 1
ATOM 2829 N N . LEU B 1 115 ? -10.609 -37.875 -10.18 1 88.56 115 LEU B N 1
ATOM 2830 C CA . LEU B 1 115 ? -10.375 -36.531 -9.664 1 88.56 115 LEU B CA 1
ATOM 2831 C C . LEU B 1 115 ? -9.961 -36.562 -8.203 1 88.56 115 LEU B C 1
ATOM 2833 O O . LEU B 1 115 ? -9.055 -35.844 -7.785 1 88.56 115 LEU B O 1
ATOM 2837 N N . ILE B 1 116 ? -10.57 -37.375 -7.469 1 89.12 116 ILE B N 1
ATOM 2838 C CA . ILE B 1 116 ? -10.258 -37.531 -6.051 1 89.12 116 ILE B CA 1
ATOM 2839 C C . ILE B 1 116 ? -8.82 -38 -5.887 1 89.12 116 ILE B C 1
ATOM 2841 O O . ILE B 1 116 ? -8.078 -37.5 -5.035 1 89.12 116 ILE B O 1
ATOM 2845 N N . GLU B 1 117 ? -8.492 -38.938 -6.695 1 91.19 117 GLU B N 1
ATOM 2846 C CA . GLU B 1 117 ? -7.125 -39.438 -6.652 1 91.19 117 GLU B CA 1
ATOM 2847 C C . GLU B 1 117 ? -6.113 -38.344 -6.988 1 91.19 117 GLU B C 1
ATOM 2849 O O . GLU B 1 117 ? -5.09 -38.219 -6.312 1 91.19 117 GLU B O 1
ATOM 2854 N N . PHE B 1 118 ? -6.438 -37.688 -7.965 1 89.25 118 PHE B N 1
ATOM 2855 C CA . PHE B 1 118 ? -5.559 -36.594 -8.367 1 89.25 118 PHE B CA 1
ATOM 2856 C C . PHE B 1 118 ? -5.406 -35.594 -7.242 1 89.25 118 PHE B C 1
ATOM 2858 O O . PHE B 1 118 ? -4.293 -35.156 -6.922 1 89.25 118 PHE B O 1
ATOM 2865 N N . VAL B 1 119 ? -6.488 -35.188 -6.586 1 89.25 119 VAL B N 1
ATOM 2866 C CA . VAL B 1 119 ? -6.496 -34.188 -5.516 1 89.25 119 VAL B CA 1
ATOM 2867 C C . VAL B 1 119 ? -5.66 -34.688 -4.34 1 89.25 119 VAL B C 1
ATOM 2869 O O . VAL B 1 119 ? -4.844 -33.938 -3.787 1 89.25 119 VAL B O 1
ATOM 2872 N N . ASN B 1 120 ? -5.805 -35.906 -4.047 1 90.19 120 ASN B N 1
ATOM 2873 C CA . ASN B 1 120 ? -5.035 -36.469 -2.953 1 90.19 120 ASN B CA 1
ATOM 2874 C C . ASN B 1 120 ? -3.539 -36.438 -3.238 1 90.19 120 ASN B C 1
ATOM 2876 O O . ASN B 1 120 ? -2.742 -36.094 -2.363 1 90.19 120 ASN B O 1
ATOM 2880 N N . GLN B 1 121 ? -3.217 -36.781 -4.43 1 87.81 121 GLN B N 1
ATOM 2881 C CA . GLN B 1 121 ? -1.812 -36.75 -4.82 1 87.81 121 GLN B CA 1
ATOM 2882 C C . GLN B 1 121 ? -1.25 -35.344 -4.793 1 87.81 121 GLN B C 1
ATOM 2884 O O . GLN B 1 121 ? -0.133 -35.125 -4.32 1 87.81 121 GLN B O 1
ATOM 2889 N N . ALA B 1 122 ? -2.047 -34.438 -5.301 1 87.5 122 ALA B N 1
ATOM 2890 C CA . ALA B 1 122 ? -1.609 -33.062 -5.379 1 87.5 122 ALA B CA 1
ATOM 2891 C C . ALA B 1 122 ? -1.464 -32.438 -3.99 1 87.5 122 ALA B C 1
ATOM 2893 O O . ALA B 1 122 ? -0.507 -31.703 -3.725 1 87.5 122 ALA B O 1
ATOM 2894 N N . VAL B 1 123 ? -2.363 -32.688 -3.086 1 87.75 123 VAL B N 1
ATOM 2895 C CA . VAL B 1 123 ? -2.383 -32.094 -1.75 1 87.75 123 VAL B CA 1
ATOM 2896 C C . VAL B 1 123 ? -1.238 -32.656 -0.917 1 87.75 123 VAL B C 1
ATOM 2898 O O . VAL B 1 123 ? -0.542 -31.922 -0.217 1 87.75 123 VAL B O 1
ATOM 2901 N N . TYR B 1 124 ? -0.923 -33.906 -1.065 1 87.94 124 TYR B N 1
ATOM 2902 C CA . TYR B 1 124 ? 0.079 -34.531 -0.218 1 87.94 124 TYR B CA 1
ATOM 2903 C C . TYR B 1 124 ? 1.454 -34.5 -0.874 1 87.94 124 TYR B C 1
ATOM 2905 O O . TYR B 1 124 ? 2.473 -34.375 -0.187 1 87.94 124 TYR B O 1
ATOM 2913 N N . GLY B 1 125 ? 1.482 -34.594 -2.133 1 85.12 125 GLY B N 1
ATOM 2914 C CA . GLY B 1 125 ? 2.75 -34.656 -2.84 1 85.12 125 GLY B CA 1
ATOM 2915 C C . GLY B 1 125 ? 3.221 -33.344 -3.385 1 85.12 125 GLY B C 1
ATOM 2916 O O . GLY B 1 125 ? 4.402 -33.156 -3.691 1 85.12 125 GLY B O 1
ATOM 2917 N N . GLY B 1 126 ? 2.316 -32.406 -3.525 1 82.75 126 GLY B N 1
ATOM 2918 C CA . GLY B 1 126 ? 2.635 -31.156 -4.18 1 82.75 126 GLY B CA 1
ATOM 2919 C C . GLY B 1 126 ? 2.771 -31.281 -5.684 1 82.75 126 GLY B C 1
ATOM 2920 O O . GLY B 1 126 ? 2.688 -32.375 -6.23 1 82.75 126 GLY B O 1
ATOM 2921 N N . LEU B 1 127 ? 2.758 -30.188 -6.418 1 83.25 127 LEU B N 1
ATOM 2922 C CA . LEU B 1 127 ? 3.057 -30.094 -7.844 1 83.25 127 LEU B CA 1
ATOM 2923 C C . LEU B 1 127 ? 4.336 -29.297 -8.078 1 83.25 127 LEU B C 1
ATOM 2925 O O . LEU B 1 127 ? 4.34 -28.078 -7.953 1 83.25 127 LEU B O 1
ATOM 2929 N N . PRO B 1 128 ? 5.434 -30.031 -8.344 1 87.5 128 PRO B N 1
ATOM 2930 C CA . PRO B 1 128 ? 6.727 -29.344 -8.461 1 87.5 128 PRO B CA 1
ATOM 2931 C C . PRO B 1 128 ? 6.734 -28.266 -9.531 1 87.5 128 PRO B C 1
ATOM 2933 O O . PRO B 1 128 ? 6.18 -28.469 -10.617 1 87.5 128 PRO B O 1
ATOM 2936 N N . ALA B 1 129 ? 7.309 -27.156 -9.25 1 92.94 129 ALA B N 1
ATOM 2937 C CA . ALA B 1 129 ? 7.43 -26.047 -10.188 1 92.94 129 ALA B CA 1
ATOM 2938 C C . ALA B 1 129 ? 8.82 -26 -10.828 1 92.94 129 ALA B C 1
ATOM 2940 O O . ALA B 1 129 ? 9.086 -25.172 -11.695 1 92.94 129 ALA B O 1
ATOM 2941 N N . SER B 1 130 ? 9.734 -26.859 -10.445 1 96.44 130 SER B N 1
ATOM 2942 C CA . SER B 1 130 ? 11.086 -26.922 -10.992 1 96.44 130 SER B CA 1
ATOM 2943 C C . SER B 1 130 ? 11.07 -27.391 -12.445 1 96.44 130 SER B C 1
ATOM 2945 O O . SER B 1 130 ? 10.211 -28.172 -12.844 1 96.44 130 SER B O 1
ATOM 2947 N N . ARG B 1 131 ? 11.93 -26.844 -13.195 1 97.75 131 ARG B N 1
ATOM 2948 C CA . ARG B 1 131 ? 12.133 -27.203 -14.594 1 97.75 131 ARG B CA 1
ATOM 2949 C C . ARG B 1 131 ? 13.617 -27.359 -14.914 1 97.75 131 ARG B C 1
ATOM 2951 O O . ARG B 1 131 ? 14.469 -26.812 -14.203 1 97.75 131 ARG B O 1
ATOM 2958 N N . GLU B 1 132 ? 13.867 -28.094 -15.977 1 96 132 GLU B N 1
ATOM 2959 C CA . GLU B 1 132 ? 15.227 -28.156 -16.516 1 96 132 GLU B CA 1
ATOM 2960 C C . GLU B 1 132 ? 15.445 -27.109 -17.594 1 96 132 GLU B C 1
ATOM 2962 O O . GLU B 1 132 ? 14.57 -26.875 -18.438 1 96 132 GLU B O 1
ATOM 2967 N N . VAL B 1 133 ? 16.562 -26.453 -17.375 1 96.88 133 VAL B N 1
ATOM 2968 C CA . VAL B 1 133 ? 16.938 -25.5 -18.406 1 96.88 133 VAL B CA 1
ATOM 2969 C C . VAL B 1 133 ? 18.391 -25.75 -18.844 1 96.88 133 VAL B C 1
ATOM 2971 O O . VAL B 1 133 ? 19.219 -26.172 -18.031 1 96.88 133 VAL B O 1
ATOM 2974 N N . ASP B 1 134 ? 18.719 -25.469 -20.125 1 95.75 134 ASP B N 1
ATOM 2975 C CA . ASP B 1 134 ? 20.047 -25.719 -20.672 1 95.75 134 ASP B CA 1
ATOM 2976 C C . ASP B 1 134 ? 20.984 -24.547 -20.406 1 95.75 134 ASP B C 1
ATOM 2978 O O . ASP B 1 134 ? 22.203 -24.734 -20.297 1 95.75 134 ASP B O 1
ATOM 2982 N N . ARG B 1 135 ? 20.516 -23.469 -20.203 1 96.56 135 ARG B N 1
ATOM 2983 C CA . ARG B 1 135 ? 21.359 -22.297 -19.984 1 96.56 135 ARG B CA 1
ATOM 2984 C C . ARG B 1 135 ? 22 -22.328 -18.609 1 96.56 135 ARG B C 1
ATOM 2986 O O . ARG B 1 135 ? 21.328 -22.641 -17.609 1 96.56 135 ARG B O 1
ATOM 2993 N N . PRO B 1 136 ? 23.234 -22.016 -18.562 1 97.81 136 PRO B N 1
ATOM 2994 C CA . PRO B 1 136 ? 23.875 -21.969 -17.234 1 97.81 136 PRO B CA 1
ATOM 2995 C C . PRO B 1 136 ? 23.406 -20.781 -16.406 1 97.81 136 PRO B C 1
ATOM 2997 O O . PRO B 1 136 ? 23.016 -19.734 -16.953 1 97.81 136 PRO B O 1
ATOM 3000 N N . PRO B 1 137 ? 23.453 -20.906 -15.086 1 98.5 137 PRO B N 1
ATOM 3001 C CA . PRO B 1 137 ? 23.109 -19.766 -14.227 1 98.5 137 PRO B CA 1
ATOM 3002 C C . PRO B 1 137 ? 24.109 -18.625 -14.375 1 98.5 137 PRO B C 1
ATOM 3004 O O . PRO B 1 137 ? 25.312 -18.844 -14.539 1 98.5 137 PRO B O 1
ATOM 3007 N N . LYS B 1 138 ? 23.625 -17.406 -14.289 1 98.31 138 LYS B N 1
ATOM 3008 C CA . LYS B 1 138 ? 24.469 -16.234 -14.461 1 98.31 138 LYS B CA 1
ATOM 3009 C C . LYS B 1 138 ? 25.141 -15.852 -13.148 1 98.31 138 LYS B C 1
ATOM 3011 O O . LYS B 1 138 ? 26.156 -15.141 -13.148 1 98.31 138 LYS B O 1
ATOM 3016 N N . PHE B 1 139 ? 24.562 -16.266 -12.031 1 98.56 139 PHE B N 1
ATOM 3017 C CA . PHE B 1 139 ? 25.062 -15.812 -10.734 1 98.56 139 PHE B CA 1
ATOM 3018 C C . PHE B 1 139 ? 25.391 -17 -9.844 1 98.56 139 PHE B C 1
ATOM 3020 O O . PHE B 1 139 ? 24.938 -18.109 -10.078 1 98.56 139 PHE B O 1
ATOM 3027 N N . LYS B 1 140 ? 26.234 -16.766 -8.906 1 98.06 140 LYS B N 1
ATOM 3028 C CA . LYS B 1 140 ? 26.609 -17.781 -7.918 1 98.06 140 LYS B CA 1
ATOM 3029 C C . LYS B 1 140 ? 26.562 -17.203 -6.504 1 98.06 140 LYS B C 1
ATOM 3031 O O . LYS B 1 140 ? 26.469 -15.992 -6.32 1 98.06 140 LYS B O 1
ATOM 3036 N N . GLU B 1 141 ? 26.562 -18.141 -5.52 1 98.31 141 GLU B N 1
ATOM 3037 C CA . GLU B 1 141 ? 26.562 -17.75 -4.117 1 98.31 141 GLU B CA 1
ATOM 3038 C C . GLU B 1 141 ? 27.703 -16.766 -3.82 1 98.31 141 GLU B C 1
ATOM 3040 O O . GLU B 1 141 ? 28.828 -16.938 -4.285 1 98.31 141 GLU B O 1
ATOM 3045 N N . GLY B 1 142 ? 27.359 -15.625 -3.168 1 98.25 142 GLY B N 1
ATOM 3046 C CA . GLY B 1 142 ? 28.344 -14.602 -2.828 1 98.25 142 GLY B CA 1
ATOM 3047 C C . GLY B 1 142 ? 28.281 -13.398 -3.75 1 98.25 142 GLY B C 1
ATOM 3048 O O . GLY B 1 142 ? 28.797 -12.328 -3.41 1 98.25 142 GLY B O 1
ATOM 3049 N N . ASP B 1 143 ? 27.75 -13.547 -4.941 1 98.38 143 ASP B N 1
ATOM 3050 C CA . ASP B 1 143 ? 27.641 -12.43 -5.871 1 98.38 143 ASP B CA 1
ATOM 3051 C C . ASP B 1 143 ? 26.781 -11.305 -5.281 1 98.38 143 ASP B C 1
ATOM 3053 O O . ASP B 1 143 ? 25.75 -11.562 -4.664 1 98.38 143 ASP B O 1
ATOM 3057 N N . VAL B 1 144 ? 27.266 -10.086 -5.391 1 98.62 144 VAL B N 1
ATOM 3058 C CA . VAL B 1 144 ? 26.469 -8.906 -5.055 1 98.62 144 VAL B CA 1
ATOM 3059 C C . VAL B 1 144 ? 25.625 -8.492 -6.262 1 98.62 144 VAL B C 1
ATOM 3061 O O . VAL B 1 144 ? 26.172 -8.273 -7.352 1 98.62 144 VAL B O 1
ATOM 3064 N N . VAL B 1 145 ? 24.344 -8.422 -6.062 1 98.75 145 VAL B N 1
ATOM 3065 C CA . VAL B 1 145 ? 23.438 -8.148 -7.164 1 98.75 145 VAL B CA 1
ATOM 3066 C C . VAL B 1 145 ? 22.516 -6.984 -6.789 1 98.75 145 VAL B C 1
ATOM 3068 O O . VAL B 1 145 ? 22.328 -6.688 -5.609 1 98.75 145 VAL B O 1
ATOM 3071 N N . ARG B 1 146 ? 22 -6.32 -7.758 1 98.19 146 ARG B N 1
ATOM 3072 C CA . ARG B 1 146 ? 20.969 -5.301 -7.625 1 98.19 146 ARG B CA 1
ATOM 3073 C C . ARG B 1 146 ? 19.641 -5.781 -8.211 1 98.19 146 ARG B C 1
ATOM 3075 O O . ARG B 1 146 ? 19.609 -6.32 -9.32 1 98.19 146 ARG B O 1
ATOM 3082 N N . PHE B 1 147 ? 18.625 -5.715 -7.434 1 98.06 147 PHE B N 1
ATOM 3083 C CA . PHE B 1 147 ? 17.297 -6.055 -7.914 1 98.06 147 PHE B CA 1
ATOM 3084 C C . PHE B 1 147 ? 16.797 -5.023 -8.922 1 98.06 147 PHE B C 1
ATOM 3086 O O . PHE B 1 147 ? 17 -3.82 -8.727 1 98.06 147 PHE B O 1
ATOM 3093 N N . SER B 1 148 ? 16.156 -5.41 -9.93 1 96.56 148 SER B N 1
ATOM 3094 C CA . SER B 1 148 ? 15.641 -4.559 -10.992 1 96.56 148 SER B CA 1
ATOM 3095 C C . SER B 1 148 ? 14.656 -3.527 -10.453 1 96.56 148 SER B C 1
ATOM 3097 O O . SER B 1 148 ? 13.891 -3.816 -9.531 1 96.56 148 SER B O 1
ATOM 3099 N N . THR B 1 149 ? 14.609 -2.336 -11.047 1 94.31 149 THR B N 1
ATOM 3100 C CA . THR B 1 149 ? 13.656 -1.292 -10.688 1 94.31 149 THR B CA 1
ATOM 3101 C C . THR B 1 149 ? 12.375 -1.422 -11.516 1 94.31 149 THR B C 1
ATOM 3103 O O . THR B 1 149 ? 11.453 -0.615 -11.375 1 94.31 149 THR B O 1
ATOM 3106 N N . ALA B 1 150 ? 12.344 -2.445 -12.367 1 93.94 150 ALA B N 1
ATOM 3107 C CA . ALA B 1 150 ? 11.203 -2.623 -13.266 1 93.94 150 ALA B CA 1
ATOM 3108 C C . ALA B 1 150 ? 9.898 -2.738 -12.477 1 93.94 150 ALA B C 1
ATOM 3110 O O . ALA B 1 150 ? 9.859 -3.371 -11.422 1 93.94 150 ALA B O 1
ATOM 3111 N N . SER B 1 151 ? 8.852 -2.113 -12.992 1 92.94 151 SER B N 1
ATOM 3112 C CA . SER B 1 151 ? 7.504 -2.154 -12.43 1 92.94 151 SER B CA 1
ATOM 3113 C C . SER B 1 151 ? 6.48 -2.58 -13.477 1 92.94 151 SER B C 1
ATOM 3115 O O . SER B 1 151 ? 5.594 -1.803 -13.836 1 92.94 151 SER B O 1
ATOM 3117 N N . PRO B 1 152 ? 6.539 -3.742 -13.914 1 92.31 152 PRO B N 1
ATOM 3118 C CA . PRO B 1 152 ? 5.66 -4.18 -15 1 92.31 152 PRO B CA 1
ATOM 3119 C C . PRO B 1 152 ? 4.195 -4.273 -14.578 1 92.31 152 PRO B C 1
ATOM 3121 O O . PRO B 1 152 ? 3.902 -4.391 -13.383 1 92.31 152 PRO B O 1
ATOM 3124 N N . LYS B 1 153 ? 3.305 -4.148 -15.562 1 90.69 153 LYS B N 1
ATOM 3125 C CA . LYS B 1 153 ? 1.896 -4.465 -15.352 1 90.69 153 LYS B CA 1
ATOM 3126 C C . LYS B 1 153 ? 1.677 -5.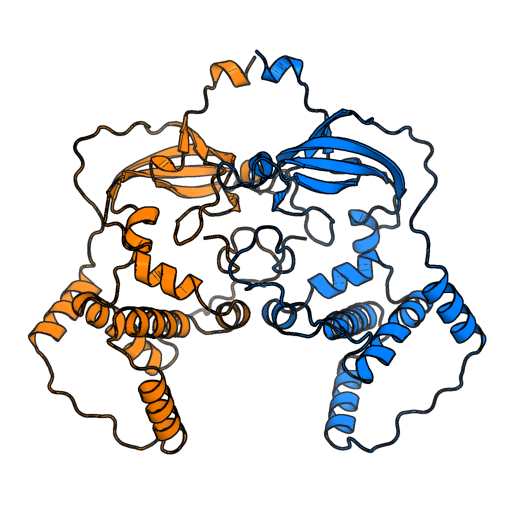977 -15.281 1 90.69 153 LYS B C 1
ATOM 3128 O O . LYS B 1 153 ? 2.506 -6.75 -15.766 1 90.69 153 LYS B O 1
ATOM 3133 N N . GLY B 1 154 ? 0.578 -6.336 -14.664 1 92.81 154 GLY B N 1
ATOM 3134 C CA . GLY B 1 154 ? 0.274 -7.754 -14.555 1 92.81 154 GLY B CA 1
ATOM 3135 C C . GLY B 1 154 ? 0.925 -8.414 -13.352 1 92.81 154 GLY B C 1
ATOM 3136 O O . GLY B 1 154 ? 1.229 -7.746 -12.359 1 92.81 154 GLY B O 1
ATOM 3137 N N . HIS B 1 155 ? 1.082 -9.75 -13.484 1 95.69 155 HIS B N 1
ATOM 3138 C CA . HIS B 1 155 ? 1.611 -10.508 -12.359 1 95.69 155 HIS B CA 1
ATOM 3139 C C . HIS B 1 155 ? 3.131 -10.609 -12.422 1 95.69 155 HIS B C 1
ATOM 3141 O O . HIS B 1 155 ? 3.693 -10.922 -13.477 1 95.69 155 HIS B O 1
ATOM 3147 N N . ALA B 1 156 ? 3.771 -10.312 -11.422 1 95.38 156 ALA B N 1
ATOM 3148 C CA . ALA B 1 156 ? 5.199 -10.539 -11.203 1 95.38 156 ALA B CA 1
ATOM 3149 C C . ALA B 1 156 ? 5.5 -10.719 -9.719 1 95.38 156 ALA B C 1
ATOM 3151 O O . ALA B 1 156 ? 4.684 -10.375 -8.859 1 95.38 156 ALA B O 1
ATOM 3152 N N . ARG B 1 157 ? 6.625 -11.328 -9.453 1 95.69 157 ARG B N 1
ATOM 3153 C CA . ARG B 1 157 ? 7.062 -11.453 -8.062 1 95.69 157 ARG B CA 1
ATOM 3154 C C . ARG B 1 157 ? 8.188 -10.469 -7.754 1 95.69 157 ARG B C 1
ATOM 3156 O O . ARG B 1 157 ? 9.266 -10.875 -7.316 1 95.69 157 ARG B O 1
ATOM 3163 N N . ARG B 1 158 ? 7.848 -9.281 -8.086 1 95.19 158 ARG B N 1
ATOM 3164 C CA . ARG B 1 158 ? 8.773 -8.172 -7.863 1 95.19 158 ARG B CA 1
ATOM 3165 C C . ARG B 1 158 ? 8.25 -7.238 -6.777 1 95.19 158 ARG B C 1
ATOM 3167 O O . ARG B 1 158 ? 7.672 -6.188 -7.074 1 95.19 158 ARG B O 1
ATOM 3174 N N . ALA B 1 159 ? 8.57 -7.633 -5.566 1 94.25 159 ALA B N 1
ATOM 3175 C CA . ALA B 1 159 ? 8.102 -6.785 -4.473 1 94.25 159 ALA B CA 1
ATOM 3176 C C . ALA B 1 159 ? 8.703 -5.387 -4.566 1 94.25 159 ALA B C 1
ATOM 3178 O O . ALA B 1 159 ? 9.875 -5.227 -4.914 1 94.25 159 ALA B O 1
ATOM 3179 N N . ARG B 1 160 ? 7.961 -4.406 -4.188 1 92.44 160 ARG B N 1
ATOM 3180 C CA . ARG B 1 160 ? 8.383 -3.018 -4.324 1 92.44 160 ARG B CA 1
ATOM 3181 C C . ARG B 1 160 ? 9.555 -2.707 -3.402 1 92.44 160 ARG B C 1
ATOM 3183 O O . ARG B 1 160 ? 10.453 -1.946 -3.766 1 92.44 160 ARG B O 1
ATOM 3190 N N . TYR B 1 161 ? 9.578 -3.307 -2.242 1 92.25 161 TYR B N 1
ATOM 3191 C CA . TYR B 1 161 ? 10.539 -2.896 -1.224 1 92.25 161 TYR B CA 1
ATOM 3192 C C . TYR B 1 161 ? 11.945 -3.367 -1.577 1 92.25 161 TYR B C 1
ATOM 3194 O O . TYR B 1 161 ? 12.93 -2.889 -1.007 1 92.25 161 TYR B O 1
ATOM 3202 N N . VAL B 1 162 ? 12.07 -4.254 -2.537 1 95.75 162 VAL B N 1
ATOM 3203 C CA . VAL B 1 162 ? 13.414 -4.723 -2.871 1 95.75 162 VAL B CA 1
ATOM 3204 C C . VAL B 1 162 ? 13.867 -4.086 -4.184 1 95.75 162 VAL B C 1
ATOM 3206 O O . VAL B 1 162 ? 15.023 -4.246 -4.586 1 95.75 162 VAL B O 1
ATOM 3209 N N . ARG B 1 163 ? 13.062 -3.367 -4.898 1 94.94 163 ARG B N 1
ATOM 3210 C CA . ARG B 1 163 ? 13.414 -2.787 -6.188 1 94.94 163 ARG B CA 1
ATOM 3211 C C . ARG B 1 163 ? 14.555 -1.786 -6.047 1 94.94 163 ARG B C 1
ATOM 3213 O O . ARG B 1 163 ? 14.5 -0.886 -5.207 1 94.94 163 ARG B O 1
ATOM 3220 N N . GLY B 1 164 ? 15.547 -2.033 -6.855 1 95.12 164 GLY B N 1
ATOM 3221 C CA . GLY B 1 164 ? 16.703 -1.149 -6.875 1 95.12 164 GLY B CA 1
ATOM 3222 C C . GLY B 1 164 ? 17.688 -1.43 -5.754 1 95.12 164 GLY B C 1
ATOM 3223 O O . GLY B 1 164 ? 18.75 -0.818 -5.691 1 95.12 164 GLY B O 1
ATOM 3224 N N . LYS B 1 165 ? 17.359 -2.359 -4.852 1 96.88 165 LYS B N 1
ATOM 3225 C CA . LYS B 1 165 ? 18.203 -2.625 -3.689 1 96.88 165 LYS B CA 1
ATOM 3226 C C . LYS B 1 165 ? 19.312 -3.625 -4.027 1 96.88 165 LYS B C 1
ATOM 3228 O O . LYS B 1 165 ? 19.156 -4.434 -4.945 1 96.88 165 LYS B O 1
ATOM 3233 N N . THR B 1 166 ? 20.328 -3.486 -3.311 1 97.94 166 THR B N 1
ATOM 3234 C CA . THR B 1 166 ? 21.453 -4.387 -3.475 1 97.94 166 THR B CA 1
ATOM 3235 C C . THR B 1 166 ? 21.438 -5.48 -2.41 1 97.94 166 THR B C 1
ATOM 3237 O O . THR B 1 166 ? 21.156 -5.211 -1.242 1 97.94 166 THR B O 1
ATOM 3240 N N . GLY B 1 167 ? 21.703 -6.719 -2.832 1 98.5 167 GLY B N 1
ATOM 3241 C CA . GLY B 1 167 ? 21.781 -7.867 -1.944 1 98.5 167 GLY B CA 1
ATOM 3242 C C . GLY B 1 167 ? 22.844 -8.859 -2.352 1 98.5 167 GLY B C 1
ATOM 3243 O O . GLY B 1 167 ? 23.625 -8.602 -3.275 1 98.5 167 GLY B O 1
ATOM 3244 N N . THR B 1 168 ? 22.906 -9.938 -1.63 1 98.81 168 THR B N 1
ATOM 3245 C CA . THR B 1 168 ? 23.891 -10.984 -1.889 1 98.81 168 THR B CA 1
ATOM 3246 C C . THR B 1 168 ? 23.219 -12.32 -2.168 1 98.81 168 THR B C 1
ATOM 3248 O O . THR B 1 168 ? 22.344 -12.742 -1.413 1 98.81 168 THR B O 1
ATOM 3251 N N . VAL B 1 169 ? 23.641 -12.938 -3.24 1 98.88 169 VAL B N 1
ATOM 3252 C CA . VAL B 1 169 ? 23.125 -14.266 -3.549 1 98.88 169 VAL B CA 1
ATOM 3253 C C . VAL B 1 169 ? 23.594 -15.266 -2.49 1 98.88 169 VAL B C 1
ATOM 3255 O O . VAL B 1 169 ? 24.797 -15.383 -2.225 1 98.88 169 VAL B O 1
ATOM 3258 N N . VAL B 1 170 ? 22.656 -15.969 -1.932 1 98.81 170 VAL B N 1
ATOM 3259 C CA . VAL B 1 170 ? 23.047 -16.906 -0.89 1 98.81 170 VAL B CA 1
ATOM 3260 C C . VAL B 1 170 ? 22.828 -18.344 -1.376 1 98.81 170 VAL B C 1
ATOM 3262 O O . VAL B 1 170 ? 23.422 -19.281 -0.832 1 98.81 170 VAL B O 1
ATOM 3265 N N . LYS B 1 171 ? 21.969 -18.516 -2.391 1 98.75 171 LYS B N 1
ATOM 3266 C CA . LYS B 1 171 ? 21.703 -19.875 -2.871 1 98.75 171 LYS B CA 1
ATOM 3267 C C . LYS B 1 171 ? 21.141 -19.844 -4.289 1 98.75 171 LYS B C 1
ATOM 3269 O O . LYS B 1 171 ? 20.328 -18.984 -4.621 1 98.75 171 LYS B O 1
ATOM 3274 N N . HIS B 1 172 ? 21.609 -20.734 -5.125 1 98.75 172 HIS B N 1
ATOM 3275 C CA . HIS B 1 172 ? 21 -21.062 -6.406 1 98.75 172 HIS B CA 1
ATOM 3276 C C . HIS B 1 172 ? 20.141 -22.328 -6.301 1 98.75 172 HIS B C 1
ATOM 3278 O O . HIS B 1 172 ? 20.594 -23.359 -5.84 1 98.75 172 HIS B O 1
ATOM 3284 N N . HIS B 1 173 ? 18.906 -22.266 -6.754 1 98.19 173 HIS B N 1
ATOM 3285 C CA . HIS B 1 173 ? 17.969 -23.375 -6.531 1 98.19 173 HIS B CA 1
ATOM 3286 C C . HIS B 1 173 ? 17.781 -24.203 -7.797 1 98.19 173 HIS B C 1
ATOM 3288 O O . HIS B 1 173 ? 17.156 -25.266 -7.758 1 98.19 173 HIS B O 1
ATOM 3294 N N . GLY B 1 174 ? 18.375 -23.797 -8.875 1 98.19 174 GLY B N 1
ATOM 3295 C CA . GLY B 1 174 ? 18.031 -24.328 -10.18 1 98.19 174 GLY B CA 1
ATOM 3296 C C . GLY B 1 174 ? 17.047 -23.453 -10.945 1 98.19 174 GLY B C 1
ATOM 3297 O O . GLY B 1 174 ? 17.047 -22.234 -10.781 1 98.19 174 GLY B O 1
ATOM 3298 N N . ALA B 1 175 ? 16.297 -24.062 -11.812 1 98.5 175 ALA B N 1
ATOM 3299 C CA . ALA B 1 175 ? 15.336 -23.297 -12.617 1 98.5 175 ALA B CA 1
ATOM 3300 C C . ALA B 1 175 ? 13.898 -23.656 -12.234 1 98.5 175 ALA B C 1
ATOM 3302 O O . ALA B 1 175 ? 13.609 -24.797 -11.883 1 98.5 175 ALA B O 1
ATOM 3303 N N . TYR B 1 176 ? 13.055 -22.672 -12.336 1 98.44 176 TYR B N 1
ATOM 3304 C CA . TYR B 1 176 ? 11.648 -22.797 -11.977 1 98.44 176 TYR B CA 1
ATOM 3305 C C . TYR B 1 176 ? 10.766 -22.016 -12.945 1 98.44 176 TYR B C 1
ATOM 3307 O O . TYR B 1 176 ? 11.25 -21.141 -13.664 1 98.44 176 TYR B O 1
ATOM 3315 N N . ILE B 1 177 ? 9.492 -22.375 -12.945 1 98.12 177 ILE B N 1
ATOM 3316 C CA . ILE B 1 177 ? 8.5 -21.625 -13.711 1 98.12 177 ILE B CA 1
ATOM 3317 C C . ILE B 1 177 ? 8.625 -20.141 -13.406 1 98.12 177 ILE B C 1
ATOM 3319 O O . ILE B 1 177 ? 8.766 -19.75 -12.242 1 98.12 177 ILE B O 1
ATOM 3323 N N . TYR B 1 178 ? 8.656 -19.344 -14.484 1 98.38 178 TYR B N 1
ATOM 3324 C CA . TYR B 1 178 ? 8.797 -17.906 -14.367 1 98.38 178 TYR B CA 1
ATOM 3325 C C . TYR B 1 178 ? 7.445 -17.234 -14.164 1 98.38 178 TYR B C 1
ATOM 3327 O O . TYR B 1 178 ? 6.605 -17.234 -15.07 1 98.38 178 TYR B O 1
ATOM 3335 N N . PRO B 1 179 ? 7.188 -16.625 -12.953 1 97.75 179 PRO B N 1
ATOM 3336 C CA . PRO B 1 179 ? 5.863 -16.078 -12.633 1 97.75 179 PRO B CA 1
ATOM 3337 C C . PRO B 1 179 ? 5.426 -14.977 -13.602 1 97.75 179 PRO B C 1
ATOM 3339 O O . PRO B 1 179 ? 4.234 -14.844 -13.891 1 97.75 179 PRO B O 1
ATOM 3342 N N . ASP B 1 180 ? 6.316 -14.211 -14.164 1 97.38 180 ASP B N 1
ATOM 3343 C CA . ASP B 1 180 ? 5.996 -13.062 -15.016 1 97.38 180 ASP B CA 1
ATOM 3344 C C . ASP B 1 180 ? 5.34 -13.516 -16.312 1 97.38 180 ASP B C 1
ATOM 3346 O O . ASP B 1 180 ? 4.523 -12.789 -16.891 1 97.38 180 ASP B O 1
ATOM 3350 N N . THR B 1 181 ? 5.766 -14.672 -16.828 1 98.12 181 THR B N 1
ATOM 3351 C CA . THR B 1 181 ? 5.125 -15.203 -18.031 1 98.12 181 THR B CA 1
ATOM 3352 C C . THR B 1 181 ? 3.957 -16.109 -17.672 1 98.12 181 THR B C 1
ATOM 3354 O O . THR B 1 181 ? 2.848 -15.938 -18.172 1 98.12 181 THR B O 1
ATOM 3357 N N . ALA B 1 182 ? 4.133 -17.016 -16.703 1 97.69 182 ALA B N 1
ATOM 3358 C CA . ALA B 1 182 ? 3.137 -18.016 -16.344 1 97.69 182 ALA B CA 1
ATOM 3359 C C . ALA B 1 182 ? 1.877 -17.359 -15.781 1 97.69 182 ALA B C 1
ATOM 3361 O O . ALA B 1 182 ? 0.765 -17.844 -16.016 1 97.69 182 ALA B O 1
ATOM 3362 N N . GLY B 1 183 ? 2.047 -16.281 -15.016 1 97.25 183 GLY B N 1
ATOM 3363 C CA . GLY B 1 183 ? 0.914 -15.609 -14.398 1 97.25 183 GLY B CA 1
ATOM 3364 C C . GLY B 1 183 ? 0.118 -14.758 -15.375 1 97.25 183 GLY B C 1
ATOM 3365 O O . GLY B 1 183 ? -1.004 -14.344 -15.078 1 97.25 183 GLY B O 1
ATOM 3366 N N . ASN B 1 184 ? 0.697 -14.555 -16.516 1 97 184 ASN B N 1
ATOM 3367 C CA . ASN B 1 184 ? 0.074 -13.656 -17.484 1 97 184 ASN B CA 1
ATOM 3368 C C . ASN B 1 184 ? -0.286 -14.383 -18.781 1 97 184 ASN B C 1
ATOM 3370 O O . ASN B 1 184 ? -0.462 -13.758 -19.828 1 97 184 ASN B O 1
ATOM 3374 N N . GLY B 1 185 ? -0.29 -15.688 -18.703 1 94.81 185 GLY B N 1
ATOM 3375 C CA . GLY B 1 185 ? -0.766 -16.484 -19.828 1 94.81 185 GLY B CA 1
ATOM 3376 C C . GLY B 1 185 ? 0.247 -16.594 -20.953 1 94.81 185 GLY B C 1
ATOM 3377 O O . GLY B 1 185 ? -0.125 -16.781 -22.109 1 94.81 185 GLY B O 1
ATOM 3378 N N . LEU B 1 186 ? 1.557 -16.5 -20.672 1 96.94 186 LEU B N 1
ATOM 3379 C CA . LEU B 1 186 ? 2.578 -16.469 -21.719 1 96.94 186 LEU B CA 1
ATOM 3380 C C . LEU B 1 186 ? 3.473 -17.703 -21.641 1 96.94 186 LEU B C 1
ATOM 3382 O O . LEU B 1 186 ? 4.59 -17.688 -22.156 1 96.94 186 LEU B O 1
ATOM 3386 N N . GLY B 1 187 ? 2.99 -18.75 -20.906 1 96.75 187 GLY B N 1
ATOM 3387 C CA . GLY B 1 187 ? 3.746 -19.984 -20.797 1 96.75 187 GLY B CA 1
ATOM 3388 C C . GLY B 1 187 ? 4.66 -20.016 -19.594 1 96.75 187 GLY B C 1
ATOM 3389 O O . GLY B 1 187 ? 4.762 -19.031 -18.859 1 96.75 187 GLY B O 1
ATOM 3390 N N . GLU B 1 188 ? 5.367 -21.125 -19.359 1 97.12 188 GLU B N 1
ATOM 3391 C CA . GLU B 1 188 ? 6.16 -21.328 -18.156 1 97.12 188 GLU B CA 1
ATOM 3392 C C . GLU B 1 188 ? 7.465 -20.547 -18.203 1 97.12 188 GLU B C 1
ATOM 3394 O O . GLU B 1 188 ? 7.871 -19.922 -17.219 1 97.12 188 GLU B O 1
ATOM 3399 N N . CYS B 1 189 ? 8.188 -20.516 -19.375 1 97.75 189 CYS B N 1
ATOM 3400 C CA . CYS B 1 189 ? 9.445 -19.844 -19.641 1 97.75 189 CYS B CA 1
ATOM 3401 C C . CYS B 1 189 ? 10.359 -19.891 -18.406 1 97.75 189 CYS B C 1
ATOM 3403 O O . CYS B 1 189 ? 10.727 -18.859 -17.859 1 97.75 189 CYS B O 1
ATOM 3405 N N . PRO B 1 190 ? 10.742 -21.109 -18.031 1 98.44 190 PRO B N 1
ATOM 3406 C CA . PRO B 1 190 ? 11.492 -21.266 -16.781 1 98.44 190 PRO B CA 1
ATOM 3407 C C . PRO B 1 190 ? 12.781 -20.438 -16.766 1 98.44 190 PRO B C 1
ATOM 3409 O O . PRO B 1 190 ? 13.43 -20.281 -17.797 1 98.44 190 PRO B O 1
ATOM 3412 N N . GLU B 1 191 ? 13.156 -19.891 -15.555 1 98.69 191 GLU B N 1
ATOM 3413 C CA . GLU B 1 191 ? 14.359 -19.109 -15.297 1 98.69 191 GLU B CA 1
ATOM 3414 C C . GLU B 1 191 ? 15.078 -19.609 -14.047 1 98.69 191 GLU B C 1
ATOM 3416 O O . GLU B 1 191 ? 14.453 -20.172 -13.148 1 98.69 191 GLU B O 1
ATOM 3421 N N . HIS B 1 192 ? 16.328 -19.375 -14.016 1 98.81 192 HIS B N 1
ATOM 3422 C CA . HIS B 1 192 ? 17.094 -19.688 -12.805 1 98.81 192 HIS B CA 1
ATOM 3423 C C . HIS B 1 192 ? 16.562 -18.906 -11.609 1 98.81 192 HIS B C 1
ATOM 3425 O O . HIS B 1 192 ? 16.203 -17.734 -11.734 1 98.81 192 HIS B O 1
ATOM 3431 N N . LEU B 1 193 ? 16.5 -19.562 -10.469 1 98.75 193 LEU B N 1
ATOM 3432 C CA . LEU B 1 193 ? 15.984 -19 -9.227 1 98.75 193 LEU B CA 1
ATOM 3433 C C . LEU B 1 193 ? 17.078 -18.922 -8.164 1 98.75 193 LEU B C 1
ATOM 3435 O O . LEU B 1 193 ? 17.812 -19.906 -7.957 1 98.75 193 LEU B O 1
ATOM 3439 N N . TYR B 1 194 ? 17.188 -17.781 -7.531 1 98.88 194 TYR B N 1
ATOM 3440 C CA . TYR B 1 194 ? 18.172 -17.547 -6.48 1 98.88 194 TYR B CA 1
ATOM 3441 C C . TYR B 1 194 ? 17.5 -17.031 -5.215 1 98.88 194 TYR B C 1
ATOM 3443 O O . TYR B 1 194 ? 16.438 -16.406 -5.277 1 98.88 194 TYR B O 1
ATO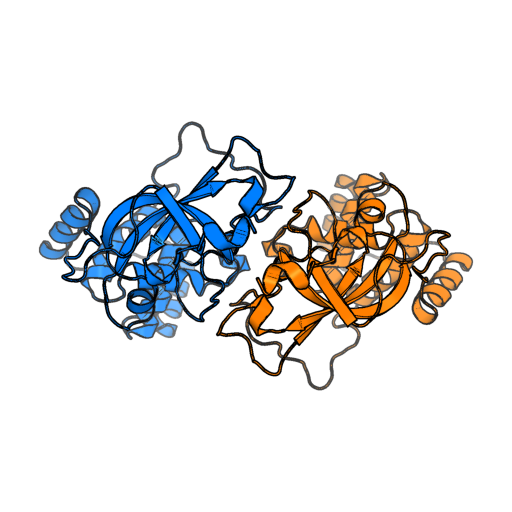M 3451 N N . THR B 1 195 ? 18.062 -17.344 -4.086 1 98.88 195 THR B N 1
ATOM 3452 C CA . THR B 1 195 ? 17.75 -16.594 -2.875 1 98.88 195 THR B CA 1
ATOM 3453 C C . THR B 1 195 ? 18.766 -15.484 -2.654 1 98.88 195 THR B C 1
ATOM 3455 O O . THR B 1 195 ? 19.984 -15.727 -2.689 1 98.88 195 THR B O 1
ATOM 3458 N N . VAL B 1 196 ? 18.266 -14.297 -2.531 1 98.88 196 VAL B N 1
ATOM 3459 C CA . VAL B 1 196 ? 19.109 -13.133 -2.297 1 98.88 196 VAL B CA 1
ATOM 3460 C C . VAL B 1 196 ? 18.828 -12.57 -0.905 1 98.88 196 VAL B C 1
ATOM 3462 O O . VAL B 1 196 ? 17.672 -12.445 -0.497 1 98.88 196 VAL B O 1
ATOM 3465 N N . ARG B 1 197 ? 19.875 -12.328 -0.199 1 98.88 197 ARG B N 1
ATOM 3466 C CA . ARG B 1 197 ? 19.797 -11.711 1.124 1 98.88 197 ARG B CA 1
ATOM 3467 C C . ARG B 1 197 ? 19.906 -10.195 1.034 1 98.88 197 ARG B C 1
ATOM 3469 O O . ARG B 1 197 ? 20.891 -9.672 0.495 1 98.88 197 ARG B O 1
ATOM 3476 N N . PHE B 1 198 ? 18.938 -9.516 1.559 1 98.56 198 PHE B N 1
ATOM 3477 C CA . PHE B 1 198 ? 18.953 -8.07 1.719 1 98.56 198 PHE B CA 1
ATOM 3478 C C . PHE B 1 198 ? 18.984 -7.688 3.193 1 98.56 198 PHE B C 1
ATOM 3480 O O . PHE B 1 198 ? 18.156 -8.141 3.977 1 98.56 198 PHE B O 1
ATOM 3487 N N . THR B 1 199 ? 19.969 -6.848 3.562 1 98.25 199 THR B N 1
ATOM 3488 C CA . THR B 1 199 ? 19.984 -6.383 4.945 1 98.25 199 THR B CA 1
ATOM 3489 C C . THR B 1 199 ? 18.812 -5.438 5.207 1 98.25 199 THR B C 1
ATOM 3491 O O . THR B 1 199 ? 18.344 -4.75 4.297 1 98.25 199 THR B O 1
ATOM 3494 N N . ALA B 1 200 ? 18.312 -5.477 6.453 1 96.94 200 ALA B N 1
ATOM 3495 C CA . ALA B 1 200 ? 17.219 -4.574 6.812 1 96.94 200 ALA B CA 1
ATOM 3496 C C . ALA B 1 200 ? 17.625 -3.115 6.586 1 96.94 200 ALA B C 1
ATOM 3498 O O . ALA B 1 200 ? 16.797 -2.299 6.172 1 96.94 200 ALA B O 1
ATOM 3499 N N . GLN B 1 201 ? 18.812 -2.762 6.797 1 96.75 201 GLN B N 1
ATOM 3500 C CA . GLN B 1 201 ? 19.281 -1.393 6.602 1 96.75 201 GLN B CA 1
ATOM 3501 C C . GLN B 1 201 ? 19.266 -1.016 5.121 1 96.75 201 GLN B C 1
ATOM 3503 O O . GLN B 1 201 ? 18.984 0.132 4.77 1 96.75 201 GLN B O 1
ATOM 3508 N N . GLU B 1 202 ? 19.625 -2.006 4.258 1 96.5 202 GLU B N 1
ATOM 3509 C CA . GLU B 1 202 ? 19.516 -1.771 2.822 1 96.5 202 GLU B CA 1
ATOM 3510 C C . GLU B 1 202 ? 18.062 -1.479 2.422 1 96.5 202 GLU B C 1
ATOM 3512 O O . GLU B 1 202 ? 17.812 -0.597 1.6 1 96.5 202 GLU B O 1
ATOM 3517 N N . LEU B 1 203 ? 17.156 -2.146 3.039 1 95.81 203 LEU B N 1
ATOM 3518 C CA . LEU B 1 203 ? 15.75 -2.082 2.629 1 95.81 203 LEU B CA 1
ATOM 3519 C C . LEU B 1 203 ? 15.062 -0.863 3.232 1 95.81 203 LEU B C 1
ATOM 3521 O O . LEU B 1 203 ? 14.242 -0.221 2.576 1 95.81 203 LEU B O 1
ATOM 3525 N N . TRP B 1 204 ? 15.422 -0.489 4.504 1 93.38 204 TRP B N 1
ATOM 3526 C CA . TRP B 1 204 ? 14.594 0.469 5.223 1 93.38 204 TRP B CA 1
ATOM 3527 C C . TRP B 1 204 ? 15.438 1.593 5.812 1 93.38 204 TRP B C 1
ATOM 3529 O O . TRP B 1 204 ? 14.945 2.389 6.617 1 93.38 204 TRP B O 1
ATOM 3539 N N . GLY B 1 205 ? 16.734 1.626 5.406 1 93.81 205 GLY B N 1
ATOM 3540 C CA . GLY B 1 205 ? 17.594 2.695 5.898 1 93.81 205 GLY B CA 1
ATOM 3541 C C . GLY B 1 205 ? 17.984 2.52 7.352 1 93.81 205 GLY B C 1
ATOM 3542 O O . GLY B 1 205 ? 18.125 1.392 7.832 1 93.81 205 GLY B O 1
ATOM 3543 N N . PRO B 1 206 ? 18.172 3.695 8.039 1 93.38 206 PRO B N 1
ATOM 3544 C CA . PRO B 1 206 ? 18.672 3.648 9.406 1 93.38 206 PRO B CA 1
ATOM 3545 C C . PRO B 1 206 ? 17.703 2.963 10.375 1 93.38 206 PRO B C 1
ATOM 3547 O O . PRO B 1 206 ? 18.125 2.49 11.438 1 93.38 206 PRO B O 1
ATOM 3550 N N . GLU B 1 207 ? 16.484 2.824 10.039 1 91.12 207 GLU B N 1
ATOM 3551 C CA . GLU B 1 207 ? 15.469 2.227 10.906 1 91.12 207 GLU B CA 1
ATOM 3552 C C . GLU B 1 207 ? 15.5 0.704 10.82 1 91.12 207 GLU B C 1
ATOM 3554 O O . GLU B 1 207 ? 14.891 0.018 11.648 1 91.12 207 GLU B O 1
ATOM 3559 N N . GLY B 1 208 ? 16.172 0.25 9.828 1 93.12 208 GLY B N 1
ATOM 3560 C CA . GLY B 1 208 ? 16.281 -1.194 9.703 1 93.12 208 GLY B CA 1
ATOM 3561 C C . GLY B 1 208 ? 17.125 -1.825 10.789 1 93.12 208 GLY B C 1
ATOM 3562 O O . GLY B 1 208 ? 18.219 -1.342 11.094 1 93.12 208 GLY B O 1
ATOM 3563 N N . ASP B 1 209 ? 16.656 -2.938 11.438 1 93.94 209 ASP B N 1
ATOM 3564 C CA . ASP B 1 209 ? 17.406 -3.697 12.43 1 93.94 209 ASP B CA 1
ATOM 3565 C C . ASP B 1 209 ? 18.734 -4.188 11.844 1 93.94 209 ASP B C 1
ATOM 3567 O O . ASP B 1 209 ? 18.75 -4.984 10.906 1 93.94 209 ASP B O 1
ATOM 3571 N N . PRO B 1 210 ? 19.797 -3.689 12.359 1 94.81 210 PRO B N 1
ATOM 3572 C CA . PRO B 1 210 ? 21.109 -4.004 11.766 1 94.81 210 PRO B CA 1
ATOM 3573 C C . PRO B 1 210 ? 21.422 -5.5 11.797 1 94.81 210 PRO B C 1
ATOM 3575 O O . PRO B 1 210 ? 22.312 -5.961 11.086 1 94.81 210 PRO B O 1
ATOM 3578 N N . ASN B 1 211 ? 20.703 -6.281 12.562 1 97.12 211 ASN B N 1
ATOM 3579 C CA . ASN B 1 211 ? 20.969 -7.711 12.695 1 97.12 211 ASN B CA 1
ATOM 3580 C C . ASN B 1 211 ? 19.953 -8.547 11.922 1 97.12 211 ASN B C 1
ATOM 3582 O O . ASN B 1 211 ? 19.906 -9.766 12.062 1 97.12 211 ASN B O 1
ATOM 3586 N N . SER B 1 212 ? 19.156 -7.855 11.18 1 97.12 212 SER B N 1
ATOM 3587 C CA . SER B 1 212 ? 18.109 -8.586 10.484 1 97.12 212 SER B CA 1
ATOM 3588 C C . SER B 1 212 ? 18.281 -8.508 8.969 1 97.12 212 SER B C 1
ATOM 3590 O O . SER B 1 212 ? 18.922 -7.582 8.461 1 97.12 212 SER B O 1
ATOM 3592 N N . SER B 1 213 ? 17.781 -9.516 8.336 1 98.12 213 SER B N 1
ATOM 3593 C CA . SER B 1 213 ? 17.812 -9.594 6.875 1 98.12 213 SER B CA 1
ATOM 3594 C C . SER B 1 213 ? 16.531 -10.219 6.336 1 98.12 213 SER B C 1
ATOM 3596 O O . SER B 1 213 ? 15.812 -10.914 7.062 1 98.12 213 SER B O 1
ATOM 3598 N N . VAL B 1 214 ? 16.266 -9.844 5.148 1 97.75 214 VAL B N 1
ATOM 3599 C CA . VAL B 1 214 ? 15.195 -10.492 4.395 1 97.75 214 VAL B CA 1
ATOM 3600 C C . VAL B 1 214 ? 15.797 -11.367 3.301 1 97.75 214 VAL B C 1
ATOM 3602 O O . VAL B 1 214 ? 16.672 -10.93 2.551 1 97.75 214 VAL B O 1
ATOM 3605 N N . TYR B 1 215 ? 15.438 -12.617 3.32 1 98.62 215 TYR B N 1
ATOM 3606 C CA . TYR B 1 215 ? 15.797 -13.539 2.244 1 98.62 215 TYR B CA 1
ATOM 3607 C C . TYR B 1 215 ? 14.68 -13.625 1.208 1 98.62 215 TYR B C 1
ATOM 3609 O O . TYR B 1 215 ? 13.547 -13.977 1.535 1 98.62 215 TYR B O 1
ATOM 3617 N N . TYR B 1 216 ? 14.992 -13.25 -0.014 1 98.19 216 TYR B N 1
ATOM 3618 C CA . TYR B 1 216 ? 14.016 -13.062 -1.083 1 98.19 216 TYR B CA 1
ATOM 3619 C C . TYR B 1 216 ? 14.375 -13.914 -2.299 1 98.19 216 TYR B C 1
ATOM 3621 O O . TYR B 1 216 ? 15.516 -13.883 -2.771 1 98.19 216 TYR B O 1
ATOM 3629 N N . ASP B 1 217 ? 13.438 -14.695 -2.746 1 98.12 217 ASP B N 1
ATOM 3630 C CA . ASP B 1 217 ? 13.664 -15.492 -3.951 1 98.12 217 ASP B CA 1
ATOM 3631 C C . ASP B 1 217 ? 13.547 -14.625 -5.207 1 98.12 217 ASP B C 1
ATOM 3633 O O . ASP B 1 217 ? 12.531 -13.961 -5.418 1 98.12 217 ASP B O 1
ATOM 3637 N N . CYS B 1 218 ? 14.578 -14.672 -6.02 1 98.44 218 CYS B N 1
ATOM 3638 C CA . CYS B 1 218 ? 14.688 -13.82 -7.199 1 98.44 218 CYS B CA 1
ATOM 3639 C C . CYS B 1 218 ? 14.938 -14.656 -8.453 1 98.44 218 CYS B C 1
ATOM 3641 O O . CYS B 1 218 ? 15.914 -15.398 -8.523 1 98.44 218 CYS B O 1
ATOM 3643 N N . TRP B 1 219 ? 14.078 -14.539 -9.375 1 98.69 219 TRP B N 1
ATOM 3644 C CA . TRP B 1 219 ? 14.391 -15.109 -10.68 1 98.69 219 TRP B CA 1
ATOM 3645 C C . TRP B 1 219 ? 15.5 -14.328 -11.367 1 98.69 219 TRP B C 1
ATOM 3647 O O . TRP B 1 219 ? 15.648 -13.125 -11.141 1 98.69 219 TRP B O 1
ATOM 3657 N N . GLU B 1 220 ? 16.219 -14.953 -12.219 1 98.75 220 GLU B N 1
ATOM 3658 C CA . GLU B 1 220 ? 17.438 -14.438 -12.836 1 98.75 220 GLU B CA 1
ATOM 3659 C C . GLU B 1 220 ? 17.188 -13.102 -13.531 1 98.75 220 GLU B C 1
ATOM 3661 O O . GLU B 1 220 ? 17.984 -12.172 -13.43 1 98.75 220 GLU B O 1
ATOM 3666 N N . PRO B 1 221 ? 16.031 -12.852 -14.25 1 98.19 221 PRO B N 1
ATOM 3667 C CA . PRO B 1 221 ? 15.797 -11.57 -14.914 1 98.19 221 PRO B CA 1
ATOM 3668 C C . PRO B 1 221 ? 15.578 -10.422 -13.93 1 98.19 221 PRO B C 1
ATOM 3670 O O . PRO B 1 221 ? 15.57 -9.258 -14.328 1 98.19 221 PRO B O 1
ATOM 3673 N N . TYR B 1 222 ? 15.414 -10.719 -12.617 1 98.31 222 TYR B N 1
ATOM 3674 C CA . TYR B 1 222 ? 15.102 -9.688 -11.633 1 98.31 222 TYR B CA 1
ATOM 3675 C C . TYR B 1 222 ? 16.375 -9.008 -11.133 1 98.31 222 TYR B C 1
ATOM 3677 O O . TYR B 1 222 ? 16.312 -7.973 -10.469 1 98.31 222 TYR B O 1
ATOM 3685 N N . ILE B 1 223 ? 17.516 -9.586 -11.406 1 98.56 223 ILE B N 1
ATOM 3686 C CA . ILE B 1 223 ? 18.719 -9.109 -10.734 1 98.56 223 ILE B CA 1
ATOM 3687 C C . ILE B 1 223 ? 19.844 -8.945 -11.75 1 98.56 223 ILE B C 1
ATOM 3689 O O . ILE B 1 223 ? 19.828 -9.555 -12.82 1 98.56 223 ILE B O 1
ATOM 3693 N N . GLU B 1 224 ? 20.734 -8.133 -11.453 1 97.88 224 GLU B N 1
ATOM 3694 C CA . GLU B 1 224 ? 21.953 -7.891 -12.234 1 97.88 224 GLU B CA 1
ATOM 3695 C C . GLU B 1 224 ? 23.172 -7.809 -11.328 1 97.88 224 GLU B C 1
ATOM 3697 O O . GLU B 1 224 ? 23.078 -7.387 -10.172 1 97.88 224 GLU B O 1
ATOM 3702 N N . LEU B 1 225 ? 24.234 -8.203 -11.859 1 97.62 225 LEU B N 1
ATOM 3703 C CA . LEU B 1 225 ? 25.469 -8.148 -11.102 1 97.62 225 LEU B CA 1
ATOM 3704 C C . LEU B 1 225 ? 25.891 -6.703 -10.836 1 97.62 225 LEU B C 1
ATOM 3706 O O . LEU B 1 225 ? 25.812 -5.855 -11.727 1 97.62 225 LEU B O 1
ATOM 3710 N N . VAL B 1 226 ? 26.203 -6.43 -9.547 1 94.5 226 VAL B N 1
ATOM 3711 C CA . VAL B 1 226 ? 26.766 -5.125 -9.211 1 94.5 226 VAL B CA 1
ATOM 3712 C C . VAL B 1 226 ? 28.281 -5.156 -9.391 1 94.5 226 VAL B C 1
ATOM 3714 O O . VAL B 1 226 ? 28.953 -6.051 -8.875 1 94.5 226 VAL B O 1
ATOM 3717 N N . ASP B 1 227 ? 28.812 -4.367 -10.297 1 80.75 227 ASP B N 1
ATOM 3718 C CA . ASP B 1 227 ? 30.25 -4.258 -10.469 1 80.75 227 ASP B CA 1
ATOM 3719 C C . ASP B 1 227 ? 30.906 -3.625 -9.242 1 80.75 227 ASP B C 1
ATOM 3721 O O . ASP B 1 227 ? 30.688 -2.445 -8.961 1 80.75 227 ASP B O 1
ATOM 3725 N N . THR B 1 228 ? 31.312 -4.383 -8.234 1 63 228 THR B N 1
ATOM 3726 C CA . THR B 1 228 ? 31.938 -3.879 -7.012 1 63 228 THR B CA 1
ATOM 3727 C C . THR B 1 228 ? 33.219 -3.104 -7.34 1 63 228 THR B C 1
ATOM 3729 O O . THR B 1 228 ? 33.75 -2.42 -6.477 1 63 228 THR B O 1
ATOM 3732 N N . LYS B 1 229 ? 34 -3.242 -8.289 1 52.91 229 LYS B N 1
ATOM 3733 C CA . LYS B 1 229 ? 35.156 -2.381 -8.547 1 52.91 229 LYS B CA 1
ATOM 3734 C C . LYS B 1 229 ? 34.719 -0.928 -8.727 1 52.91 229 LYS B C 1
ATOM 3736 O O . LYS B 1 229 ? 35.406 -0.008 -8.289 1 52.91 229 LYS B O 1
ATOM 3741 N N . ALA B 1 230 ? 33.844 -0.634 -9.414 1 41.19 230 ALA B N 1
ATOM 3742 C CA . ALA B 1 230 ? 33.469 0.767 -9.633 1 41.19 230 ALA B CA 1
ATOM 3743 C C . ALA B 1 230 ? 32.844 1.382 -8.391 1 41.19 230 ALA B C 1
ATOM 3745 O O . ALA B 1 230 ? 32.906 2.598 -8.188 1 41.19 230 ALA B O 1
ATOM 3746 N N . ALA B 1 231 ? 32.062 0.824 -7.617 1 41 231 ALA B N 1
ATOM 3747 C CA . ALA B 1 231 ? 31.484 1.426 -6.418 1 41 231 ALA B CA 1
ATOM 3748 C C . ALA B 1 231 ? 32.562 1.806 -5.422 1 41 231 ALA B C 1
ATOM 3750 O O . ALA B 1 231 ? 32.344 2.602 -4.508 1 41 231 ALA B O 1
ATOM 3751 N N . ALA B 1 232 ? 33.594 1.188 -5.258 1 35.69 232 ALA B N 1
ATOM 3752 C CA . ALA B 1 232 ? 34.719 1.573 -4.41 1 35.69 232 ALA B CA 1
ATOM 3753 C C . ALA B 1 232 ? 35.531 2.723 -5.035 1 35.69 232 ALA B C 1
ATOM 3755 O O . ALA B 1 232 ? 36.438 3.252 -4.418 1 35.69 232 ALA B O 1
ATOM 3756 N N . ALA B 1 233 ? 35.375 3.154 -6.305 1 27.45 233 ALA B N 1
ATOM 3757 C CA . ALA B 1 233 ? 36.188 4.273 -6.746 1 27.45 233 ALA B CA 1
ATOM 3758 C C . ALA B 1 233 ? 35.531 5.609 -6.457 1 27.45 233 ALA B C 1
ATOM 3760 O O . ALA B 1 233 ? 34.312 5.77 -6.707 1 27.45 233 ALA B O 1
#

Solvent-accessible surface area (backbone atoms only — not comparable to full-atom values): 26423 Å² total; per-residue (Å²): 56,42,31,77,82,61,48,73,85,50,44,77,77,68,81,89,80,77,65,93,78,69,65,93,59,93,49,75,66,43,54,54,48,57,59,43,48,57,52,39,37,74,72,62,49,42,52,72,44,26,44,52,35,31,42,66,66,42,57,56,41,55,60,70,71,49,59,77,55,54,42,53,50,48,16,50,50,48,29,21,42,74,71,64,76,38,54,67,66,58,52,49,54,51,51,51,50,41,69,75,33,73,81,58,80,73,85,86,72,84,82,50,67,70,55,53,52,49,38,54,47,41,74,75,68,49,78,84,56,70,46,90,69,88,72,78,76,92,73,51,65,68,40,45,27,30,30,44,44,63,55,68,82,65,34,42,82,57,59,70,63,48,44,59,33,60,30,30,29,70,39,74,77,48,29,23,57,24,44,54,32,35,20,62,76,66,47,47,73,60,35,40,32,28,35,29,39,29,44,26,35,67,60,28,20,86,68,22,52,85,90,39,66,47,79,41,75,39,46,50,91,43,46,42,80,51,70,64,73,49,76,76,91,58,41,31,77,83,63,48,73,85,48,44,77,76,70,80,88,80,75,63,93,78,69,66,94,59,93,50,75,66,44,55,54,49,57,58,43,48,57,52,39,38,74,71,62,49,41,54,72,43,25,44,53,35,31,42,67,65,44,56,56,41,56,60,72,71,48,58,75,54,54,44,53,52,48,16,50,51,50,30,20,43,75,70,63,75,38,54,65,67,59,50,50,53,51,51,51,49,42,69,75,35,73,80,58,81,73,86,85,72,84,81,51,67,68,55,53,52,49,40,52,46,42,74,74,68,50,78,84,55,69,47,90,70,88,70,76,76,92,74,54,65,69,41,45,27,30,30,46,43,63,56,66,83,64,31,42,83,57,58,69,63,47,43,61,32,60,30,31,29,69,39,73,78,50,28,23,56,25,44,55,33,37,20,61,77,66,47,47,73,62,36,41,32,27,34,30,40,27,44,26,34,69,59,28,20,85,69,22,51,86,89,40,66,47,79,42,75,38,46,50,91,41,46,42,80,52,68,64,73,50,73,77,89

GO terms:
  GO:0005515 protein binding (F, IPI)
  GO:0050899 nitrile catabolic process (P, IDA)
  GO:0018822 nitrile hydratase activity (F, IDA)

Nearest PDB structures (foldseek):
  9d6j-assembly1_B  TM=9.798E-01  e=2.345E-43  Pseudonocardia thermophila
  9d6k-assembly1_B  TM=9.775E-01  e=6.414E-43  Pseudonocardia thermophila
  9d5u-assembly1_B  TM=9.795E-01  e=1.230E-42  Pseudonocardia thermophila
  9d6m-assembly1_B  TM=9.795E-01  e=1.754E-42  Pseudonocardia thermophila
  9d65-assembly1_B  TM=9.795E-01  e=3.569E-42  Pseudonocardia thermophila

Secondary structure (DSSP, 8-state):
--STT--TT---S------TT--S-SSHHHHHHHHHHHHHHHTTS--HHHHHHHHTTS-HHHHHHS-HHHHHHHHHHHHHHHTTS--HHHHHHHHHHHHH-TTSPPPP----HHHHHHHHHHHHH----EE--SSPPS--TT-EEEE-----SS-----GGGTT-EEEEEEEEEEE--HHHHTTTS----EEEEEEEEEHHHHHGGGS-TT-EEEEEEEGGGEEE--HHHHT-/--STT--TT---S------TT--S-SSHHHHHHHHHHHHHHHTTS--HHHHHHHHTTS-HHHHHHS-HHHHHHHHHHHHHHHTTS--HHHHHHHHHHHHH-TTSPPPP----HHHHHHHHHHHHH----EE--SSPPS--TT-EEEE-----SS-----GGGTT-EEEEEEEEEEE--HHHHTTTS----EEEEEEEEEHHHHHGGGS-TT-EEEEEEEGGGEEE--HHHHT-